Protein AF-A0A7V4YPZ1-F1 (afdb_monomer)

Secondary structure (DSSP, 8-state):
----TT-HHHHHHHHHHHH--TT-EEEEEE--SSS-HHHHHHHHHHHHHHHHTSS---EEEEESSGGGS-GGGTT-EEEEEEES--S-GGGHHHHHHHHEEEEEEEEEE--SSHHHHHHHH-HHHHHH------B-HHHHHHHHHHHHHHHHH-SSSEEEHHHHHHHH-HHHHHHHHHHHHHTTSEEEETTEEEES-HHHHHHHH----GGGS-S-EEEEEEE-TTS-EEEEEEEGGGTTTTS-TT-EEEETTEEEE--TT--TT-SEEEPEEPPTTS-SEEEEEEEEEE--TTPPPSEEEEETTTEEEEEEEEEEEEEEEEEEEEES--SS----EEE-PPPEEEEEEEEEEEEE-SSHHHHHHHHHHHHHHHSBTHHHHEEEEE-SS-EEEEESSSS-SSHHHHHHHHHHHHHHHHHHHHHHHHH---SS--HHHH--SS-HHHHTTHHHHHHHHHHHHHT-HHHHHHHHHHHHT---HHHHHHHHHHHHHIIIIIIIIIII----SSPPEEEE-PPSS-SEEEEGGGTEEEE-SS--HHHHHHHHHHHHHHHHHTSTTTS-GGGG-TTTSTTS-HHHHHHHHHHHHHHHHHTT-HHHHTTS-TTS-SHHHHHHHHHHHIIIIIIHHHHHHHHHHHSEEEETTTTEEEEHHHHHHHSSHHHH--

Sequence (666 aa):
MKVKRTNYFDELKECLKILCQPNDNILVWHLFESLGSVELRKMKEELMESIETGPLRLSLIVCDNLRNIPKDMFRNFNKVFILGYSANQTNLPAVLGNLLCPDGLAVVIPAENPLSFLPIRKPEIISGFKTPEIHIPELNGVKEHYLLSALASSPSSHISQDIIEKIWGKEFSQKIIKDLEKNGLLHTENGKVVIMDKDAIFESAGELRWGVLEKKWFIFYLQEQSGESRKFYFGKYLFPSLIYPDAVYYYGSDKYLIPTDIKETASELRLIYASENSPVLTIPLIKYSFKNKSKTPDIIKKLKGFGQLLFYGDAEIEIEFNGYKSYRSLEYKCEPGEEIGEEIKLKRKTPLIKFHPDNPEGILQILRIFLPAYFKDMHFTFDIFSDDQSIYIASIIPKNLRFKELYPQLLSIIPQIYDYGYHLLLSCPCLNGCPLCLKSIKSPEEVGPIKSQTLITLAEALKKKDEAEFNIRFKSKGLEVSESQKKYKEWRNKIVKDIFVNKFEMEIKEPARLVVEELKDCSGKFFPGENVVKVNPNLPEALAVEIIAHEYAHNWEFEEGNMCAELMNEKYTSKGNLIVEGFAEWVAFKVLDFYGLADYMELIDLNEYNEYGDGFDLLKWIEDNVAGFYGVIEFVKTGKVLDPEANIEYNLEKLLKESGIWDKIK

Mean predicted aligned error: 11.34 Å

Nearest PDB structures (foldseek):
  4jqs-assembly1_A  TM=5.839E-01  e=7.395E-01  Bacteroides uniformis ATCC 8492
  4ccs-assembly1_A  TM=3.773E-01  e=5.490E+00  Paracoccus pantotrophus

pLDDT: mean 80.63, std 13.92, range [31.61, 98.44]

Structure (mmCIF, N/CA/C/O backbone):
data_AF-A0A7V4YPZ1-F1
#
_entry.id   AF-A0A7V4YPZ1-F1
#
loop_
_atom_site.group_PDB
_atom_site.id
_atom_site.type_symbol
_atom_site.label_atom_id
_atom_site.label_alt_id
_atom_site.label_comp_id
_atom_site.label_asym_id
_atom_site.label_entity_id
_atom_site.label_seq_id
_atom_site.pdbx_PDB_ins_code
_atom_site.Cartn_x
_atom_site.Cartn_y
_atom_site.Cartn_z
_atom_site.occupancy
_atom_site.B_iso_or_equiv
_atom_site.auth_seq_id
_atom_site.auth_comp_id
_atom_site.auth_asym_id
_atom_site.auth_atom_id
_atom_site.pdbx_PDB_model_num
ATOM 1 N N . MET A 1 1 ? -17.831 -14.900 11.996 1.00 35.69 1 MET A N 1
ATOM 2 C CA . MET A 1 1 ? -16.786 -15.245 11.004 1.00 35.69 1 MET A CA 1
ATOM 3 C C . MET A 1 1 ? -15.454 -15.266 11.745 1.00 35.69 1 MET A C 1
ATOM 5 O O . MET A 1 1 ? -15.034 -14.221 12.233 1.00 35.69 1 MET A O 1
ATOM 9 N N . LYS A 1 2 ? -14.891 -16.467 11.954 1.00 32.25 2 LYS A N 1
ATOM 10 C CA . LYS A 1 2 ? -13.628 -16.725 12.671 1.00 32.25 2 LYS A CA 1
ATOM 11 C C . LYS A 1 2 ? -12.465 -16.517 11.701 1.00 32.25 2 LYS A C 1
ATOM 13 O O . LYS A 1 2 ? -11.965 -17.487 11.146 1.00 32.25 2 LYS A O 1
ATOM 18 N N . VAL A 1 3 ? -12.060 -15.274 11.447 1.00 31.61 3 VAL A N 1
ATOM 19 C CA . VAL A 1 3 ? -10.739 -15.077 10.846 1.00 31.61 3 VAL A CA 1
ATOM 20 C C . VAL A 1 3 ? -9.928 -14.077 11.629 1.00 31.61 3 VAL A C 1
ATOM 22 O O . VAL A 1 3 ? -10.212 -12.882 11.647 1.00 31.61 3 VAL A O 1
ATOM 25 N N . LYS A 1 4 ? -8.885 -14.609 12.250 1.00 37.97 4 LYS A N 1
ATOM 26 C CA . LYS A 1 4 ? -7.794 -13.852 12.821 1.00 37.97 4 LYS A CA 1
ATOM 27 C C . LYS A 1 4 ? -7.037 -13.190 11.669 1.00 37.97 4 LYS A C 1
ATOM 29 O O . LYS A 1 4 ? -6.461 -13.879 10.829 1.00 37.97 4 LYS A O 1
ATOM 34 N N . ARG A 1 5 ? -7.034 -11.858 11.620 1.00 44.72 5 ARG A N 1
ATOM 35 C CA . ARG A 1 5 ? -6.369 -11.094 10.546 1.00 44.72 5 ARG A CA 1
ATOM 36 C C . ARG A 1 5 ? -4.858 -11.315 10.454 1.00 44.72 5 ARG A C 1
ATOM 38 O O . ARG A 1 5 ? -4.263 -11.003 9.437 1.00 44.72 5 ARG A O 1
ATOM 45 N N . THR A 1 6 ? -4.273 -11.958 11.464 1.00 43.97 6 THR A N 1
ATOM 46 C CA . THR A 1 6 ? -2.841 -12.260 11.540 1.00 43.97 6 THR A CA 1
ATOM 47 C C . THR A 1 6 ? -2.359 -13.254 10.478 1.00 43.97 6 THR A C 1
ATOM 49 O O . THR A 1 6 ? -1.159 -13.498 10.387 1.00 43.97 6 THR A O 1
ATOM 52 N N . ASN A 1 7 ? -3.256 -13.888 9.708 1.00 63.53 7 ASN A N 1
ATOM 53 C CA . ASN A 1 7 ? -2.880 -14.836 8.664 1.00 63.53 7 ASN A CA 1
ATOM 54 C C . ASN A 1 7 ? -3.848 -14.785 7.466 1.00 63.53 7 ASN A C 1
ATOM 56 O O . ASN A 1 7 ? -4.911 -15.405 7.478 1.00 63.53 7 ASN A O 1
ATOM 60 N N . TYR A 1 8 ? -3.448 -14.103 6.386 1.00 71.06 8 TYR A N 1
ATOM 61 C CA . TYR A 1 8 ? -4.194 -14.041 5.113 1.00 71.06 8 TYR A CA 1
ATOM 62 C C . TYR A 1 8 ? -4.544 -15.435 4.552 1.00 71.06 8 TYR A C 1
ATOM 64 O O . TYR A 1 8 ? -5.445 -15.572 3.722 1.00 71.06 8 TYR A O 1
ATOM 72 N N . PHE A 1 9 ? -3.838 -16.486 4.979 1.00 72.56 9 PHE A N 1
ATOM 73 C CA . PHE A 1 9 ? -4.147 -17.850 4.586 1.00 72.56 9 PHE A CA 1
ATOM 74 C C . PHE A 1 9 ? -5.421 -18.392 5.247 1.00 72.56 9 PHE A C 1
ATOM 76 O O . PHE A 1 9 ? -6.221 -19.058 4.587 1.00 72.56 9 PHE A O 1
ATOM 83 N N . ASP A 1 10 ? -5.656 -18.060 6.514 1.00 73.00 10 ASP A N 1
ATOM 84 C CA . ASP A 1 10 ? -6.896 -18.422 7.200 1.00 73.00 10 ASP A CA 1
ATOM 85 C C . ASP A 1 10 ? -8.076 -17.621 6.621 1.00 73.00 10 ASP A C 1
ATOM 87 O O . ASP A 1 10 ? -9.163 -18.170 6.425 1.00 73.00 10 ASP A O 1
ATOM 91 N N . GLU A 1 11 ? -7.837 -16.369 6.197 1.00 76.19 11 GLU A N 1
ATOM 92 C CA . GLU A 1 11 ? -8.814 -15.579 5.423 1.00 76.19 11 GLU A CA 1
ATOM 93 C C . GLU A 1 11 ? -9.167 -16.254 4.108 1.00 76.19 11 GLU A C 1
ATOM 95 O O . GLU A 1 11 ? -10.346 -16.345 3.764 1.00 76.19 11 GLU A O 1
ATOM 100 N N . LEU A 1 12 ? -8.174 -16.771 3.386 1.00 83.31 12 LEU A N 1
ATOM 101 C CA . LEU A 1 12 ? -8.422 -17.525 2.167 1.00 83.31 12 LEU A CA 1
ATOM 102 C C . LEU A 1 12 ? -9.253 -18.784 2.444 1.00 83.31 12 LEU A C 1
ATOM 104 O O . LEU A 1 12 ? -10.215 -19.024 1.716 1.00 83.31 12 LEU A O 1
ATOM 108 N N . LYS A 1 13 ? -8.914 -19.575 3.471 1.00 81.00 13 LYS A N 1
ATOM 109 C CA . LYS A 1 13 ? -9.658 -20.796 3.831 1.00 81.00 13 LYS A CA 1
ATOM 110 C C . LYS A 1 13 ? -11.132 -20.492 4.089 1.00 81.00 13 LYS A C 1
ATOM 112 O O . LYS A 1 13 ? -12.002 -21.148 3.516 1.00 81.00 13 LYS A O 1
ATOM 117 N N . GLU A 1 14 ? -11.425 -19.472 4.888 1.00 77.25 14 GLU A N 1
ATOM 118 C CA . GLU A 1 14 ? -12.808 -19.070 5.161 1.00 77.25 14 GLU A CA 1
ATOM 119 C C . GLU A 1 14 ? -13.502 -18.485 3.927 1.00 77.25 14 GLU A C 1
ATOM 121 O O . GLU A 1 14 ? -14.644 -18.841 3.631 1.00 77.25 14 GLU A O 1
ATOM 126 N N . CYS A 1 15 ? -12.812 -17.656 3.139 1.00 83.31 15 CYS A N 1
ATOM 127 C CA . CYS A 1 15 ? -13.349 -17.156 1.875 1.00 83.31 15 CYS A CA 1
ATOM 128 C C . CYS A 1 15 ? -13.728 -18.299 0.924 1.00 83.31 15 CYS A C 1
ATOM 130 O O . CYS A 1 15 ? -14.782 -18.245 0.288 1.00 83.31 15 CYS A O 1
ATOM 132 N N . LEU A 1 16 ? -12.901 -19.344 0.841 1.00 84.25 16 LEU A N 1
ATOM 133 C CA . LEU A 1 16 ? -13.182 -20.521 0.026 1.00 84.25 16 LEU A CA 1
ATOM 134 C C . LEU A 1 16 ? -14.431 -21.255 0.527 1.00 84.25 16 LEU A C 1
ATOM 136 O O . LEU A 1 16 ? -15.304 -21.557 -0.283 1.00 84.25 16 LEU A O 1
ATOM 140 N N . LYS A 1 17 ? -14.564 -21.471 1.843 1.00 81.69 17 LYS A N 1
ATOM 141 C CA . LYS A 1 17 ? -15.746 -22.116 2.445 1.00 81.69 17 LYS A CA 1
ATOM 142 C C . LYS A 1 17 ? -17.044 -21.348 2.179 1.00 81.69 17 LYS A C 1
ATOM 144 O O . LYS A 1 17 ? -18.074 -21.963 1.928 1.00 81.69 17 LYS A O 1
ATOM 149 N N . ILE A 1 18 ? -17.002 -20.016 2.251 1.00 79.62 18 ILE A N 1
ATOM 150 C CA . ILE A 1 18 ? -18.194 -19.160 2.153 1.00 79.62 18 ILE A CA 1
ATOM 151 C C . ILE A 1 18 ? -18.593 -18.912 0.696 1.00 79.62 18 ILE A C 1
ATOM 153 O O . ILE A 1 18 ? -19.774 -18.941 0.350 1.00 79.62 18 ILE A O 1
ATOM 157 N N . LEU A 1 19 ? -17.617 -18.601 -0.159 1.00 85.19 19 LEU A N 1
ATOM 158 C CA . LEU A 1 19 ? -17.885 -18.042 -1.485 1.00 85.19 19 LEU A CA 1
ATOM 159 C C . LEU A 1 19 ? -17.899 -19.083 -2.600 1.00 85.19 19 LEU A C 1
ATOM 161 O O . LEU A 1 19 ? -18.348 -18.750 -3.703 1.00 85.19 19 LEU A O 1
ATOM 165 N N . CYS A 1 20 ? -17.406 -20.295 -2.339 1.00 86.25 20 CYS A N 1
ATOM 166 C CA . CYS A 1 20 ? -17.301 -21.340 -3.349 1.00 86.25 20 CYS A CA 1
ATOM 167 C C . CYS A 1 20 ? -18.412 -22.379 -3.207 1.00 86.25 20 CYS A C 1
ATOM 169 O O . CYS A 1 20 ? -18.833 -22.739 -2.111 1.00 86.25 20 CYS A O 1
ATOM 171 N N . GLN A 1 21 ? -18.878 -22.866 -4.348 1.00 86.88 21 GLN A N 1
ATOM 172 C CA . GLN A 1 21 ? -19.905 -23.893 -4.473 1.00 86.88 21 GLN A CA 1
ATOM 173 C C . GLN A 1 21 ? -19.301 -25.191 -5.026 1.00 86.88 21 GLN A C 1
ATOM 175 O O . GLN A 1 21 ? -18.231 -25.154 -5.642 1.00 86.88 21 GLN A O 1
ATOM 180 N N . PRO A 1 22 ? -19.962 -26.353 -4.847 1.00 84.62 22 PRO A N 1
ATOM 181 C CA . PRO A 1 22 ? -19.482 -27.591 -5.447 1.00 84.62 22 PRO A CA 1
ATOM 182 C C . PRO A 1 22 ? -19.315 -27.420 -6.962 1.00 84.62 22 PRO A C 1
ATOM 184 O O . PRO A 1 22 ? -20.227 -26.933 -7.631 1.00 84.62 22 PRO A O 1
ATOM 187 N N . ASN A 1 23 ? -18.191 -27.894 -7.505 1.00 84.62 23 ASN A N 1
ATOM 188 C CA . ASN A 1 23 ? -17.796 -27.776 -8.914 1.00 84.62 23 ASN A CA 1
ATOM 189 C C . ASN A 1 23 ? -17.365 -26.379 -9.388 1.00 84.62 23 ASN A C 1
ATOM 191 O O . ASN A 1 23 ? -17.167 -26.205 -10.591 1.00 84.62 23 ASN A O 1
ATOM 195 N N . ASP A 1 24 ? -17.173 -25.404 -8.494 1.00 90.62 24 ASP A N 1
ATOM 196 C CA . ASP A 1 24 ? -16.503 -24.166 -8.889 1.00 90.62 24 ASP A CA 1
ATOM 197 C C . ASP A 1 24 ? -15.068 -24.467 -9.365 1.00 90.62 24 ASP A C 1
ATOM 199 O O . ASP A 1 24 ? -14.295 -25.191 -8.723 1.00 90.62 24 ASP A O 1
ATOM 203 N N . ASN A 1 25 ? -14.698 -23.866 -10.495 1.00 92.81 25 ASN A N 1
ATOM 204 C CA . ASN A 1 25 ? -13.317 -23.714 -10.925 1.00 92.81 25 ASN A CA 1
ATOM 205 C C . ASN A 1 25 ? -12.726 -22.509 -10.201 1.00 92.81 25 ASN A C 1
ATOM 207 O O . ASN A 1 25 ? -13.140 -21.365 -10.423 1.00 92.81 25 ASN A O 1
ATOM 211 N N . ILE A 1 26 ? -11.744 -22.764 -9.348 1.00 93.50 26 ILE A N 1
ATOM 212 C CA . ILE A 1 26 ? -11.170 -21.767 -8.456 1.00 93.50 26 ILE A CA 1
ATOM 213 C C . ILE A 1 26 ? -9.711 -21.555 -8.819 1.00 93.50 26 ILE A C 1
ATOM 215 O O . ILE A 1 26 ? -8.937 -22.504 -8.935 1.00 93.50 26 ILE A O 1
ATOM 219 N N . LEU A 1 27 ? -9.328 -20.291 -8.946 1.00 93.00 27 LEU A N 1
ATOM 220 C CA . LEU A 1 27 ? -7.937 -19.880 -9.014 1.00 93.00 27 LEU A CA 1
ATOM 221 C C . LEU A 1 27 ? -7.568 -19.152 -7.727 1.00 93.00 27 LEU A C 1
ATOM 223 O O . LEU A 1 27 ? -8.196 -18.158 -7.383 1.00 93.00 27 LEU A O 1
ATOM 227 N N . VAL A 1 28 ? -6.511 -19.594 -7.062 1.00 91.06 28 VAL A N 1
ATOM 228 C CA . VAL A 1 28 ? -5.801 -18.810 -6.054 1.00 91.06 28 VAL A CA 1
ATOM 229 C C . VAL A 1 28 ? -4.527 -18.303 -6.711 1.00 91.06 28 VAL A C 1
ATOM 231 O O . VAL A 1 28 ? -3.585 -19.059 -6.960 1.00 91.06 28 VAL A O 1
ATOM 234 N N . TRP A 1 29 ? -4.528 -17.019 -7.047 1.00 89.19 29 TRP A N 1
ATOM 235 C CA . TRP A 1 29 ? -3.410 -16.342 -7.675 1.00 89.19 29 TRP A CA 1
ATOM 236 C C . TRP A 1 29 ? -2.636 -15.532 -6.646 1.00 89.19 29 TRP A C 1
ATOM 238 O O . TRP A 1 29 ? -3.122 -14.560 -6.074 1.00 89.19 29 TRP A O 1
ATOM 248 N N . HIS A 1 30 ? -1.401 -15.942 -6.431 1.00 82.81 30 HIS A N 1
ATOM 249 C CA . HIS A 1 30 ? -0.518 -15.344 -5.462 1.00 82.81 30 HIS A CA 1
ATOM 250 C C . HIS A 1 30 ? 0.382 -14.275 -6.097 1.00 82.81 30 HIS A C 1
ATOM 252 O O . HIS A 1 30 ? 1.089 -14.557 -7.063 1.00 82.81 30 HIS A O 1
ATOM 258 N N . LEU A 1 31 ? 0.353 -13.049 -5.560 1.00 72.19 31 LEU A N 1
ATOM 259 C CA . LEU A 1 31 ? 1.081 -11.893 -6.105 1.00 72.19 31 LEU A CA 1
ATOM 260 C C . LEU A 1 31 ? 2.237 -11.396 -5.228 1.00 72.19 31 LEU A C 1
ATOM 262 O O . LEU A 1 31 ? 2.881 -10.409 -5.592 1.00 72.19 31 LEU A O 1
ATOM 266 N N . PHE A 1 32 ? 2.517 -12.035 -4.091 1.00 65.50 32 PHE A N 1
ATOM 267 C CA . PHE A 1 32 ? 3.653 -11.642 -3.263 1.00 65.50 32 PHE A CA 1
ATOM 268 C C . PHE A 1 32 ? 4.962 -12.208 -3.808 1.00 65.50 32 PHE A C 1
ATOM 270 O O . PHE A 1 32 ? 5.083 -13.406 -4.038 1.00 65.50 32 PHE A O 1
ATOM 277 N N . GLU A 1 33 ? 5.977 -11.356 -3.931 1.00 53.72 33 GLU A N 1
ATOM 278 C CA . GLU A 1 33 ? 7.359 -11.811 -4.148 1.00 53.72 33 GLU A CA 1
ATOM 279 C C . GLU A 1 33 ? 7.952 -12.455 -2.879 1.00 53.72 33 GLU A C 1
ATOM 281 O O . GLU A 1 33 ? 8.945 -13.168 -2.957 1.00 53.72 33 GLU A O 1
ATOM 286 N N . SER A 1 34 ? 7.352 -12.198 -1.710 1.00 48.88 34 SER A N 1
ATOM 287 C CA . SER A 1 34 ? 7.886 -12.561 -0.393 1.00 48.88 34 SER A CA 1
ATOM 288 C C . SER A 1 34 ? 7.532 -13.961 0.092 1.00 48.88 34 SER A C 1
ATOM 290 O O . SER A 1 34 ? 8.167 -14.480 1.005 1.00 48.88 34 SER A O 1
ATOM 292 N N . LEU A 1 35 ? 6.480 -14.555 -0.455 1.00 54.12 35 LEU A N 1
ATOM 293 C CA . LEU A 1 35 ? 5.983 -15.833 0.026 1.00 54.12 35 LEU A CA 1
ATOM 294 C C . LEU A 1 35 ? 6.724 -16.940 -0.685 1.00 54.12 35 LEU A C 1
ATOM 296 O O . LEU A 1 35 ? 6.610 -17.121 -1.900 1.00 54.12 35 LEU A O 1
ATOM 300 N N . GLY A 1 36 ? 7.523 -17.635 0.114 1.00 56.34 36 GLY A N 1
ATOM 301 C CA . GLY A 1 36 ? 8.280 -18.766 -0.339 1.00 56.34 36 GLY A CA 1
ATOM 302 C C . GLY A 1 36 ? 7.361 -19.821 -0.935 1.00 56.34 36 GLY A C 1
ATOM 303 O O . GLY A 1 36 ? 6.175 -20.002 -0.654 1.00 56.34 36 GLY A O 1
ATOM 304 N N . SER A 1 37 ? 7.955 -20.532 -1.851 1.00 58.22 37 SER A N 1
ATOM 305 C CA . SER A 1 37 ? 7.363 -21.635 -2.560 1.00 58.22 37 SER A CA 1
ATOM 306 C C . SER A 1 37 ? 7.029 -22.860 -1.715 1.00 58.22 37 SER A C 1
ATOM 308 O O . SER A 1 37 ? 6.195 -23.677 -2.115 1.00 58.22 37 SER A O 1
ATOM 310 N N . VAL A 1 38 ? 7.716 -23.024 -0.585 1.00 59.75 38 VAL A N 1
ATOM 311 C CA . VAL A 1 38 ? 7.453 -24.079 0.396 1.00 59.75 38 VAL A CA 1
ATOM 312 C C . VAL A 1 38 ? 6.131 -23.781 1.091 1.00 59.75 38 VAL A C 1
ATOM 314 O O . VAL A 1 38 ? 5.272 -24.653 1.174 1.00 59.75 38 VAL A O 1
ATOM 317 N N . GLU A 1 39 ? 5.921 -22.530 1.484 1.00 65.62 39 GLU A N 1
ATOM 318 C CA . GLU A 1 39 ? 4.685 -22.028 2.066 1.00 65.62 39 GLU A CA 1
ATOM 319 C C . GLU A 1 39 ? 3.530 -22.129 1.066 1.00 65.62 39 GLU A C 1
ATOM 321 O O . GLU A 1 39 ? 2.457 -22.590 1.437 1.00 65.62 39 GLU A O 1
ATOM 326 N N . LEU A 1 40 ? 3.755 -21.811 -0.216 1.00 65.50 40 LEU A N 1
ATOM 327 C CA . LEU A 1 40 ? 2.761 -22.011 -1.282 1.00 65.50 40 LEU A CA 1
ATOM 328 C C . LEU A 1 40 ? 2.387 -23.487 -1.484 1.00 65.50 40 LEU A C 1
ATOM 330 O O . LEU A 1 40 ? 1.213 -23.795 -1.701 1.00 65.50 40 LEU A O 1
ATOM 334 N N . ARG A 1 41 ? 3.367 -24.402 -1.424 1.00 67.25 41 ARG A N 1
ATOM 335 C CA . ARG A 1 41 ? 3.124 -25.854 -1.501 1.00 67.25 41 ARG A CA 1
ATOM 336 C C . ARG A 1 41 ? 2.321 -26.337 -0.301 1.00 67.25 41 ARG A C 1
ATOM 338 O O . ARG A 1 41 ? 1.277 -26.945 -0.503 1.00 67.25 41 ARG A O 1
ATOM 345 N N . LYS A 1 42 ? 2.754 -25.986 0.910 1.00 74.00 42 LYS A N 1
ATOM 346 C CA . LYS A 1 42 ? 2.056 -26.308 2.158 1.00 74.00 42 LYS A CA 1
ATOM 347 C C . LYS A 1 42 ? 0.629 -25.759 2.151 1.00 74.00 42 LYS A C 1
ATOM 349 O O . LYS A 1 42 ? -0.312 -26.484 2.437 1.00 74.00 42 LYS A O 1
ATOM 354 N N . MET A 1 43 ? 0.455 -24.514 1.714 1.00 72.25 43 MET A N 1
ATOM 355 C CA . MET A 1 43 ? -0.855 -23.901 1.522 1.00 72.25 43 MET A CA 1
ATOM 356 C C . MET A 1 43 ? -1.712 -24.707 0.546 1.00 72.25 43 MET A C 1
ATOM 358 O O . MET A 1 43 ? -2.869 -24.990 0.836 1.00 72.25 43 MET A O 1
ATOM 362 N N . LYS A 1 44 ? -1.167 -25.076 -0.616 1.00 76.81 44 LYS A N 1
ATOM 363 C CA . LYS A 1 44 ? -1.898 -25.876 -1.600 1.00 76.81 44 LYS A CA 1
ATOM 364 C C . LYS A 1 44 ? -2.303 -27.230 -1.018 1.00 76.81 44 LYS A C 1
ATOM 366 O O . LYS A 1 44 ? -3.442 -27.629 -1.214 1.00 76.81 44 LYS A O 1
ATOM 371 N N . GLU A 1 45 ? -1.397 -27.917 -0.333 1.00 79.44 45 GLU A N 1
ATOM 372 C CA . GLU A 1 45 ? -1.654 -29.211 0.305 1.00 79.44 45 GLU A CA 1
ATOM 373 C C . GLU A 1 45 ? -2.752 -29.097 1.366 1.00 79.44 45 GLU A C 1
ATOM 375 O O . GLU A 1 45 ? -3.746 -29.808 1.275 1.00 79.44 45 GLU A O 1
ATOM 380 N N . GLU A 1 46 ? -2.649 -28.133 2.283 1.00 76.75 46 GLU A N 1
ATOM 381 C CA . GLU A 1 46 ? -3.657 -27.896 3.322 1.00 76.75 46 GLU A CA 1
ATOM 382 C C . GLU A 1 46 ? -5.022 -27.497 2.742 1.00 76.75 46 GLU A C 1
ATOM 384 O O . GLU A 1 46 ? -6.065 -27.937 3.229 1.00 76.75 46 GLU A O 1
ATOM 389 N N . LEU A 1 47 ? -5.043 -26.675 1.685 1.00 74.62 47 LEU A N 1
ATOM 390 C CA . LEU A 1 47 ? -6.282 -26.329 0.987 1.00 74.62 47 LEU A CA 1
ATOM 391 C C . LEU A 1 47 ? -6.904 -27.562 0.342 1.00 74.62 47 LEU A C 1
ATOM 393 O O . LEU A 1 47 ? -8.098 -27.794 0.514 1.00 74.62 47 LEU A O 1
ATOM 397 N N . MET A 1 48 ? -6.112 -28.362 -0.369 1.00 75.38 48 MET A N 1
ATOM 398 C CA . MET A 1 48 ? -6.600 -29.581 -1.010 1.00 75.38 48 MET A CA 1
ATOM 399 C C . MET A 1 48 ? -7.106 -30.593 0.021 1.00 75.38 48 MET A C 1
ATOM 401 O O . MET A 1 48 ? -8.192 -31.126 -0.170 1.00 75.38 48 MET A O 1
ATOM 405 N N . GLU A 1 49 ? -6.407 -30.793 1.140 1.00 77.00 49 GLU A N 1
ATOM 406 C CA . GLU A 1 49 ? -6.842 -31.677 2.232 1.00 77.00 49 GLU A CA 1
ATOM 407 C C . GLU A 1 49 ? -8.168 -31.206 2.855 1.00 77.00 49 GLU A C 1
ATOM 409 O O . GLU A 1 49 ? -9.086 -32.004 3.069 1.00 77.00 49 GLU A O 1
ATOM 414 N N . SER A 1 50 ? -8.320 -29.892 3.067 1.00 67.00 50 SER A N 1
ATOM 415 C CA . SER A 1 50 ? -9.568 -29.304 3.574 1.00 67.00 50 SER A CA 1
ATOM 416 C C . SER A 1 50 ? -10.749 -29.449 2.603 1.00 67.00 50 SER A C 1
ATOM 418 O O . SER A 1 50 ? -11.902 -29.515 3.026 1.00 67.00 50 SER A O 1
ATOM 420 N N . ILE A 1 51 ? -10.467 -29.525 1.299 1.00 66.06 51 ILE A N 1
ATOM 421 C CA . ILE A 1 51 ? -11.469 -29.687 0.240 1.00 66.06 51 ILE A CA 1
ATOM 422 C C . ILE A 1 51 ? -11.823 -31.169 0.056 1.00 66.06 51 ILE A C 1
ATOM 424 O O . ILE A 1 51 ? -13.001 -31.504 -0.043 1.00 66.06 51 ILE A O 1
ATOM 428 N N . GLU A 1 52 ? -10.834 -32.067 0.052 1.00 58.19 52 GLU A N 1
ATOM 429 C CA . GLU A 1 52 ? -11.021 -33.512 -0.155 1.00 58.19 52 GLU A CA 1
ATOM 430 C C . GLU A 1 52 ? -11.778 -34.196 0.988 1.00 58.19 52 GLU A C 1
ATOM 432 O O . GLU A 1 52 ? -12.474 -35.188 0.764 1.00 58.19 52 GLU A O 1
ATOM 437 N N . TH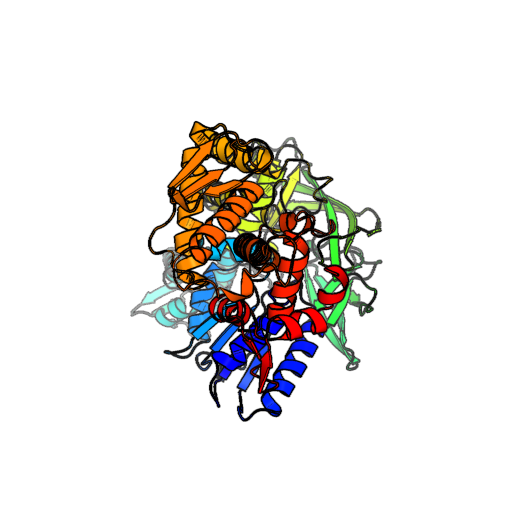R A 1 53 ? -11.681 -33.659 2.203 1.00 55.78 53 THR A N 1
ATOM 438 C CA . THR A 1 53 ? -12.413 -34.159 3.377 1.00 55.78 53 THR A CA 1
ATOM 439 C C . THR A 1 53 ? -13.833 -33.584 3.502 1.00 55.78 53 THR A C 1
ATOM 441 O O . THR A 1 53 ? -14.626 -34.080 4.305 1.00 55.78 53 THR A O 1
ATOM 444 N N . GLY A 1 54 ? -14.195 -32.588 2.682 1.00 58.00 54 GLY A N 1
ATOM 445 C CA . GLY A 1 54 ? -15.526 -31.976 2.627 1.00 58.00 54 GLY A CA 1
ATOM 446 C C . GLY A 1 54 ? -16.401 -32.469 1.455 1.00 58.00 54 GLY A C 1
ATOM 447 O O . GLY A 1 54 ? -15.928 -33.136 0.538 1.00 58.00 54 GLY A O 1
ATOM 448 N N . PRO A 1 55 ? -17.704 -32.124 1.417 1.00 52.25 55 PRO A N 1
ATOM 449 C CA . PRO A 1 55 ? -18.626 -32.511 0.334 1.00 52.25 55 PRO A CA 1
ATOM 450 C C . PRO A 1 55 ? -18.383 -31.783 -1.008 1.00 52.25 55 PRO A C 1
ATOM 452 O O . PRO A 1 55 ? -19.129 -31.980 -1.969 1.00 52.25 55 PRO A O 1
ATOM 455 N N . LEU A 1 56 ? -17.365 -30.924 -1.089 1.00 55.78 56 LEU A N 1
ATOM 456 C CA . LEU A 1 56 ? -17.097 -30.030 -2.211 1.00 55.78 56 LEU A CA 1
ATOM 457 C C . LEU A 1 56 ? -15.968 -30.597 -3.081 1.00 55.78 56 LEU A C 1
ATOM 459 O O . LEU A 1 56 ? -14.798 -30.450 -2.760 1.00 55.78 56 LEU A O 1
ATOM 463 N N . ARG A 1 57 ? -16.286 -31.192 -4.237 1.00 61.59 57 ARG A N 1
ATOM 464 C CA . ARG A 1 57 ? -15.272 -31.385 -5.288 1.00 61.59 57 ARG A CA 1
ATOM 465 C C . ARG A 1 57 ? -15.046 -30.048 -5.990 1.00 61.59 57 ARG A C 1
ATOM 467 O O . ARG A 1 57 ? -15.878 -29.637 -6.797 1.00 61.59 57 ARG A O 1
ATOM 474 N N . LEU A 1 58 ? -13.957 -29.362 -5.657 1.00 67.00 58 LEU A N 1
ATOM 475 C CA . LEU A 1 58 ? -13.548 -28.106 -6.293 1.00 67.00 58 LEU A CA 1
ATOM 476 C C . LEU A 1 58 ? -12.399 -28.366 -7.268 1.00 67.00 58 LEU A C 1
ATOM 478 O O . LEU A 1 58 ? -11.509 -29.167 -6.983 1.00 67.00 58 LEU A O 1
ATOM 482 N N . SER A 1 59 ? -12.387 -27.663 -8.399 1.00 83.50 59 SER A N 1
ATOM 483 C CA . SER A 1 59 ? -11.212 -27.621 -9.273 1.00 83.50 59 SER A CA 1
ATOM 484 C C . SER A 1 59 ? -10.351 -26.430 -8.864 1.00 83.50 59 SER A C 1
ATOM 486 O O . SER A 1 59 ? -10.528 -25.326 -9.379 1.00 83.50 59 SER A O 1
ATOM 488 N N . LEU A 1 60 ? -9.446 -26.644 -7.905 1.00 87.75 60 LEU A N 1
ATOM 489 C CA . LEU A 1 60 ? -8.575 -25.608 -7.351 1.00 87.75 60 LEU A CA 1
ATOM 490 C C . LEU A 1 60 ? -7.214 -25.572 -8.062 1.00 87.75 60 LEU A C 1
ATOM 492 O O . LEU A 1 60 ? -6.458 -26.544 -8.056 1.00 87.75 60 LEU A O 1
ATOM 496 N N . ILE A 1 61 ? -6.863 -24.412 -8.611 1.00 87.81 61 ILE A N 1
ATOM 497 C CA . ILE A 1 61 ? -5.521 -24.109 -9.111 1.00 87.81 61 ILE A CA 1
ATOM 498 C C . ILE A 1 61 ? -4.906 -23.051 -8.203 1.00 87.81 61 ILE A C 1
ATOM 500 O O . ILE A 1 61 ? -5.462 -21.972 -8.043 1.00 87.81 61 ILE A O 1
ATOM 504 N N . VAL A 1 62 ? -3.739 -23.345 -7.636 1.00 86.44 62 VAL A N 1
ATOM 505 C CA . VAL A 1 62 ? -2.923 -22.374 -6.895 1.00 86.44 62 VAL A CA 1
ATOM 506 C C . VAL A 1 62 ? -1.687 -22.074 -7.733 1.00 86.44 62 VAL A C 1
ATOM 508 O O . VAL A 1 62 ? -0.962 -23.004 -8.098 1.00 86.44 62 VAL A O 1
ATOM 511 N N . CYS A 1 63 ? -1.446 -20.806 -8.066 1.00 82.56 63 CYS A N 1
ATOM 512 C CA . CYS A 1 63 ? -0.253 -20.413 -8.814 1.00 82.56 63 CYS A CA 1
ATOM 513 C C . CYS A 1 63 ? 0.256 -19.021 -8.436 1.00 82.56 63 CYS A C 1
ATOM 515 O O . CYS A 1 63 ? -0.510 -18.128 -8.086 1.00 82.56 63 CYS A O 1
ATOM 517 N N . ASP A 1 64 ? 1.555 -18.827 -8.604 1.00 74.19 64 ASP A N 1
ATOM 518 C CA . ASP A 1 64 ? 2.269 -17.547 -8.578 1.00 74.19 64 ASP A CA 1
ATOM 519 C C . ASP A 1 64 ? 2.366 -16.915 -9.984 1.00 74.19 64 ASP A C 1
ATOM 521 O O . ASP A 1 64 ? 2.367 -15.695 -10.154 1.00 74.19 64 ASP A O 1
ATOM 525 N N . ASN A 1 65 ? 2.387 -17.754 -11.023 1.00 76.00 65 ASN A N 1
ATOM 526 C CA . ASN A 1 65 ? 2.518 -17.356 -12.415 1.00 76.00 65 ASN A CA 1
ATOM 527 C C . ASN A 1 65 ? 1.383 -17.922 -13.273 1.00 76.00 65 ASN A C 1
ATOM 529 O O . ASN A 1 65 ? 1.242 -19.135 -13.432 1.00 76.00 65 ASN A O 1
ATOM 533 N N . LEU A 1 66 ? 0.628 -17.034 -13.927 1.00 81.44 66 LEU A N 1
ATOM 534 C CA . LEU A 1 66 ? -0.491 -17.406 -14.801 1.00 81.44 66 LEU A CA 1
ATOM 535 C C . LEU A 1 66 ? -0.081 -18.277 -16.000 1.00 81.44 66 LEU A C 1
ATOM 537 O O . LEU A 1 66 ? -0.935 -18.923 -16.599 1.00 81.44 66 LEU A O 1
ATOM 541 N N . ARG A 1 67 ? 1.210 -18.336 -16.362 1.00 75.88 67 ARG A N 1
ATOM 542 C CA . ARG A 1 67 ? 1.711 -19.269 -17.393 1.00 75.88 67 ARG A CA 1
ATOM 543 C C . ARG A 1 67 ? 1.544 -20.737 -17.001 1.00 75.88 67 ARG A C 1
ATOM 545 O O . ARG A 1 67 ? 1.555 -21.587 -17.886 1.00 75.88 67 ARG A O 1
ATOM 552 N N . ASN A 1 68 ? 1.390 -21.016 -15.709 1.00 76.06 68 ASN A N 1
ATOM 553 C CA . ASN A 1 68 ? 1.172 -22.360 -15.185 1.00 76.06 68 ASN A CA 1
ATOM 554 C C . ASN A 1 68 ? -0.297 -22.802 -15.308 1.00 76.06 68 ASN A C 1
ATOM 556 O O . ASN A 1 68 ? -0.610 -23.958 -15.038 1.00 76.06 68 ASN A O 1
ATOM 560 N N . ILE A 1 69 ? -1.199 -21.904 -15.721 1.00 83.12 69 ILE A N 1
ATOM 561 C CA . ILE A 1 69 ? -2.611 -22.219 -15.932 1.00 83.12 69 ILE A CA 1
ATOM 562 C C . ILE A 1 69 ? -2.784 -22.886 -17.308 1.00 83.12 69 ILE A C 1
ATOM 564 O O . ILE A 1 69 ? -2.334 -22.328 -18.318 1.00 83.12 69 ILE A O 1
ATOM 568 N N . PRO A 1 70 ? -3.461 -24.047 -17.389 1.00 83.69 70 PRO A N 1
ATOM 569 C CA . PRO A 1 70 ? -3.828 -24.657 -18.662 1.00 83.69 70 PRO A CA 1
ATOM 570 C C . PRO A 1 70 ? -4.618 -23.684 -19.547 1.00 83.69 70 PRO A C 1
ATOM 572 O O . PRO A 1 70 ? -5.501 -22.967 -19.080 1.00 83.69 70 PRO A O 1
ATOM 575 N N . LYS A 1 71 ? -4.302 -23.627 -20.846 1.00 83.19 71 LYS A N 1
ATOM 576 C CA . LYS A 1 71 ? -4.896 -22.634 -21.764 1.00 83.19 71 LYS A CA 1
ATOM 577 C C . LYS A 1 71 ? -6.421 -22.735 -21.866 1.00 83.19 71 LYS A C 1
ATOM 579 O O . LYS A 1 71 ? -7.081 -21.732 -22.107 1.00 83.19 71 LYS A O 1
ATOM 584 N N . ASP A 1 72 ? -6.957 -23.933 -21.701 1.00 87.06 72 ASP A N 1
ATOM 585 C CA . ASP A 1 72 ? -8.382 -24.248 -21.685 1.00 87.06 72 ASP A CA 1
ATOM 586 C C . ASP A 1 72 ? -9.099 -23.789 -20.407 1.00 8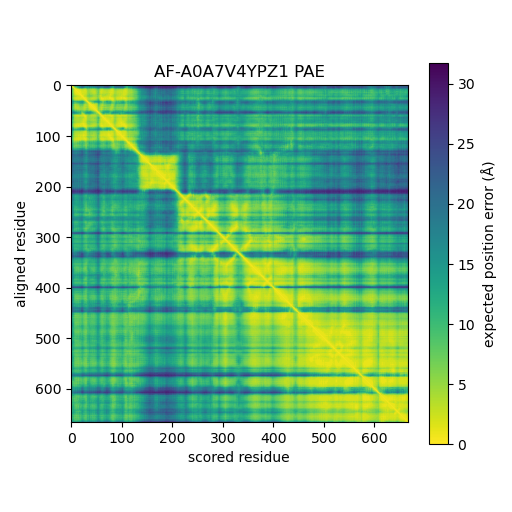7.06 72 ASP A C 1
ATOM 588 O O . ASP A 1 72 ? -10.321 -23.723 -20.404 1.00 87.06 72 ASP A O 1
ATOM 592 N N . MET A 1 73 ? -8.376 -23.399 -19.353 1.00 90.25 73 MET A N 1
ATOM 593 C CA . MET A 1 73 ? -8.967 -22.844 -18.127 1.00 90.25 73 MET A CA 1
ATOM 594 C C . MET A 1 73 ? -9.185 -21.323 -18.185 1.00 90.25 73 MET A C 1
ATOM 596 O O . MET A 1 73 ? -9.871 -20.759 -17.332 1.00 90.25 73 MET A O 1
ATOM 600 N N . PHE A 1 74 ? -8.644 -20.629 -19.191 1.00 88.12 74 PHE A N 1
ATOM 601 C CA . PHE A 1 74 ? -8.892 -19.196 -19.368 1.00 88.12 74 PHE A CA 1
ATOM 602 C C . PHE A 1 74 ? -10.376 -18.947 -19.682 1.00 88.12 74 PHE A C 1
ATOM 604 O O . PHE A 1 74 ? -10.945 -19.589 -20.563 1.00 88.12 74 PHE A O 1
ATOM 611 N N . ARG A 1 75 ? -10.983 -17.985 -18.975 1.00 91.12 75 ARG A N 1
ATOM 612 C CA . ARG A 1 75 ? -12.426 -17.660 -18.957 1.00 91.12 75 ARG A CA 1
ATOM 613 C C . ARG A 1 75 ? -13.338 -18.724 -18.347 1.00 91.12 75 ARG A C 1
ATOM 615 O O . ARG A 1 75 ? -14.553 -18.640 -18.512 1.00 91.12 75 ARG A O 1
ATOM 622 N N . ASN A 1 76 ? -12.773 -19.699 -17.641 1.00 93.88 76 ASN A N 1
ATOM 623 C CA . ASN A 1 76 ? -13.531 -20.789 -17.033 1.00 93.88 76 ASN A CA 1
ATOM 624 C C . ASN A 1 76 ? -13.498 -20.778 -15.502 1.00 93.88 76 ASN A C 1
ATOM 626 O O . ASN A 1 76 ? -14.111 -21.653 -14.898 1.00 93.88 76 ASN A O 1
ATOM 630 N N . PHE A 1 77 ? -12.834 -19.806 -14.864 1.00 95.75 77 PHE A N 1
ATOM 631 C CA . PHE A 1 77 ? -12.843 -19.693 -13.406 1.00 95.75 77 PHE A CA 1
ATOM 632 C C . PHE A 1 77 ? -14.126 -19.028 -12.903 1.00 95.75 77 PHE A C 1
ATOM 634 O O . PHE A 1 77 ? -14.443 -17.898 -13.279 1.00 95.75 77 PHE A O 1
ATOM 641 N N . ASN A 1 78 ? -14.830 -19.711 -12.001 1.00 96.44 78 ASN A N 1
ATOM 642 C CA . ASN A 1 78 ? -15.964 -19.161 -11.262 1.00 96.44 78 ASN A CA 1
ATOM 643 C C . ASN A 1 78 ? -15.486 -18.177 -10.194 1.00 96.44 78 ASN A C 1
ATOM 645 O O . ASN A 1 78 ? -16.141 -17.164 -9.943 1.00 96.44 78 ASN A O 1
ATOM 649 N N . LYS A 1 79 ? -14.340 -18.475 -9.570 1.00 95.69 79 LYS A N 1
ATOM 650 C CA . LYS A 1 79 ? -13.755 -17.684 -8.486 1.00 95.69 79 LYS A CA 1
ATOM 651 C C . LYS A 1 79 ? -12.265 -17.475 -8.728 1.00 95.69 79 LYS A C 1
ATOM 653 O O . LYS A 1 79 ? -11.546 -18.425 -9.030 1.00 95.69 79 LYS A O 1
ATOM 658 N N . VAL A 1 80 ? -11.794 -16.242 -8.570 1.00 94.12 80 VAL A N 1
ATOM 659 C CA . VAL A 1 80 ? -10.363 -15.912 -8.561 1.00 94.12 80 VAL A CA 1
ATOM 660 C C . VAL A 1 80 ? -10.042 -15.192 -7.256 1.00 94.12 80 VAL A C 1
ATOM 662 O O . VAL A 1 80 ? -10.455 -14.054 -7.057 1.00 94.12 80 VAL A O 1
ATOM 665 N N . PHE A 1 81 ? -9.297 -15.842 -6.374 1.00 92.00 81 PHE A N 1
ATOM 666 C CA . PHE A 1 81 ? -8.757 -15.251 -5.157 1.00 92.00 81 PHE A CA 1
ATOM 667 C C . PHE A 1 81 ? -7.360 -14.728 -5.446 1.00 92.00 81 PHE A C 1
ATOM 669 O O . PHE A 1 81 ? -6.487 -15.483 -5.860 1.00 92.00 81 PHE A O 1
ATOM 676 N N . ILE A 1 82 ? -7.147 -13.436 -5.246 1.00 88.38 82 ILE A N 1
ATOM 677 C CA . ILE A 1 82 ? -5.852 -12.797 -5.420 1.00 88.38 82 ILE A CA 1
ATOM 678 C C . ILE A 1 82 ? -5.265 -12.574 -4.038 1.00 88.38 82 ILE A C 1
ATOM 680 O O . ILE A 1 82 ? -5.826 -11.817 -3.249 1.00 88.38 82 ILE A O 1
ATOM 684 N N . LEU A 1 83 ? -4.140 -13.221 -3.756 1.00 82.56 83 LEU A N 1
ATOM 685 C CA . LEU A 1 83 ? -3.411 -13.025 -2.511 1.00 82.56 83 LEU A CA 1
ATOM 686 C C . LEU A 1 83 ? -2.411 -11.892 -2.706 1.00 82.56 83 LEU A C 1
ATOM 688 O O . LEU A 1 83 ? -1.412 -12.041 -3.416 1.00 82.56 83 LEU A O 1
ATOM 692 N N . GLY A 1 84 ? -2.710 -10.760 -2.078 1.00 73.12 84 GLY A N 1
ATOM 693 C CA . GLY A 1 84 ? -1.903 -9.555 -2.127 1.00 73.12 84 GLY A CA 1
ATOM 694 C C . GLY A 1 84 ? -2.204 -8.604 -3.262 1.00 73.12 84 GLY A C 1
ATOM 695 O O . GLY A 1 84 ? -3.116 -8.776 -4.066 1.00 73.12 84 GLY A O 1
ATOM 696 N N . TYR A 1 85 ? -1.385 -7.560 -3.313 1.00 67.62 85 TYR A N 1
ATOM 697 C CA . TYR A 1 85 ? -1.464 -6.519 -4.321 1.00 67.62 85 TYR A CA 1
ATOM 698 C C . TYR A 1 85 ? -0.115 -6.403 -5.033 1.00 67.62 85 TYR A C 1
ATOM 700 O O . TYR A 1 85 ? 0.882 -6.039 -4.410 1.00 67.62 85 TYR A O 1
ATOM 708 N N . SER A 1 86 ? -0.068 -6.699 -6.339 1.00 61.97 86 SER A N 1
ATOM 709 C CA . SER A 1 86 ? 1.149 -6.446 -7.126 1.00 61.97 86 SER A CA 1
ATOM 710 C C . SER A 1 86 ? 1.300 -4.956 -7.436 1.00 61.97 86 SER A C 1
ATOM 712 O O . SER A 1 86 ? 0.315 -4.218 -7.490 1.00 61.97 86 SER A O 1
ATOM 714 N N . ALA A 1 87 ? 2.529 -4.512 -7.707 1.00 52.44 87 ALA A N 1
ATOM 715 C CA . ALA A 1 87 ? 2.792 -3.151 -8.178 1.00 52.44 87 ALA A CA 1
ATOM 716 C C . ALA A 1 87 ? 2.180 -2.864 -9.570 1.00 52.44 87 ALA A C 1
ATOM 718 O O . ALA A 1 87 ? 1.909 -1.712 -9.894 1.00 52.44 87 ALA A O 1
ATOM 719 N N . ASN A 1 88 ? 1.899 -3.895 -10.378 1.00 56.91 88 ASN A N 1
ATOM 720 C CA . ASN A 1 88 ? 1.370 -3.783 -11.745 1.00 56.91 88 ASN A CA 1
ATOM 721 C C . ASN A 1 88 ? -0.164 -3.920 -11.803 1.00 56.91 88 ASN A C 1
ATOM 723 O O . ASN A 1 88 ? -0.724 -4.740 -12.532 1.00 56.91 88 ASN A O 1
ATOM 727 N N . GLN A 1 89 ? -0.858 -3.100 -11.013 1.00 61.81 89 GLN A N 1
ATOM 728 C CA . GLN A 1 89 ? -2.313 -3.169 -10.797 1.00 61.81 89 GLN A CA 1
ATOM 729 C C . GLN A 1 89 ? -3.152 -2.852 -12.037 1.00 61.81 89 GLN A C 1
ATOM 731 O O . GLN A 1 89 ? -4.300 -3.275 -12.152 1.00 61.81 89 GLN A O 1
ATOM 736 N N . THR A 1 90 ? -2.588 -2.105 -12.976 1.00 59.03 90 THR A N 1
ATOM 737 C CA . THR A 1 90 ? -3.315 -1.523 -14.107 1.00 59.03 90 THR A CA 1
ATOM 738 C C . THR A 1 90 ? -3.843 -2.562 -15.086 1.00 59.03 90 THR A C 1
ATOM 740 O O . THR A 1 90 ? -4.890 -2.367 -15.698 1.00 59.03 90 THR A O 1
ATOM 743 N N . ASN A 1 91 ? -3.179 -3.715 -15.169 1.00 63.44 91 ASN A N 1
ATOM 744 C CA . ASN A 1 91 ? -3.617 -4.825 -16.008 1.00 63.44 91 ASN A CA 1
ATOM 745 C C . ASN A 1 91 ? -4.533 -5.806 -15.278 1.00 63.44 91 ASN A C 1
ATOM 747 O O . ASN A 1 91 ? -5.077 -6.702 -15.921 1.00 63.44 91 ASN A O 1
ATOM 751 N N . LEU A 1 92 ? -4.726 -5.663 -13.962 1.00 75.00 92 LEU A N 1
ATOM 752 C CA . LEU A 1 92 ? -5.470 -6.639 -13.172 1.00 75.00 92 LEU A CA 1
ATOM 753 C C . LEU A 1 92 ? -6.906 -6.843 -13.687 1.00 75.00 92 LEU A C 1
ATOM 755 O O . LEU A 1 92 ? -7.271 -7.998 -13.896 1.00 75.00 92 LEU A O 1
ATOM 759 N N . PRO A 1 93 ? -7.698 -5.797 -14.013 1.00 77.38 93 PRO A N 1
ATOM 760 C CA . PRO A 1 93 ? -9.037 -5.995 -14.573 1.00 77.38 93 PRO A CA 1
ATOM 761 C C . PRO A 1 93 ? -9.026 -6.719 -15.927 1.00 77.38 93 PRO A C 1
ATOM 763 O O . PRO A 1 93 ? -9.860 -7.587 -16.173 1.00 77.38 93 PRO A O 1
ATOM 766 N N . ALA A 1 94 ? -8.064 -6.402 -16.800 1.00 73.88 94 ALA A N 1
ATOM 767 C CA . ALA A 1 94 ? -7.938 -7.038 -18.112 1.00 73.88 94 ALA A CA 1
ATOM 768 C C . ALA A 1 94 ? -7.512 -8.511 -17.996 1.00 73.88 94 ALA A C 1
ATOM 770 O O . ALA A 1 94 ? -8.003 -9.370 -18.728 1.00 73.88 94 ALA A O 1
ATOM 771 N N . VAL A 1 95 ? -6.612 -8.815 -17.061 1.00 81.00 95 VAL A N 1
ATOM 772 C CA . VAL A 1 95 ? -6.193 -10.181 -16.742 1.00 81.00 95 VAL A CA 1
ATOM 773 C C . VAL A 1 95 ? -7.364 -10.966 -16.156 1.00 81.00 95 VAL A C 1
ATOM 775 O O . VAL A 1 95 ? -7.673 -12.044 -16.655 1.00 81.00 95 VAL A O 1
ATOM 778 N N . LEU A 1 96 ? -8.073 -10.401 -15.176 1.00 87.00 96 LEU A N 1
ATOM 779 C CA . LEU A 1 96 ? -9.258 -11.012 -14.575 1.00 87.00 96 LEU A CA 1
ATOM 780 C C . LEU A 1 96 ? -10.356 -11.280 -15.607 1.00 87.00 96 LEU A C 1
ATOM 782 O O . LEU A 1 96 ? -10.908 -12.374 -15.617 1.00 87.00 96 LEU A O 1
ATOM 786 N N . GLY A 1 97 ? -10.600 -10.357 -16.542 1.00 85.62 97 GLY A N 1
ATOM 787 C CA . GLY A 1 97 ? -11.546 -10.561 -17.646 1.00 85.62 97 GLY A CA 1
ATOM 788 C C . GLY A 1 97 ? -11.159 -11.684 -18.621 1.00 85.62 97 GLY A C 1
ATOM 789 O O . GLY A 1 97 ? -12.002 -12.161 -19.377 1.00 85.62 97 GLY A O 1
ATOM 790 N N . ASN A 1 98 ? -9.898 -12.132 -18.614 1.00 88.25 98 ASN A N 1
ATOM 791 C CA . ASN A 1 98 ? -9.449 -13.307 -19.366 1.00 88.25 98 ASN A CA 1
ATOM 792 C C . ASN A 1 98 ? -9.428 -14.597 -18.533 1.00 88.25 98 ASN A C 1
ATOM 794 O O . ASN A 1 98 ? -9.277 -15.671 -19.109 1.00 88.25 98 ASN A O 1
ATOM 798 N N . LEU A 1 99 ? -9.560 -14.511 -17.210 1.00 91.69 99 LEU A N 1
ATOM 799 C CA . LEU A 1 99 ? -9.561 -15.661 -16.304 1.00 91.69 99 LEU A CA 1
ATOM 800 C C . LEU A 1 99 ? -10.988 -16.057 -15.909 1.00 91.69 99 LEU A C 1
ATOM 802 O O . LEU A 1 99 ? -11.339 -17.232 -15.986 1.00 91.69 99 LEU A O 1
ATOM 806 N N . LEU A 1 100 ? -11.811 -15.080 -15.531 1.00 94.50 100 LEU A N 1
ATOM 807 C CA . LEU A 1 100 ? -13.164 -15.294 -15.029 1.00 94.50 100 LEU A CA 1
ATOM 808 C C . LEU A 1 100 ? -14.144 -15.687 -16.138 1.00 94.50 100 LEU A C 1
ATOM 810 O O . LEU A 1 100 ? -14.072 -15.185 -17.263 1.00 94.50 100 LEU A O 1
ATOM 814 N N . CYS A 1 101 ? -15.102 -16.545 -15.793 1.00 95.06 101 CYS A N 1
ATOM 815 C CA . CYS A 1 101 ? -16.325 -16.706 -16.574 1.00 95.06 101 CYS A CA 1
ATOM 816 C C . CYS A 1 101 ? -17.210 -15.438 -16.479 1.00 95.06 101 CYS A C 1
ATOM 818 O O . CYS A 1 101 ? -16.961 -14.595 -15.615 1.00 95.06 101 CYS A O 1
ATOM 820 N N . PRO A 1 102 ? -18.259 -15.280 -17.315 1.00 91.88 102 PRO A N 1
ATOM 821 C CA . PRO A 1 102 ? -19.092 -14.069 -17.340 1.00 91.88 102 PRO A CA 1
ATOM 822 C C . PRO A 1 102 ? -19.668 -13.629 -15.983 1.00 91.88 102 PRO A C 1
ATOM 824 O O . PRO A 1 102 ? -19.690 -12.434 -15.709 1.00 91.88 102 PRO A O 1
ATOM 827 N N . ASP A 1 103 ? -20.050 -14.581 -15.126 1.00 92.31 103 ASP A N 1
ATOM 828 C CA . ASP A 1 103 ? -20.588 -14.327 -13.777 1.00 92.31 103 ASP A CA 1
ATOM 829 C C . ASP A 1 103 ? -19.561 -14.616 -12.664 1.00 92.31 103 ASP A C 1
ATOM 831 O O . ASP A 1 103 ? -19.906 -14.835 -11.501 1.00 92.31 103 ASP A O 1
ATOM 835 N N . GLY A 1 104 ? -18.281 -14.689 -13.034 1.00 93.00 104 GLY A N 1
ATOM 836 C CA . GLY A 1 104 ? -17.205 -15.021 -12.113 1.00 93.00 104 GLY A CA 1
ATOM 837 C C . GLY A 1 104 ? -16.940 -13.903 -11.104 1.00 93.00 104 GLY A C 1
ATOM 838 O O . GLY A 1 104 ? -17.097 -12.718 -11.398 1.00 93.00 104 GLY A O 1
ATOM 839 N N . LEU A 1 105 ? -16.486 -14.281 -9.910 1.00 94.50 105 LEU A N 1
ATOM 840 C CA . LEU A 1 105 ? -16.129 -13.351 -8.839 1.00 94.50 105 LEU A CA 1
ATOM 841 C C . LEU A 1 105 ? -14.612 -13.326 -8.634 1.00 94.50 105 LEU A C 1
ATOM 843 O O . LEU A 1 105 ? -13.997 -14.368 -8.409 1.00 94.50 105 LEU A O 1
ATOM 847 N N . ALA A 1 106 ? -14.019 -12.133 -8.642 1.00 91.88 106 ALA A N 1
ATOM 848 C CA . ALA A 1 106 ? -12.673 -11.924 -8.121 1.00 91.88 106 ALA A CA 1
ATOM 849 C C . ALA A 1 106 ? -12.733 -11.388 -6.690 1.00 91.88 106 ALA A C 1
ATOM 851 O O . ALA A 1 106 ? -13.470 -10.446 -6.405 1.00 91.88 106 ALA A O 1
ATOM 852 N N . VAL A 1 107 ? -11.916 -11.962 -5.815 1.00 89.19 107 VAL A N 1
ATOM 853 C CA . VAL A 1 107 ? -11.747 -11.532 -4.428 1.00 89.19 107 VAL A CA 1
ATOM 854 C C . VAL A 1 107 ? -10.281 -11.189 -4.236 1.00 89.19 107 VAL A C 1
ATOM 856 O O . VAL A 1 107 ? -9.418 -12.025 -4.482 1.00 89.19 107 VAL A O 1
ATOM 859 N N . VAL A 1 108 ? -9.987 -9.961 -3.818 1.00 83.88 108 VAL A N 1
ATOM 860 C CA . VAL A 1 108 ? -8.624 -9.570 -3.446 1.00 83.88 108 VAL A CA 1
ATOM 861 C C . VAL A 1 108 ? -8.505 -9.672 -1.936 1.00 83.88 108 VAL A C 1
ATOM 863 O O . VAL A 1 108 ? -9.238 -8.995 -1.219 1.00 83.88 108 VAL A O 1
ATOM 866 N N . ILE A 1 109 ? -7.582 -10.509 -1.480 1.00 81.69 109 ILE A N 1
ATOM 867 C CA . ILE A 1 109 ? -7.224 -10.670 -0.075 1.00 81.69 109 ILE A CA 1
ATOM 868 C C . ILE A 1 109 ? -5.936 -9.861 0.131 1.00 81.69 109 ILE A C 1
ATOM 870 O O . ILE A 1 109 ? -4.861 -10.305 -0.289 1.00 81.69 109 ILE A O 1
ATOM 874 N N . PRO A 1 110 ? -6.027 -8.622 0.645 1.00 70.88 110 PRO A N 1
ATOM 875 C CA . PRO A 1 110 ? -4.860 -7.769 0.837 1.00 70.88 110 PRO A CA 1
ATOM 876 C C . PRO A 1 110 ? -3.915 -8.397 1.866 1.00 70.88 110 PRO A C 1
ATOM 878 O O . PRO A 1 110 ? -4.373 -8.970 2.847 1.00 70.88 110 PRO A O 1
ATOM 881 N N . ALA A 1 111 ? -2.598 -8.250 1.695 1.00 65.38 111 ALA A N 1
ATOM 882 C CA . ALA A 1 111 ? -1.719 -8.473 2.847 1.00 65.38 111 ALA A CA 1
ATOM 883 C C . ALA A 1 111 ? -1.886 -7.339 3.847 1.00 65.38 111 ALA A C 1
ATOM 885 O O . ALA A 1 111 ? -2.262 -6.222 3.478 1.00 65.38 111 ALA A O 1
ATOM 886 N N . GLU A 1 112 ? -1.392 -7.592 5.055 1.00 59.12 112 GLU A N 1
ATOM 887 C CA . GLU A 1 112 ? -0.930 -6.595 6.019 1.00 59.12 112 GLU A CA 1
ATOM 888 C C . GLU A 1 112 ? 0.271 -5.785 5.479 1.00 59.12 112 GLU A C 1
ATOM 890 O O . GLU A 1 112 ? 1.333 -5.676 6.085 1.00 59.12 112 GLU A O 1
ATOM 895 N N . ASN A 1 113 ? 0.140 -5.223 4.276 1.00 56.12 113 ASN A N 1
ATOM 896 C CA . ASN A 1 113 ? 1.156 -4.408 3.640 1.00 56.12 113 ASN A CA 1
ATOM 897 C C . ASN A 1 113 ? 0.543 -3.046 3.232 1.00 56.12 113 ASN A C 1
ATOM 899 O O . ASN A 1 113 ? -0.499 -2.998 2.573 1.00 56.12 113 ASN A O 1
ATOM 903 N N . PRO A 1 114 ? 1.152 -1.902 3.607 1.00 51.22 114 PRO A N 1
ATOM 904 C CA . PRO A 1 114 ? 0.749 -0.554 3.188 1.00 51.22 114 PRO A CA 1
ATOM 905 C C . PRO A 1 114 ? 0.370 -0.359 1.708 1.00 51.22 114 PRO A C 1
ATOM 907 O O . PRO A 1 114 ? -0.507 0.458 1.422 1.00 51.22 114 PRO A O 1
ATOM 910 N N . LEU A 1 115 ? 0.987 -1.088 0.765 1.00 54.41 115 LEU A N 1
ATOM 911 C CA . LEU A 1 115 ? 0.641 -1.006 -0.664 1.00 54.41 115 LEU A CA 1
ATOM 912 C C . LEU A 1 115 ? -0.736 -1.609 -0.980 1.00 54.41 115 LEU A C 1
ATOM 914 O O . LEU A 1 115 ? -1.398 -1.134 -1.899 1.00 54.41 115 LEU A O 1
ATOM 918 N N . SER A 1 116 ? -1.181 -2.602 -0.210 1.00 57.78 116 SER A N 1
ATOM 919 C CA . SER A 1 116 ? -2.503 -3.228 -0.314 1.00 57.78 116 SER A CA 1
ATOM 920 C C . SER A 1 116 ? -3.591 -2.339 0.291 1.00 57.78 116 SER A C 1
ATOM 922 O O . SER A 1 116 ? -4.729 -2.356 -0.172 1.00 57.78 116 SER A O 1
ATOM 924 N N . PHE A 1 117 ? -3.241 -1.490 1.266 1.00 57.41 117 PHE A N 1
ATOM 925 C CA . PHE A 1 117 ? -4.181 -0.555 1.892 1.00 57.41 117 PHE A CA 1
ATOM 926 C C . PHE A 1 117 ? -4.492 0.680 1.043 1.00 57.41 117 PHE A C 1
ATOM 928 O O . PHE A 1 117 ? -5.576 1.245 1.189 1.00 57.41 117 PHE A O 1
ATOM 935 N N . LEU A 1 118 ? -3.590 1.122 0.156 1.00 58.94 118 LEU A N 1
ATOM 936 C CA . LEU A 1 118 ? -3.865 2.259 -0.734 1.00 58.94 118 LEU A CA 1
ATOM 937 C C . LEU A 1 118 ? -5.110 2.012 -1.617 1.00 58.94 118 LEU A C 1
ATOM 939 O O . LEU A 1 118 ? -5.990 2.874 -1.613 1.00 58.94 118 LEU A O 1
ATOM 943 N N . PRO A 1 119 ? -5.252 0.853 -2.292 1.00 58.59 119 PRO A N 1
ATOM 944 C CA . PRO A 1 119 ? -6.477 0.505 -3.002 1.00 58.59 119 PRO A CA 1
ATOM 945 C C . PRO A 1 119 ? -7.741 0.470 -2.168 1.00 58.59 119 PRO A C 1
ATOM 947 O O . PRO A 1 119 ? -8.799 0.853 -2.654 1.00 58.59 119 PRO A O 1
ATOM 950 N N . ILE A 1 120 ? -7.628 0.035 -0.918 1.00 60.94 120 ILE A N 1
ATOM 951 C CA . ILE A 1 120 ? -8.766 -0.056 -0.004 1.00 60.94 120 ILE A CA 1
ATOM 952 C C . ILE A 1 120 ? -9.195 1.343 0.444 1.00 60.94 120 ILE A C 1
ATOM 954 O O . ILE A 1 120 ? -10.383 1.649 0.484 1.00 60.94 120 ILE A O 1
ATOM 958 N N . ARG A 1 121 ? -8.228 2.211 0.768 1.00 56.28 121 ARG A N 1
ATOM 959 C CA . ARG A 1 121 ? -8.477 3.563 1.287 1.00 56.28 121 ARG A CA 1
ATOM 960 C C . ARG A 1 121 ? -8.873 4.560 0.203 1.00 56.28 121 ARG A C 1
ATOM 962 O O . ARG A 1 121 ? -9.610 5.494 0.503 1.00 56.28 121 ARG A O 1
ATOM 969 N N . LYS A 1 122 ? -8.321 4.415 -1.004 1.00 60.44 122 LYS A N 1
ATOM 970 C CA . LYS A 1 122 ? -8.509 5.335 -2.134 1.00 60.44 122 LYS A CA 1
ATOM 971 C C . LYS A 1 122 ? -8.602 4.582 -3.467 1.00 60.44 122 LYS A C 1
ATOM 973 O O . LYS A 1 122 ? -7.720 4.733 -4.322 1.00 60.44 122 LYS A O 1
ATOM 978 N N . PRO A 1 123 ? -9.650 3.765 -3.672 1.00 59.75 123 PRO A N 1
ATOM 979 C CA . PRO A 1 123 ? -9.836 3.010 -4.914 1.00 59.75 123 PRO A CA 1
ATOM 980 C C . PRO A 1 123 ? -9.896 3.914 -6.159 1.00 59.75 123 PRO A C 1
ATOM 982 O O . PRO A 1 123 ? -9.512 3.504 -7.258 1.00 59.75 123 PRO A O 1
ATOM 985 N N . GLU A 1 124 ? -10.323 5.168 -6.000 1.00 58.47 124 GLU A N 1
ATOM 986 C CA . GLU A 1 124 ? -10.364 6.190 -7.047 1.00 58.47 124 GLU A CA 1
ATOM 987 C C . GLU A 1 124 ? -8.982 6.570 -7.588 1.00 58.47 124 GLU A C 1
ATOM 989 O O . GLU A 1 124 ? -8.857 6.899 -8.766 1.00 58.47 124 GLU A O 1
ATOM 994 N N . ILE A 1 125 ? -7.930 6.484 -6.767 1.00 58.34 125 ILE A N 1
ATOM 995 C CA . ILE A 1 125 ? -6.567 6.787 -7.213 1.00 58.34 125 ILE A CA 1
ATOM 996 C C . ILE A 1 125 ? -6.123 5.736 -8.229 1.00 58.34 125 ILE A C 1
ATOM 998 O O . ILE A 1 125 ? -5.625 6.085 -9.292 1.00 58.34 125 ILE A O 1
ATOM 1002 N N . ILE A 1 126 ? -6.370 4.457 -7.949 1.00 55.69 126 ILE A N 1
ATOM 1003 C CA . ILE A 1 126 ? -5.958 3.354 -8.828 1.00 55.69 126 ILE A CA 1
ATOM 1004 C C . ILE A 1 126 ? -6.825 3.290 -10.074 1.00 55.69 126 ILE A C 1
ATOM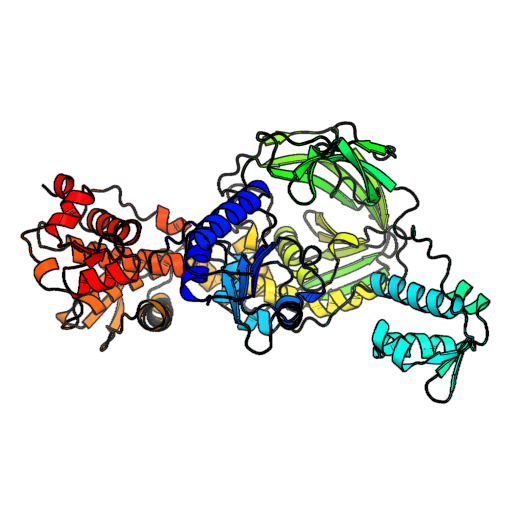 1006 O O . ILE A 1 126 ? -6.305 3.182 -11.180 1.00 55.69 126 ILE A O 1
ATOM 1010 N N . SER A 1 127 ? -8.143 3.391 -9.909 1.00 54.59 127 SER A N 1
ATOM 1011 C CA . SER A 1 127 ? -9.073 3.378 -11.043 1.00 54.59 127 SER A CA 1
ATOM 1012 C C . SER A 1 127 ? -8.945 4.624 -11.931 1.00 54.59 127 SER A C 1
ATOM 1014 O O . SER A 1 127 ? -9.250 4.561 -13.124 1.00 54.59 127 SER A O 1
ATOM 1016 N N . GLY A 1 128 ? -8.444 5.738 -11.384 1.00 52.31 128 GLY A N 1
ATOM 1017 C CA . GLY A 1 128 ? -8.107 6.956 -12.119 1.00 52.31 128 GLY A CA 1
ATOM 1018 C C . GLY A 1 128 ? -6.845 6.839 -12.978 1.00 52.31 128 GLY A C 1
ATOM 1019 O O . GLY A 1 128 ? -6.737 7.543 -13.988 1.00 52.31 128 GLY A O 1
ATOM 1020 N N . PHE A 1 129 ? -5.923 5.922 -12.655 1.00 54.12 129 PHE A N 1
ATOM 1021 C CA . PHE A 1 129 ? -4.790 5.597 -13.520 1.00 54.12 129 PHE A CA 1
ATOM 1022 C C . PHE A 1 129 ? -5.259 4.750 -14.701 1.00 54.12 129 PHE A C 1
ATOM 1024 O O . PHE A 1 129 ? -5.041 3.542 -14.776 1.00 54.12 129 PHE A O 1
ATOM 1031 N N . LYS A 1 130 ? -5.851 5.409 -15.699 1.00 51.06 130 LYS A N 1
ATOM 1032 C CA . LYS A 1 130 ? -5.818 4.889 -17.065 1.00 51.06 130 LYS A CA 1
ATOM 1033 C C . LYS A 1 130 ? -4.369 4.940 -17.522 1.00 51.06 130 LYS A C 1
ATOM 1035 O O . LYS A 1 130 ? -3.968 5.910 -18.157 1.00 51.06 130 LYS A O 1
ATOM 1040 N N . THR A 1 131 ? -3.566 3.939 -17.175 1.00 48.38 131 THR A N 1
ATOM 1041 C CA . THR A 1 131 ? -2.281 3.773 -17.843 1.00 48.38 131 THR A CA 1
ATOM 1042 C C . THR A 1 131 ? -2.603 3.470 -19.294 1.00 48.38 131 THR A C 1
ATOM 1044 O O . THR A 1 131 ? -3.224 2.439 -19.573 1.00 48.38 131 THR A O 1
ATOM 1047 N N . PRO A 1 132 ? -2.219 4.332 -20.245 1.00 47.53 132 PRO A N 1
ATOM 1048 C CA . PRO A 1 132 ? -2.091 3.837 -21.600 1.00 47.53 132 PRO A CA 1
ATOM 1049 C C . PRO A 1 132 ? -1.090 2.674 -21.517 1.00 47.53 132 PRO A C 1
ATOM 1051 O O . PRO A 1 132 ? -0.183 2.718 -20.682 1.00 47.53 132 PRO A O 1
ATOM 1054 N N . GLU A 1 133 ? -1.241 1.619 -22.320 1.00 51.22 133 GLU A N 1
ATOM 1055 C CA . GLU A 1 133 ? -0.180 0.615 -22.465 1.00 51.22 133 GLU A CA 1
ATOM 1056 C C . GLU A 1 133 ? 1.037 1.298 -23.112 1.00 51.22 133 GLU A C 1
ATOM 1058 O O . GLU A 1 133 ? 1.294 1.181 -24.312 1.00 51.22 133 GLU A O 1
ATOM 1063 N N . ILE A 1 134 ? 1.776 2.090 -22.334 1.00 53.12 134 ILE A N 1
ATOM 1064 C CA . ILE A 1 134 ? 2.972 2.772 -22.792 1.00 53.12 134 ILE A CA 1
ATOM 1065 C C . ILE A 1 134 ? 4.073 1.739 -22.706 1.00 53.12 134 ILE A C 1
ATOM 1067 O O . ILE A 1 134 ? 4.805 1.605 -21.724 1.00 53.12 134 ILE A O 1
ATOM 1071 N N . HIS A 1 135 ? 4.158 0.963 -23.779 1.00 53.84 135 HIS A N 1
ATOM 1072 C CA . HIS A 1 135 ? 5.365 0.232 -24.075 1.00 53.84 135 HIS A CA 1
ATOM 1073 C C . HIS A 1 135 ? 6.509 1.228 -24.147 1.00 53.84 135 HIS A C 1
ATOM 1075 O O . HIS A 1 135 ? 6.440 2.237 -24.857 1.00 53.84 135 HIS A O 1
ATOM 1081 N N . ILE A 1 136 ? 7.565 0.916 -23.409 1.00 54.81 136 ILE A N 1
ATOM 1082 C CA . ILE A 1 136 ? 8.812 1.656 -23.461 1.00 54.81 136 ILE A CA 1
ATOM 1083 C C . ILE A 1 136 ? 9.216 1.778 -24.939 1.00 54.81 136 ILE A C 1
ATOM 1085 O O . ILE A 1 136 ? 9.177 0.770 -25.651 1.00 54.81 136 ILE A O 1
ATOM 1089 N N . PRO A 1 137 ? 9.581 2.976 -25.436 1.00 56.62 137 PRO A N 1
ATOM 1090 C CA . PRO A 1 137 ? 9.906 3.192 -26.852 1.00 56.62 137 PRO A CA 1
ATOM 1091 C C . PRO A 1 137 ? 10.923 2.201 -27.441 1.00 56.62 137 PRO A C 1
ATOM 1093 O O . PRO A 1 137 ? 10.935 1.929 -28.638 1.00 56.62 137 PRO A O 1
ATOM 1096 N N . GLU A 1 138 ? 11.750 1.612 -26.587 1.00 56.50 138 GLU A N 1
ATOM 1097 C CA . GLU A 1 138 ? 12.753 0.600 -26.917 1.00 56.50 138 GLU A CA 1
ATOM 1098 C C . GLU A 1 138 ? 12.113 -0.743 -27.280 1.00 56.50 138 GLU A C 1
ATOM 1100 O O . GLU A 1 138 ? 12.493 -1.353 -28.278 1.00 56.50 138 GLU A O 1
ATOM 1105 N N . LEU A 1 139 ? 11.054 -1.147 -26.570 1.00 59.28 139 LEU A N 1
ATOM 1106 C CA . LEU A 1 139 ? 10.217 -2.279 -26.965 1.00 59.28 139 LEU A CA 1
ATOM 1107 C C . LEU A 1 139 ? 9.458 -1.996 -28.261 1.00 59.28 139 LEU A C 1
ATOM 1109 O O . LEU A 1 139 ? 9.227 -2.926 -29.024 1.00 59.28 139 LEU A O 1
ATOM 1113 N N . ASN A 1 140 ? 9.101 -0.740 -28.552 1.00 63.44 140 ASN A N 1
ATOM 1114 C CA . ASN A 1 140 ? 8.522 -0.394 -29.854 1.00 63.44 140 ASN A CA 1
ATOM 1115 C C . ASN A 1 140 ? 9.540 -0.554 -30.988 1.00 63.44 140 ASN A C 1
ATOM 1117 O O . ASN A 1 140 ? 9.157 -1.020 -32.052 1.00 63.44 140 ASN A O 1
ATOM 1121 N N . GLY A 1 141 ? 10.823 -0.252 -30.758 1.00 65.12 141 GLY A N 1
ATOM 1122 C CA . GLY A 1 141 ? 11.892 -0.567 -31.713 1.00 65.12 141 GLY A CA 1
ATOM 1123 C C . GLY A 1 141 ? 12.043 -2.075 -31.947 1.00 65.12 141 GLY A C 1
ATOM 1124 O O . GLY A 1 141 ? 12.174 -2.518 -33.085 1.00 65.12 141 GLY A O 1
ATOM 1125 N N . VAL A 1 142 ? 11.936 -2.880 -30.885 1.00 63.94 142 VAL A N 1
ATOM 1126 C CA . VAL A 1 142 ? 11.934 -4.350 -30.984 1.00 63.94 142 VAL A CA 1
ATOM 1127 C C . VAL A 1 142 ? 10.693 -4.862 -31.731 1.00 63.94 142 VAL A C 1
ATOM 1129 O O . VAL A 1 142 ? 10.820 -5.676 -32.642 1.00 63.94 142 VAL A O 1
ATOM 1132 N N . LYS A 1 143 ? 9.491 -4.371 -31.396 1.00 67.12 143 LYS A N 1
ATOM 1133 C CA . LYS A 1 143 ? 8.235 -4.700 -32.095 1.00 67.12 143 LYS A CA 1
ATOM 1134 C C . LYS A 1 143 ? 8.279 -4.302 -33.568 1.00 67.12 143 LYS A C 1
ATOM 1136 O O . LYS A 1 143 ? 7.803 -5.052 -34.410 1.00 67.12 143 LYS A O 1
ATOM 1141 N N . GLU A 1 144 ? 8.848 -3.140 -33.875 1.00 73.50 144 GLU A N 1
ATOM 1142 C CA . GLU A 1 144 ? 9.000 -2.633 -35.240 1.00 73.50 144 GLU A CA 1
ATOM 1143 C C . GLU A 1 144 ? 9.903 -3.555 -36.034 1.00 73.50 144 GLU A C 1
ATOM 1145 O O . GLU A 1 144 ? 9.514 -4.010 -37.102 1.00 73.50 144 GLU A O 1
ATOM 1150 N N . HIS A 1 145 ? 11.043 -3.940 -35.467 1.00 72.00 145 HIS A N 1
ATOM 1151 C CA . HIS A 1 145 ? 11.898 -4.927 -36.097 1.00 72.00 145 HIS A CA 1
ATOM 1152 C C . HIS A 1 145 ? 11.208 -6.279 -36.300 1.00 72.00 145 HIS A C 1
ATOM 1154 O O . HIS A 1 145 ? 11.363 -6.873 -37.362 1.00 72.00 145 HIS A O 1
ATOM 1160 N N . TYR A 1 146 ? 10.440 -6.780 -35.328 1.00 70.94 146 TYR A N 1
ATOM 1161 C CA . TYR A 1 146 ? 9.701 -8.029 -35.521 1.00 70.94 146 TYR A CA 1
ATOM 1162 C C . TYR A 1 146 ? 8.665 -7.921 -36.634 1.00 70.94 146 TYR A C 1
ATOM 1164 O O . TYR A 1 146 ? 8.546 -8.847 -37.432 1.00 70.94 146 TYR A O 1
ATOM 1172 N N . LEU A 1 147 ? 7.939 -6.804 -36.708 1.00 79.38 147 LEU A N 1
ATOM 1173 C CA . LEU A 1 147 ? 7.013 -6.548 -37.800 1.00 79.38 147 LEU A CA 1
ATOM 1174 C C . LEU A 1 147 ? 7.764 -6.520 -39.138 1.00 79.38 147 LEU A C 1
ATOM 1176 O O . LEU A 1 147 ? 7.396 -7.259 -40.043 1.00 79.38 147 LEU A O 1
ATOM 1180 N N . LEU A 1 148 ? 8.848 -5.749 -39.249 1.00 79.56 148 LEU A N 1
ATOM 1181 C CA . LEU A 1 148 ? 9.664 -5.654 -40.464 1.00 79.56 148 LEU A CA 1
ATOM 1182 C C . LEU A 1 148 ? 10.245 -7.013 -40.879 1.00 79.56 148 LEU A C 1
ATOM 1184 O O . LEU A 1 148 ? 10.140 -7.399 -42.040 1.00 79.56 148 LEU A O 1
ATOM 1188 N N . SER A 1 149 ? 10.771 -7.783 -39.927 1.00 75.25 149 SER A N 1
ATOM 1189 C CA . SER A 1 149 ? 11.278 -9.138 -40.157 1.00 75.25 149 SER A CA 1
ATOM 1190 C C . SER A 1 149 ? 10.179 -10.110 -40.566 1.00 75.25 149 SER A C 1
ATOM 1192 O O . SER A 1 149 ? 10.406 -10.945 -41.439 1.00 75.25 149 SER A O 1
ATOM 1194 N N . ALA A 1 150 ? 8.983 -10.010 -39.979 1.00 76.69 150 ALA A N 1
ATOM 1195 C CA . ALA A 1 150 ? 7.834 -10.825 -40.360 1.00 76.69 150 ALA A CA 1
ATOM 1196 C C . ALA A 1 150 ? 7.333 -10.477 -41.770 1.00 76.69 150 ALA A C 1
ATOM 1198 O O . ALA A 1 150 ? 6.999 -11.384 -42.530 1.00 76.69 150 ALA A O 1
ATOM 1199 N N . LEU A 1 151 ? 7.326 -9.190 -42.139 1.00 80.81 151 LEU A N 1
ATOM 1200 C CA . LEU A 1 151 ? 7.034 -8.744 -43.502 1.00 80.81 151 LEU A CA 1
ATOM 1201 C C . LEU A 1 151 ? 8.083 -9.305 -44.477 1.00 80.81 151 LEU A C 1
ATOM 1203 O O . LEU A 1 151 ? 7.724 -10.009 -45.418 1.00 80.81 151 LEU A O 1
ATOM 1207 N N . ALA A 1 152 ? 9.374 -9.084 -44.219 1.00 80.12 152 ALA A N 1
ATOM 1208 C CA . ALA A 1 152 ? 10.464 -9.553 -45.077 1.00 80.12 152 ALA A CA 1
ATOM 1209 C C . ALA A 1 152 ? 10.506 -11.087 -45.216 1.00 80.12 152 ALA A C 1
ATOM 1211 O O . ALA A 1 152 ? 10.695 -11.610 -46.313 1.00 80.12 152 ALA A O 1
ATOM 1212 N N . SER A 1 153 ? 10.265 -11.816 -44.122 1.00 74.56 153 SER A N 1
ATOM 1213 C CA . SER A 1 153 ? 10.293 -13.288 -44.085 1.00 74.56 153 SER A CA 1
ATOM 1214 C C . SER A 1 153 ? 8.985 -13.935 -44.539 1.00 74.56 153 SER A C 1
ATOM 1216 O O . SER A 1 153 ? 8.905 -15.161 -44.626 1.00 74.56 153 SER A O 1
ATOM 1218 N N . SER A 1 154 ? 7.939 -13.146 -44.803 1.00 78.06 154 SER A N 1
ATOM 1219 C CA . SER A 1 154 ? 6.656 -13.684 -45.244 1.00 78.06 154 SER A CA 1
ATOM 1220 C C . SER A 1 154 ? 6.844 -14.473 -46.542 1.00 78.06 154 SER A C 1
ATOM 1222 O O . SER A 1 154 ? 7.411 -13.944 -47.502 1.00 78.06 154 SER A O 1
ATOM 1224 N N . PRO A 1 155 ? 6.339 -15.715 -46.638 1.00 74.94 155 PRO A N 1
ATOM 1225 C CA . PRO A 1 155 ? 6.400 -16.478 -47.882 1.00 74.94 155 PRO A CA 1
ATOM 1226 C C . PRO A 1 155 ? 5.556 -15.819 -48.983 1.00 74.94 155 PRO A C 1
ATOM 1228 O O . PRO A 1 155 ? 5.876 -15.928 -50.164 1.00 74.94 155 PRO A O 1
ATOM 1231 N N . SER A 1 156 ? 4.517 -15.072 -48.601 1.00 81.25 156 SER A N 1
ATOM 1232 C CA . SER A 1 156 ? 3.682 -14.298 -49.517 1.00 81.25 156 SER A CA 1
ATOM 1233 C C . SER A 1 156 ? 4.247 -12.894 -49.742 1.00 81.25 156 SER A C 1
ATOM 1235 O O . SER A 1 156 ? 4.741 -12.263 -48.806 1.00 81.25 156 SER A O 1
ATOM 1237 N N . SER A 1 157 ? 4.133 -12.377 -50.968 1.00 83.44 157 SER A N 1
ATOM 1238 C CA . SER A 1 157 ? 4.363 -10.958 -51.285 1.00 83.44 157 SER A CA 1
ATOM 1239 C C . SER A 1 157 ? 3.220 -10.050 -50.822 1.00 83.44 157 SER A C 1
ATOM 1241 O O . SER A 1 157 ? 3.330 -8.836 -50.925 1.00 83.44 157 SER A O 1
ATOM 1243 N N . HIS A 1 158 ? 2.123 -10.620 -50.324 1.00 87.31 158 HIS A N 1
ATOM 1244 C CA . HIS A 1 158 ? 0.963 -9.881 -49.846 1.00 87.31 158 HIS A CA 1
ATOM 1245 C C . HIS A 1 158 ? 0.459 -10.436 -48.514 1.00 87.31 158 HIS A C 1
ATOM 1247 O O . HIS A 1 158 ? 0.316 -11.649 -48.342 1.00 87.31 158 HIS A O 1
ATOM 1253 N N . ILE A 1 159 ? 0.150 -9.547 -47.576 1.00 87.50 159 ILE A N 1
ATOM 1254 C CA . ILE A 1 159 ? -0.317 -9.897 -46.231 1.00 87.50 159 ILE A CA 1
ATOM 1255 C C . ILE A 1 159 ? -1.562 -9.068 -45.928 1.00 87.50 159 ILE A C 1
ATOM 1257 O O . ILE A 1 159 ? -1.610 -7.883 -46.241 1.00 87.50 159 ILE A O 1
ATOM 1261 N N . SER A 1 160 ? -2.591 -9.676 -45.338 1.00 90.00 160 SER A N 1
ATOM 1262 C CA . SER A 1 160 ? -3.784 -8.933 -44.915 1.00 90.00 160 SER A CA 1
ATOM 1263 C C . SER A 1 160 ? -3.411 -7.903 -43.846 1.00 90.00 160 SER A C 1
ATOM 1265 O O . SER A 1 160 ? -2.814 -8.253 -42.825 1.00 90.00 160 SER A O 1
ATOM 1267 N N . GLN A 1 161 ? -3.786 -6.644 -44.074 1.00 89.38 161 GLN A N 1
ATOM 1268 C CA . GLN A 1 161 ? -3.560 -5.561 -43.122 1.00 89.38 161 GLN A CA 1
ATOM 1269 C C . GLN A 1 161 ? -4.284 -5.834 -41.802 1.00 89.38 161 GLN A C 1
ATOM 1271 O O . GLN A 1 161 ? -3.689 -5.653 -40.746 1.00 89.38 161 GLN A O 1
ATOM 1276 N N . ASP A 1 162 ? -5.505 -6.370 -41.848 1.00 86.19 162 ASP A N 1
ATOM 1277 C CA . ASP A 1 162 ? -6.271 -6.728 -40.649 1.00 86.19 162 ASP A CA 1
ATOM 1278 C C . ASP A 1 162 ? -5.536 -7.754 -39.776 1.00 86.19 162 ASP A C 1
ATOM 1280 O O . ASP A 1 162 ? -5.575 -7.671 -38.550 1.00 86.19 162 ASP A O 1
ATOM 1284 N N . ILE A 1 163 ? -4.822 -8.710 -40.388 1.00 81.06 163 ILE A N 1
ATOM 1285 C CA . ILE A 1 163 ? -3.998 -9.678 -39.649 1.00 81.06 163 ILE A CA 1
ATOM 1286 C C . ILE A 1 163 ? -2.833 -8.965 -38.955 1.00 81.06 163 ILE A C 1
ATOM 1288 O O . ILE A 1 163 ? -2.580 -9.221 -37.778 1.00 81.06 163 ILE A O 1
ATOM 1292 N N . ILE A 1 164 ? -2.147 -8.057 -39.655 1.00 82.44 164 ILE A N 1
ATOM 1293 C CA . ILE A 1 164 ? -1.044 -7.275 -39.083 1.00 82.44 164 ILE A CA 1
ATOM 1294 C C . ILE A 1 164 ? -1.560 -6.415 -37.920 1.00 82.44 164 ILE A C 1
ATOM 1296 O O . ILE A 1 164 ? -1.017 -6.486 -36.819 1.00 82.44 164 ILE A O 1
ATOM 1300 N N . GLU A 1 165 ? -2.646 -5.669 -38.131 1.00 85.88 165 GLU A N 1
ATOM 1301 C CA . GLU A 1 165 ? -3.262 -4.799 -37.125 1.00 85.88 165 GLU A CA 1
ATOM 1302 C C . GLU A 1 165 ? -3.765 -5.583 -35.907 1.00 85.88 165 GLU A C 1
ATOM 1304 O O . GLU A 1 165 ? -3.643 -5.107 -34.778 1.00 85.88 165 GLU A O 1
ATOM 1309 N N . LYS A 1 166 ? -4.282 -6.802 -36.110 1.00 75.19 166 LYS A N 1
ATOM 1310 C CA . LYS A 1 166 ? -4.727 -7.685 -35.025 1.00 75.19 166 LYS A CA 1
ATOM 1311 C C . LYS A 1 166 ? -3.567 -8.214 -34.180 1.00 75.19 166 LYS A C 1
ATOM 1313 O O . LYS A 1 166 ? -3.734 -8.365 -32.974 1.00 75.19 166 LYS A O 1
ATOM 1318 N N . ILE A 1 167 ? -2.420 -8.521 -34.791 1.00 69.50 167 ILE A N 1
ATOM 1319 C CA . ILE A 1 167 ? -1.252 -9.067 -34.079 1.00 69.50 167 ILE A CA 1
ATOM 1320 C C . ILE A 1 167 ? -0.466 -7.955 -33.374 1.00 69.50 167 ILE A C 1
ATOM 1322 O O . ILE A 1 167 ? -0.059 -8.120 -32.226 1.00 69.50 167 ILE A O 1
ATOM 1326 N N . TRP A 1 168 ? -0.246 -6.829 -34.054 1.00 72.25 168 TRP A N 1
ATOM 1327 C CA . TRP A 1 168 ? 0.709 -5.799 -33.629 1.00 72.25 168 TRP A CA 1
ATOM 1328 C C . TRP A 1 168 ? 0.053 -4.509 -33.124 1.00 72.25 168 TRP A C 1
ATOM 1330 O O . TRP A 1 168 ? 0.745 -3.621 -32.625 1.00 72.25 168 TRP A O 1
ATOM 1340 N N . GLY A 1 169 ? -1.272 -4.404 -33.227 1.00 76.62 169 GLY A N 1
ATOM 1341 C CA . GLY A 1 169 ? -2.040 -3.210 -32.892 1.00 76.62 169 GLY A CA 1
ATOM 1342 C C . GLY A 1 169 ? -2.198 -2.280 -34.094 1.00 76.62 169 GLY A C 1
ATOM 1343 O O . GLY A 1 169 ? -1.250 -2.022 -34.840 1.00 76.62 169 GLY A O 1
ATOM 1344 N N . LYS A 1 170 ? -3.413 -1.754 -34.272 1.00 84.56 170 LYS A N 1
ATOM 1345 C CA . LYS A 1 170 ? -3.803 -0.944 -35.432 1.00 84.56 170 LYS A CA 1
ATOM 1346 C C . LYS A 1 170 ? -2.947 0.307 -35.617 1.00 84.56 170 LYS A C 1
ATOM 1348 O O . LYS A 1 170 ? -2.326 0.471 -36.661 1.00 84.56 170 LYS A O 1
ATOM 1353 N N . GLU A 1 171 ? -2.875 1.169 -34.605 1.00 80.12 171 GLU A N 1
ATOM 1354 C CA . GLU A 1 171 ? -2.147 2.443 -34.704 1.00 80.12 171 GLU A CA 1
ATOM 1355 C C . GLU A 1 171 ? -0.651 2.239 -34.973 1.00 80.12 171 GLU A C 1
ATOM 1357 O O . GLU A 1 171 ? -0.077 2.892 -35.846 1.00 80.12 171 GLU A O 1
ATOM 1362 N N . PHE A 1 172 ? -0.033 1.292 -34.259 1.00 78.06 172 PHE A N 1
ATOM 1363 C CA . PHE A 1 172 ? 1.376 0.947 -34.423 1.00 78.06 172 PHE A CA 1
ATOM 1364 C C . PHE A 1 172 ? 1.665 0.431 -35.837 1.00 78.06 172 PHE A C 1
ATOM 1366 O O . PHE A 1 172 ? 2.534 0.965 -36.527 1.00 78.06 172 PHE A O 1
ATOM 1373 N N . SER A 1 173 ? 0.886 -0.551 -36.296 1.00 84.44 173 SER A N 1
ATOM 1374 C CA . SER A 1 173 ? 1.047 -1.156 -37.621 1.00 84.44 173 SER A CA 1
ATOM 1375 C C . SER A 1 173 ? 0.869 -0.132 -38.735 1.00 84.44 173 SER A C 1
ATOM 1377 O O . SER A 1 173 ? 1.688 -0.070 -39.646 1.00 84.44 173 SER A O 1
ATOM 1379 N N . GLN A 1 174 ? -0.158 0.718 -38.646 1.00 89.62 174 GLN A N 1
ATOM 1380 C CA . GLN A 1 174 ? -0.431 1.740 -39.657 1.00 89.62 174 GLN A CA 1
ATOM 1381 C C . GLN A 1 174 ? 0.675 2.789 -39.752 1.00 89.62 174 GLN A C 1
ATOM 1383 O O . GLN A 1 174 ? 0.966 3.254 -40.851 1.00 89.62 174 GLN A O 1
ATOM 1388 N N . LYS A 1 175 ? 1.295 3.167 -38.627 1.00 88.19 175 LYS A N 1
ATOM 1389 C CA . LYS A 1 175 ? 2.445 4.078 -38.634 1.00 88.19 175 LYS A CA 1
ATOM 1390 C C . LYS A 1 175 ? 3.608 3.473 -39.425 1.00 88.19 175 LYS A C 1
ATOM 1392 O O . LYS A 1 175 ? 4.110 4.120 -40.338 1.00 88.19 175 LYS A O 1
ATOM 1397 N N . ILE A 1 176 ? 3.982 2.230 -39.113 1.00 85.88 176 ILE A N 1
ATOM 1398 C CA . ILE A 1 176 ? 5.089 1.537 -39.786 1.00 85.88 176 ILE A CA 1
ATOM 1399 C C . ILE A 1 176 ? 4.779 1.305 -41.268 1.00 85.88 176 ILE A C 1
ATOM 1401 O O . ILE A 1 176 ? 5.614 1.599 -42.115 1.00 85.88 176 ILE A O 1
ATOM 1405 N N . ILE A 1 177 ? 3.567 0.846 -41.596 1.00 89.69 177 ILE A N 1
ATOM 1406 C CA . ILE A 1 177 ? 3.130 0.646 -42.985 1.00 89.69 177 ILE A CA 1
ATOM 1407 C C . ILE A 1 177 ? 3.256 1.953 -43.773 1.00 89.69 177 ILE A C 1
ATOM 1409 O O . ILE A 1 177 ? 3.902 1.956 -44.813 1.00 89.69 177 ILE A O 1
ATOM 1413 N N . LYS A 1 178 ? 2.737 3.076 -43.258 1.00 91.81 178 LYS A N 1
ATOM 1414 C CA . LYS A 1 178 ? 2.839 4.385 -43.929 1.00 91.81 178 LYS A CA 1
ATOM 1415 C C . LYS A 1 178 ? 4.283 4.839 -44.138 1.00 91.81 178 LYS A C 1
ATOM 1417 O O . LYS A 1 178 ? 4.594 5.406 -45.184 1.00 91.81 178 LYS A O 1
ATOM 1422 N N . ASP A 1 179 ? 5.160 4.605 -43.163 1.00 87.69 179 ASP A N 1
ATOM 1423 C CA . ASP A 1 179 ? 6.581 4.939 -43.293 1.00 87.69 179 ASP A CA 1
ATOM 1424 C C . ASP A 1 179 ? 7.252 4.085 -44.386 1.00 87.69 179 ASP A C 1
ATOM 1426 O O . ASP A 1 179 ? 8.023 4.609 -45.190 1.00 87.69 179 ASP A O 1
ATOM 1430 N N . LEU A 1 180 ? 6.917 2.795 -44.489 1.00 88.81 180 LEU A N 1
ATOM 1431 C CA . LEU A 1 180 ? 7.423 1.907 -45.544 1.00 88.81 180 LEU A CA 1
ATOM 1432 C C . LEU A 1 180 ? 6.834 2.231 -46.928 1.00 88.81 180 LEU A C 1
ATOM 1434 O O . LEU A 1 180 ? 7.570 2.201 -47.914 1.00 88.81 180 LEU A O 1
ATOM 1438 N N . GLU A 1 181 ? 5.551 2.604 -47.005 1.00 91.00 181 GLU A N 1
ATOM 1439 C CA . GLU A 1 181 ? 4.898 3.099 -48.229 1.00 91.00 181 GLU A CA 1
ATOM 1440 C C . GLU A 1 181 ? 5.586 4.349 -48.760 1.00 91.00 181 GLU A C 1
ATOM 1442 O O . GLU A 1 181 ? 5.906 4.444 -49.944 1.00 91.00 181 GLU A O 1
ATOM 1447 N N . LYS A 1 182 ? 5.863 5.306 -47.870 1.00 92.81 182 LYS A N 1
ATOM 1448 C CA . LYS A 1 182 ? 6.550 6.552 -48.214 1.00 92.81 182 LYS A CA 1
ATOM 1449 C C . LYS A 1 182 ? 7.947 6.304 -48.790 1.00 92.81 182 LYS A C 1
ATOM 1451 O O . LYS A 1 182 ? 8.399 7.081 -49.628 1.00 92.81 182 LYS A O 1
ATOM 1456 N N . ASN A 1 183 ? 8.609 5.235 -48.353 1.00 88.56 183 ASN A N 1
ATOM 1457 C CA . ASN A 1 183 ? 9.917 4.813 -48.850 1.00 88.56 183 ASN A CA 1
ATOM 1458 C C . ASN A 1 183 ? 9.829 3.866 -50.064 1.00 88.56 183 ASN A C 1
ATOM 1460 O O . ASN A 1 183 ? 10.860 3.401 -50.540 1.00 88.56 183 ASN A O 1
ATOM 1464 N N . GLY A 1 184 ? 8.626 3.575 -50.575 1.00 91.25 184 GLY A N 1
ATOM 1465 C CA . GLY A 1 184 ? 8.416 2.712 -51.741 1.00 91.25 184 GLY A CA 1
ATOM 1466 C C . GLY A 1 184 ? 8.695 1.225 -51.495 1.00 91.25 184 GLY A C 1
ATOM 1467 O O . GLY A 1 184 ? 8.807 0.465 -52.452 1.00 91.25 184 GLY A O 1
ATOM 1468 N N . LEU A 1 185 ? 8.807 0.800 -50.234 1.00 90.38 185 LEU A N 1
ATOM 1469 C CA . LEU A 1 185 ? 9.166 -0.575 -49.866 1.00 90.38 185 LEU A CA 1
ATOM 1470 C C . LEU A 1 185 ? 7.964 -1.531 -49.902 1.00 90.38 185 LEU A C 1
ATOM 1472 O O . LEU A 1 185 ? 8.108 -2.745 -50.069 1.00 90.38 185 LEU A O 1
ATOM 1476 N N . LEU A 1 186 ? 6.761 -0.978 -49.767 1.00 93.50 186 LEU A N 1
ATOM 1477 C CA . LEU A 1 186 ? 5.487 -1.676 -49.897 1.00 93.50 186 LEU A CA 1
ATOM 1478 C C . LEU A 1 186 ? 4.397 -0.706 -50.381 1.00 93.50 186 LEU A C 1
ATOM 1480 O O . LEU A 1 186 ? 4.619 0.501 -50.426 1.00 93.50 186 LEU A O 1
ATOM 1484 N N . HIS A 1 187 ? 3.217 -1.221 -50.713 1.00 94.62 187 HIS A N 1
ATOM 1485 C CA . HIS A 1 187 ? 1.996 -0.425 -50.877 1.00 94.62 187 HIS A CA 1
ATOM 1486 C C . HIS A 1 187 ? 0.774 -1.187 -50.362 1.00 94.62 187 HIS A C 1
ATOM 1488 O O . HIS A 1 187 ? 0.776 -2.417 -50.319 1.00 94.62 187 HIS A O 1
ATOM 1494 N N . THR A 1 188 ? -0.275 -0.471 -49.973 1.00 94.50 188 THR A N 1
ATOM 1495 C CA . THR A 1 188 ? -1.532 -1.073 -49.525 1.00 94.50 188 THR A CA 1
ATOM 1496 C C . THR A 1 188 ? -2.564 -1.061 -50.650 1.00 94.50 188 THR A C 1
ATOM 1498 O O . THR A 1 188 ? -2.945 -0.001 -51.142 1.00 94.50 188 THR A O 1
ATOM 1501 N N . GLU A 1 189 ? -3.069 -2.234 -51.031 1.00 94.38 189 GLU A N 1
ATOM 1502 C CA . GLU A 1 189 ? -4.120 -2.386 -52.039 1.00 94.38 189 GLU A CA 1
ATOM 1503 C C . GLU A 1 189 ? -5.223 -3.316 -51.516 1.00 94.38 189 GLU A C 1
ATOM 1505 O O . GLU A 1 189 ? -4.961 -4.446 -51.102 1.00 94.38 189 GLU A O 1
ATOM 1510 N N . ASN A 1 190 ? -6.478 -2.851 -51.518 1.00 92.94 190 ASN A N 1
ATOM 1511 C CA . ASN A 1 190 ? -7.652 -3.643 -51.117 1.00 92.94 190 ASN A CA 1
ATOM 1512 C C . ASN A 1 190 ? -7.511 -4.323 -49.733 1.00 92.94 190 ASN A C 1
ATOM 1514 O O . ASN A 1 190 ? -7.866 -5.490 -49.562 1.00 92.94 190 ASN A O 1
ATOM 1518 N N . GLY A 1 191 ? -6.952 -3.609 -48.747 1.00 91.25 191 GLY A N 1
ATOM 1519 C CA . GLY A 1 191 ? -6.728 -4.132 -47.390 1.00 91.25 191 GLY A CA 1
ATOM 1520 C C . GLY A 1 191 ? -5.587 -5.153 -47.282 1.00 91.25 191 GLY A C 1
ATOM 1521 O O . GLY A 1 191 ? -5.485 -5.872 -46.284 1.00 91.25 191 GLY A O 1
ATOM 1522 N N . LYS A 1 192 ? -4.726 -5.248 -48.301 1.00 91.81 192 LYS A N 1
ATOM 1523 C CA . LYS A 1 192 ? -3.511 -6.067 -48.293 1.00 91.81 192 LYS A CA 1
ATOM 1524 C C . LYS A 1 192 ? -2.279 -5.180 -48.396 1.00 91.81 192 LYS A C 1
ATOM 1526 O O . LYS A 1 192 ? -2.216 -4.299 -49.242 1.00 91.81 192 LYS A O 1
ATOM 1531 N N . VAL A 1 193 ? -1.286 -5.468 -47.568 1.00 91.75 193 VAL A N 1
ATOM 1532 C CA . VAL A 1 193 ? 0.068 -4.927 -47.660 1.00 91.75 193 VAL A CA 1
ATOM 1533 C C . VAL A 1 193 ? 0.827 -5.737 -48.704 1.00 91.75 193 VAL A C 1
ATOM 1535 O O . VAL A 1 193 ? 1.068 -6.926 -48.490 1.00 91.75 193 VAL A O 1
ATOM 1538 N N . VAL A 1 194 ? 1.171 -5.114 -49.828 1.00 91.19 194 VAL A N 1
ATOM 1539 C CA . VAL A 1 194 ? 1.942 -5.694 -50.932 1.00 91.19 194 VAL A CA 1
ATOM 1540 C C . VAL A 1 194 ? 3.397 -5.257 -50.808 1.00 91.19 194 VAL A C 1
ATOM 1542 O O . VAL A 1 194 ? 3.718 -4.075 -50.901 1.00 91.19 194 VAL A O 1
ATOM 1545 N N . ILE A 1 195 ? 4.280 -6.222 -50.590 1.00 90.81 195 ILE A N 1
ATOM 1546 C CA . ILE A 1 195 ? 5.705 -6.009 -50.358 1.00 90.81 195 ILE A CA 1
ATOM 1547 C C . ILE A 1 195 ? 6.422 -5.904 -51.703 1.00 90.81 195 ILE A C 1
ATOM 1549 O O . ILE A 1 195 ? 6.407 -6.856 -52.484 1.00 90.81 195 ILE A O 1
ATOM 1553 N N . MET A 1 196 ? 7.048 -4.753 -51.951 1.00 90.94 196 MET A N 1
ATOM 1554 C CA . MET A 1 196 ? 7.743 -4.455 -53.206 1.00 90.94 196 MET A CA 1
ATOM 1555 C C . MET A 1 196 ? 9.210 -4.887 -53.153 1.00 90.94 196 MET A C 1
ATOM 1557 O O . MET A 1 196 ? 9.728 -5.394 -54.144 1.00 90.94 196 MET A O 1
ATOM 1561 N N . ASP A 1 197 ? 9.855 -4.729 -51.994 1.00 87.50 197 ASP A N 1
ATOM 1562 C CA . ASP A 1 197 ? 11.276 -5.027 -51.809 1.00 87.50 197 ASP A CA 1
ATOM 1563 C C . ASP A 1 197 ? 11.530 -5.647 -50.426 1.00 87.50 197 ASP A C 1
ATOM 1565 O O . ASP A 1 197 ? 11.582 -4.961 -49.404 1.00 87.50 197 ASP A O 1
ATOM 1569 N N . LYS A 1 198 ? 11.637 -6.981 -50.379 1.00 84.50 198 LYS A N 1
ATOM 1570 C CA . LYS A 1 198 ? 11.851 -7.719 -49.123 1.00 84.50 198 LYS A CA 1
ATOM 1571 C C . LYS A 1 198 ? 13.237 -7.478 -48.540 1.00 84.50 198 LYS A C 1
ATOM 1573 O O . LYS A 1 198 ? 13.354 -7.397 -47.319 1.00 84.50 198 LYS A O 1
ATOM 1578 N N . ASP A 1 199 ? 14.247 -7.354 -49.394 1.00 80.69 199 ASP A N 1
ATOM 1579 C CA . ASP A 1 199 ? 15.635 -7.198 -48.969 1.00 80.69 199 ASP A CA 1
ATOM 1580 C C . ASP A 1 199 ? 15.835 -5.804 -48.374 1.00 80.69 199 ASP A C 1
ATOM 1582 O O . ASP A 1 199 ? 16.356 -5.684 -47.270 1.00 80.69 199 ASP A O 1
ATOM 1586 N N . ALA A 1 200 ? 15.287 -4.761 -49.002 1.00 81.75 200 ALA A N 1
ATOM 1587 C CA . ALA A 1 200 ? 15.323 -3.412 -48.447 1.00 81.75 200 ALA A CA 1
ATOM 1588 C C . ALA A 1 200 ? 14.479 -3.264 -47.165 1.00 81.75 200 ALA A C 1
ATOM 1590 O O . ALA A 1 200 ? 14.867 -2.512 -46.267 1.00 81.75 200 ALA A O 1
ATOM 1591 N N . ILE A 1 201 ? 13.354 -3.985 -47.020 1.00 79.31 201 ILE A N 1
ATOM 1592 C CA . ILE A 1 201 ? 12.629 -4.058 -45.733 1.00 79.31 201 ILE A CA 1
ATOM 1593 C C . ILE A 1 201 ? 13.489 -4.749 -44.672 1.00 79.31 201 ILE A C 1
ATOM 1595 O O . ILE A 1 201 ? 13.532 -4.277 -43.537 1.00 79.31 201 ILE A O 1
ATOM 1599 N N . PHE A 1 202 ? 14.184 -5.832 -45.021 1.00 75.44 202 PHE A N 1
ATOM 1600 C CA . PHE A 1 202 ? 15.077 -6.542 -44.106 1.00 75.44 202 PHE A CA 1
ATOM 1601 C C . PHE A 1 202 ? 16.279 -5.676 -43.692 1.00 75.44 202 PHE A C 1
ATOM 1603 O O . PHE A 1 202 ? 16.619 -5.608 -42.514 1.00 75.44 202 PHE A O 1
ATOM 1610 N N . GLU A 1 203 ? 16.870 -4.932 -44.627 1.00 76.81 203 GLU A N 1
ATOM 1611 C CA . GLU A 1 203 ? 17.925 -3.950 -44.354 1.00 76.81 203 GLU A CA 1
ATOM 1612 C C . GLU A 1 203 ? 17.417 -2.783 -43.496 1.00 76.81 203 GLU A C 1
ATOM 1614 O O . GLU A 1 203 ? 18.102 -2.361 -42.563 1.00 76.81 203 GLU A O 1
ATOM 1619 N N . SER A 1 204 ? 16.191 -2.308 -43.748 1.00 70.81 204 SER A N 1
ATOM 1620 C CA . SER A 1 204 ? 15.522 -1.271 -42.945 1.00 70.81 204 SER A CA 1
ATOM 1621 C C . SER A 1 204 ? 15.178 -1.758 -41.538 1.00 70.81 204 SER A C 1
ATOM 1623 O O . SER A 1 204 ? 15.209 -0.975 -40.589 1.00 70.81 204 SER A O 1
ATOM 1625 N N . ALA A 1 205 ? 14.896 -3.055 -41.380 1.00 63.25 205 ALA A N 1
ATOM 1626 C CA . ALA A 1 205 ? 14.774 -3.698 -40.075 1.00 63.25 205 ALA A CA 1
ATOM 1627 C C . ALA A 1 205 ? 16.104 -3.666 -39.305 1.00 63.25 205 ALA A C 1
ATOM 1629 O O . ALA A 1 205 ? 16.099 -3.736 -38.072 1.00 63.25 205 ALA A O 1
ATOM 1630 N N . GLY A 1 206 ? 17.225 -3.556 -40.027 1.00 62.47 206 GLY A N 1
ATOM 1631 C CA . GLY A 1 206 ? 18.579 -3.697 -39.519 1.00 62.47 206 GLY A CA 1
ATOM 1632 C C . GLY A 1 206 ? 18.874 -5.123 -39.050 1.00 62.47 206 GLY A C 1
ATOM 1633 O O . GLY A 1 206 ? 17.983 -5.951 -38.861 1.00 62.47 206 GLY A O 1
ATOM 1634 N N . GLU A 1 207 ? 20.147 -5.419 -38.779 1.00 53.88 207 GLU A N 1
ATOM 1635 C CA . GLU A 1 207 ? 20.495 -6.614 -38.009 1.00 53.88 207 GLU A CA 1
ATOM 1636 C C . GLU A 1 207 ? 20.055 -6.431 -36.547 1.00 53.88 207 GLU A C 1
ATOM 1638 O O . GLU A 1 207 ? 20.874 -6.164 -35.661 1.00 53.88 207 GLU A O 1
ATOM 1643 N N . LEU A 1 208 ? 18.771 -6.616 -36.242 1.00 46.62 208 LEU A N 1
ATOM 1644 C CA . LEU A 1 208 ? 18.382 -6.928 -34.872 1.00 46.62 208 LEU A CA 1
ATOM 1645 C C . LEU A 1 208 ? 18.711 -8.402 -34.661 1.00 46.62 208 LEU A C 1
ATOM 1647 O O . LEU A 1 208 ? 17.893 -9.315 -34.744 1.00 46.62 208 LEU A O 1
ATOM 1651 N N . ARG A 1 209 ? 19.993 -8.653 -34.401 1.00 47.06 209 ARG A N 1
ATOM 1652 C CA . ARG A 1 209 ? 20.391 -9.911 -33.782 1.00 47.06 209 ARG A CA 1
ATOM 1653 C C . ARG A 1 209 ? 19.550 -10.008 -32.514 1.00 47.06 209 ARG A C 1
ATOM 1655 O O . ARG A 1 209 ? 19.466 -9.030 -31.778 1.00 47.06 209 ARG A O 1
ATOM 1662 N N . TRP A 1 210 ? 18.984 -11.166 -32.200 1.00 42.09 210 TRP A N 1
ATOM 1663 C CA . TRP A 1 210 ? 18.339 -11.399 -30.898 1.00 42.09 210 TRP A CA 1
ATOM 1664 C C . TRP A 1 210 ? 19.224 -10.932 -29.706 1.00 42.09 210 TRP A C 1
ATOM 1666 O O . TRP A 1 210 ? 18.723 -10.635 -28.629 1.00 42.09 210 TRP A O 1
ATOM 1676 N N . GLY A 1 211 ? 20.538 -10.765 -29.940 1.00 43.94 211 GLY A N 1
ATOM 1677 C CA . GLY A 1 211 ? 21.519 -10.059 -29.110 1.00 43.94 211 GLY A CA 1
ATOM 1678 C C . GLY A 1 211 ? 21.681 -8.530 -29.277 1.00 43.94 211 GLY A C 1
ATOM 1679 O O . GLY A 1 211 ? 22.776 -8.038 -29.011 1.00 43.94 211 GLY A O 1
ATOM 1680 N N . VAL A 1 212 ? 20.667 -7.744 -29.671 1.00 41.50 212 VAL A N 1
ATOM 1681 C CA . VAL A 1 212 ? 20.688 -6.274 -29.444 1.00 41.50 212 VAL A CA 1
ATOM 1682 C C . VAL A 1 212 ? 20.554 -5.951 -27.950 1.00 41.50 212 VAL A C 1
ATOM 1684 O O . VAL A 1 212 ? 21.033 -4.906 -27.515 1.00 41.50 212 VAL A O 1
ATOM 1687 N N . LEU A 1 213 ? 20.062 -6.899 -27.141 1.00 49.53 213 LEU A N 1
ATOM 1688 C CA . LEU A 1 213 ? 20.284 -6.870 -25.696 1.00 49.53 213 LEU A CA 1
ATOM 1689 C C . LEU A 1 213 ? 21.713 -7.276 -25.306 1.00 49.53 213 LEU A C 1
ATOM 1691 O O . LEU A 1 213 ? 22.215 -6.691 -24.356 1.00 49.53 213 LEU A O 1
ATOM 1695 N N . GLU A 1 214 ? 22.412 -8.174 -26.030 1.00 54.31 214 GLU A N 1
ATOM 1696 C CA . GLU A 1 214 ? 23.851 -8.409 -25.797 1.00 54.31 214 GLU A CA 1
ATOM 1697 C C . GLU A 1 214 ? 24.606 -9.348 -26.765 1.00 54.31 214 GLU A C 1
ATOM 1699 O O . GLU A 1 214 ? 24.082 -10.338 -27.275 1.00 54.31 214 GLU A O 1
ATOM 1704 N N . LYS A 1 215 ? 25.922 -9.096 -26.912 1.00 53.72 215 LYS A N 1
ATOM 1705 C CA . LYS A 1 215 ? 26.920 -10.044 -27.468 1.00 53.72 215 LYS A CA 1
ATOM 1706 C C . LYS A 1 215 ? 27.486 -11.018 -26.421 1.00 53.72 215 LYS A C 1
ATOM 1708 O O . LYS A 1 215 ? 28.266 -11.897 -26.781 1.00 53.72 215 LYS A O 1
ATOM 1713 N N . LYS A 1 216 ? 27.182 -10.829 -25.135 1.00 62.28 216 LYS A N 1
ATOM 1714 C CA . LYS A 1 216 ? 27.767 -11.586 -24.024 1.00 62.28 216 LYS A CA 1
ATOM 1715 C C . LYS A 1 216 ? 26.661 -11.971 -23.050 1.00 62.28 216 LYS A C 1
ATOM 1717 O O . LYS A 1 216 ? 26.001 -11.086 -22.544 1.00 62.28 216 LYS A O 1
ATOM 1722 N N . TRP A 1 217 ? 26.517 -13.257 -22.767 1.00 71.31 217 TRP A N 1
ATOM 1723 C CA . TRP A 1 217 ? 25.521 -13.781 -21.835 1.00 71.31 217 TRP A CA 1
ATOM 1724 C C . TRP A 1 217 ? 26.226 -14.450 -20.659 1.00 71.31 217 TRP A C 1
ATOM 1726 O O . TRP A 1 217 ? 27.329 -14.981 -20.822 1.00 71.31 217 TRP A O 1
ATOM 1736 N N . PHE A 1 218 ? 25.585 -14.440 -19.497 1.00 70.12 218 PHE A N 1
ATOM 1737 C CA . PHE A 1 218 ? 25.800 -15.471 -18.495 1.00 70.12 218 PHE A CA 1
ATOM 1738 C C . PHE A 1 218 ? 24.890 -16.652 -18.823 1.00 70.12 218 PHE A C 1
ATOM 1740 O O . PHE A 1 218 ? 23.679 -16.483 -18.981 1.00 70.12 218 PHE A O 1
ATOM 1747 N N . ILE A 1 219 ? 25.472 -17.841 -18.932 1.00 75.00 219 ILE A N 1
ATOM 1748 C CA . ILE A 1 219 ? 24.741 -19.096 -19.081 1.00 75.00 219 ILE A CA 1
ATOM 1749 C C . ILE A 1 219 ? 24.678 -19.739 -17.701 1.00 75.00 219 ILE A C 1
ATOM 1751 O O . ILE A 1 219 ? 25.683 -20.226 -17.192 1.00 75.00 219 ILE A O 1
ATOM 1755 N N . PHE A 1 220 ? 23.505 -19.734 -17.085 1.00 76.12 220 PHE A N 1
ATOM 1756 C CA . PHE A 1 220 ? 23.295 -20.389 -15.804 1.00 76.12 220 PHE A CA 1
ATOM 1757 C C . PHE A 1 220 ? 22.799 -21.807 -16.018 1.00 76.12 220 PHE A C 1
ATOM 1759 O O . PHE A 1 220 ? 21.865 -22.044 -16.778 1.00 76.12 220 PHE A O 1
ATOM 1766 N N . TYR A 1 221 ? 23.418 -22.740 -15.318 1.00 79.06 221 TYR A N 1
ATOM 1767 C CA . TYR A 1 221 ? 23.010 -24.124 -15.224 1.00 79.06 221 TYR A CA 1
ATOM 1768 C C . TYR A 1 221 ? 22.338 -24.305 -13.872 1.00 79.06 221 TYR A C 1
ATOM 1770 O O . TYR A 1 221 ? 22.976 -24.180 -12.826 1.00 79.06 221 TYR A O 1
ATOM 1778 N N . LEU A 1 222 ? 21.043 -24.577 -13.907 1.00 79.81 222 LEU A N 1
ATOM 1779 C CA . LEU A 1 222 ? 20.264 -24.969 -12.746 1.00 79.81 222 LEU A CA 1
ATOM 1780 C C . LEU A 1 222 ? 20.205 -26.490 -12.739 1.00 79.81 222 LEU A C 1
ATOM 1782 O O . LEU A 1 222 ? 19.849 -27.089 -13.753 1.00 79.81 222 LEU A O 1
ATOM 1786 N N . GLN A 1 223 ? 20.589 -27.103 -11.626 1.00 78.25 223 GLN A N 1
ATOM 1787 C CA . GLN A 1 223 ? 20.381 -28.526 -11.404 1.00 78.25 223 GLN A CA 1
ATOM 1788 C C . GLN A 1 223 ? 19.154 -28.673 -10.506 1.00 78.25 223 GLN A C 1
ATOM 1790 O O . GLN A 1 223 ? 19.151 -28.207 -9.367 1.00 78.25 223 GLN A O 1
ATOM 1795 N N . GLU A 1 224 ? 18.089 -29.251 -11.048 1.00 72.06 224 GLU A N 1
ATOM 1796 C CA . GLU A 1 224 ? 16.880 -29.554 -10.286 1.00 72.06 224 GLU A CA 1
ATOM 1797 C C . GLU A 1 224 ? 17.144 -30.722 -9.328 1.00 72.06 224 GLU A C 1
ATOM 1799 O O . GLU A 1 224 ? 18.041 -31.538 -9.558 1.00 72.06 224 GLU A O 1
ATOM 1804 N N . GLN A 1 225 ? 16.334 -30.851 -8.271 1.00 67.25 225 GLN A N 1
ATOM 1805 C CA . GLN A 1 225 ? 16.410 -32.008 -7.364 1.00 67.25 225 GLN A CA 1
ATOM 1806 C C . GLN A 1 225 ? 16.188 -33.344 -8.096 1.00 67.25 225 GLN A C 1
ATOM 1808 O O . GLN A 1 225 ? 16.708 -34.376 -7.679 1.00 67.25 225 GLN A O 1
ATOM 1813 N N . SER A 1 226 ? 15.463 -33.313 -9.218 1.00 70.75 226 SER A N 1
ATOM 1814 C CA . SER A 1 226 ? 15.251 -34.446 -10.128 1.00 70.75 226 SER A CA 1
ATOM 1815 C C . SER A 1 226 ? 16.530 -34.917 -10.838 1.00 70.75 226 SER A C 1
ATOM 1817 O O . SER A 1 226 ? 16.538 -35.986 -11.445 1.00 70.75 226 SER A O 1
ATOM 1819 N N . GLY A 1 227 ? 17.610 -34.130 -10.787 1.00 75.00 227 GLY A N 1
ATOM 1820 C CA . GLY A 1 227 ? 18.850 -34.364 -11.524 1.00 75.00 227 GLY A CA 1
ATOM 1821 C C . GLY A 1 227 ? 18.857 -33.786 -12.942 1.00 75.00 227 GLY A C 1
ATOM 1822 O O . GLY A 1 227 ? 19.905 -33.808 -13.590 1.00 75.00 227 GLY A O 1
ATOM 1823 N N . GLU A 1 228 ? 17.740 -33.231 -13.427 1.00 75.94 228 GLU A N 1
ATOM 1824 C CA . GLU A 1 228 ? 17.700 -32.527 -14.710 1.00 75.94 228 GLU A CA 1
ATOM 1825 C C . GLU A 1 228 ? 18.472 -31.204 -14.640 1.00 75.94 228 GLU A C 1
ATOM 1827 O O . GLU A 1 228 ? 18.408 -30.467 -13.654 1.00 75.94 228 GLU A O 1
ATOM 1832 N N . SER A 1 229 ? 19.207 -30.884 -15.710 1.00 76.00 229 SER A N 1
ATOM 1833 C CA . SER A 1 229 ? 19.889 -29.597 -15.837 1.00 76.00 229 SER A CA 1
ATOM 1834 C C . SER A 1 229 ? 19.163 -28.701 -16.828 1.00 76.00 229 SER A C 1
ATOM 1836 O O . SER A 1 229 ? 18.978 -29.063 -17.992 1.00 76.00 229 SER A O 1
ATOM 1838 N N . ARG A 1 230 ? 18.797 -27.499 -16.381 1.00 76.44 230 ARG A N 1
ATOM 1839 C CA . ARG A 1 230 ? 18.211 -26.453 -17.221 1.00 76.44 230 ARG A CA 1
ATOM 1840 C C . ARG A 1 230 ? 19.204 -25.326 -17.438 1.00 76.44 230 ARG A C 1
ATOM 1842 O O . ARG A 1 230 ? 19.962 -24.969 -16.538 1.00 76.44 230 ARG A O 1
ATOM 1849 N N . LYS A 1 231 ? 19.191 -24.767 -18.650 1.00 76.81 231 LYS A N 1
ATOM 1850 C CA . LYS A 1 231 ? 20.026 -23.623 -19.019 1.00 76.81 231 LYS A CA 1
ATOM 1851 C C . LYS A 1 231 ? 19.195 -22.352 -19.064 1.00 76.81 231 LYS A C 1
ATOM 1853 O O . LYS A 1 231 ? 18.168 -22.309 -19.738 1.00 76.81 231 LYS A O 1
ATOM 1858 N N . PHE A 1 232 ? 19.694 -21.312 -18.413 1.00 72.00 232 PHE A N 1
ATOM 1859 C CA . PHE A 1 232 ? 19.140 -19.968 -18.451 1.00 72.00 232 PHE A CA 1
ATOM 1860 C C . PHE A 1 232 ? 20.171 -19.005 -19.013 1.00 72.00 232 PHE A C 1
ATOM 1862 O O . PHE A 1 232 ? 21.372 -19.168 -18.810 1.00 72.00 232 PHE A O 1
ATOM 1869 N N . TYR A 1 233 ? 19.690 -17.988 -19.712 1.00 75.12 233 TYR A N 1
ATOM 1870 C CA . TYR A 1 233 ? 20.530 -16.964 -20.307 1.00 75.12 233 TYR A CA 1
ATOM 1871 C C . TYR A 1 233 ? 20.150 -15.638 -19.684 1.00 75.12 233 TYR A C 1
ATOM 1873 O O . TYR A 1 233 ? 19.010 -15.195 -19.813 1.00 75.12 233 TYR A O 1
ATOM 1881 N N . PHE A 1 234 ? 21.111 -15.010 -19.023 1.00 72.12 234 PHE A N 1
ATOM 1882 C CA . PHE A 1 234 ? 20.942 -13.667 -18.504 1.00 72.12 234 PHE A CA 1
ATOM 1883 C C . PHE A 1 234 ? 21.942 -12.727 -19.147 1.00 72.12 234 PHE A C 1
ATOM 1885 O O . PHE A 1 234 ? 23.075 -13.112 -19.454 1.00 72.12 234 PHE A O 1
ATOM 1892 N N . GLY A 1 235 ? 21.515 -11.484 -19.337 1.00 74.00 235 GLY A N 1
ATOM 1893 C CA . GLY A 1 235 ? 22.408 -10.462 -19.839 1.00 74.00 235 GLY A CA 1
ATOM 1894 C C . GLY A 1 235 ? 23.499 -10.127 -18.820 1.00 74.00 235 GLY A C 1
ATOM 1895 O O . GLY A 1 235 ? 23.211 -9.967 -17.633 1.00 74.00 235 GLY A O 1
ATOM 1896 N N . LYS A 1 236 ? 24.753 -9.999 -19.258 1.00 78.12 236 LYS A N 1
ATOM 1897 C CA . LYS A 1 236 ? 25.867 -9.540 -18.418 1.00 78.12 236 LYS A CA 1
ATOM 1898 C C . LYS A 1 236 ? 25.666 -8.126 -17.885 1.00 78.12 236 LYS A C 1
ATOM 1900 O O . LYS A 1 236 ? 26.162 -7.809 -16.809 1.00 78.12 236 LYS A O 1
ATOM 1905 N N . TYR A 1 237 ? 24.890 -7.294 -18.570 1.00 75.00 237 TYR A N 1
ATOM 1906 C CA . TYR A 1 237 ? 24.499 -5.972 -18.097 1.00 75.00 237 TYR A CA 1
ATOM 1907 C C . TYR A 1 237 ? 23.709 -6.009 -16.777 1.00 75.00 237 TYR A C 1
ATOM 1909 O O . TYR A 1 237 ? 23.663 -5.006 -16.064 1.00 75.00 237 TYR A O 1
ATOM 1917 N N . LEU A 1 238 ? 23.093 -7.143 -16.425 1.00 77.00 238 LEU A N 1
ATOM 1918 C CA . LEU A 1 238 ? 22.380 -7.308 -15.157 1.00 77.00 238 LEU A CA 1
ATOM 1919 C C . LEU A 1 238 ? 23.328 -7.459 -13.963 1.00 77.00 238 LEU A C 1
ATOM 1921 O O . LEU A 1 238 ? 22.881 -7.423 -12.825 1.00 77.00 238 LEU A O 1
ATOM 1925 N N . PHE A 1 239 ? 24.630 -7.623 -14.194 1.00 81.62 239 PHE A N 1
ATOM 1926 C CA . PHE A 1 239 ? 25.633 -7.655 -13.136 1.00 81.62 239 PHE A CA 1
ATOM 1927 C C . PHE A 1 239 ? 26.208 -6.252 -12.898 1.00 81.62 239 PHE A C 1
ATOM 1929 O O . PHE A 1 239 ? 26.635 -5.637 -13.868 1.00 81.62 239 PHE A O 1
ATOM 1936 N N . PRO A 1 240 ? 26.250 -5.704 -11.671 1.00 82.94 240 PRO A N 1
ATOM 1937 C CA . PRO A 1 240 ? 25.966 -6.361 -10.401 1.00 82.94 240 PRO A CA 1
ATOM 1938 C C . PRO A 1 240 ? 24.548 -6.083 -9.846 1.00 82.94 240 PRO A C 1
ATOM 1940 O O . PRO A 1 240 ? 24.326 -6.268 -8.659 1.00 82.94 240 PRO A O 1
ATOM 1943 N N . SER A 1 241 ? 23.596 -5.587 -10.652 1.00 76.88 241 SER A N 1
ATOM 1944 C CA . SER A 1 241 ? 22.287 -5.094 -10.173 1.00 76.88 241 SER A CA 1
ATOM 1945 C C . SER A 1 241 ? 21.259 -6.168 -9.819 1.00 76.88 241 SER A C 1
ATOM 1947 O O . SER A 1 241 ? 20.554 -6.026 -8.826 1.00 76.88 241 SER A O 1
ATOM 1949 N N . LEU A 1 242 ? 21.163 -7.235 -10.609 1.00 75.44 242 LEU A N 1
ATOM 1950 C CA . LEU A 1 242 ? 20.320 -8.408 -10.334 1.00 75.44 242 LEU A CA 1
ATOM 1951 C C . LEU A 1 242 ? 21.139 -9.690 -10.206 1.00 75.44 242 LEU A C 1
ATOM 1953 O O . LEU A 1 242 ? 20.680 -10.673 -9.636 1.00 75.44 242 LEU A O 1
ATOM 1957 N N . ILE A 1 243 ? 22.337 -9.691 -10.783 1.00 83.75 243 ILE A N 1
ATOM 1958 C CA . ILE A 1 243 ? 23.244 -10.829 -10.788 1.00 83.75 243 ILE A CA 1
ATOM 1959 C C . ILE A 1 243 ? 24.492 -10.396 -10.050 1.00 83.75 243 ILE A C 1
ATOM 1961 O O . ILE A 1 243 ? 25.189 -9.517 -10.531 1.00 83.75 243 ILE A O 1
ATOM 1965 N N . TYR A 1 244 ? 24.770 -10.976 -8.894 1.00 87.88 244 TYR A N 1
ATOM 1966 C CA . TYR A 1 244 ? 25.937 -10.667 -8.068 1.00 87.88 244 TYR A CA 1
ATOM 1967 C C . TYR A 1 244 ? 26.235 -11.871 -7.156 1.00 87.88 244 TYR A C 1
ATOM 1969 O O . TYR A 1 244 ? 25.391 -12.768 -7.074 1.00 87.88 244 TYR A O 1
ATOM 1977 N N . PRO A 1 245 ? 27.422 -11.939 -6.524 1.00 88.06 245 PRO A N 1
ATOM 1978 C CA . PRO A 1 245 ? 27.751 -12.993 -5.561 1.00 88.06 245 PRO A CA 1
ATOM 1979 C C . PRO A 1 245 ? 26.633 -13.204 -4.529 1.00 88.06 245 PRO A C 1
ATOM 1981 O O . PRO A 1 245 ? 26.160 -12.231 -3.952 1.00 88.06 245 PRO A O 1
ATOM 1984 N N . ASP A 1 246 ? 26.195 -14.450 -4.335 1.00 88.56 246 ASP A N 1
ATOM 1985 C CA . ASP A 1 246 ? 25.131 -14.867 -3.403 1.00 88.56 246 ASP A CA 1
ATOM 1986 C C . ASP A 1 246 ? 23.744 -14.255 -3.634 1.00 88.56 246 ASP A C 1
ATOM 1988 O O . ASP A 1 246 ? 22.858 -14.364 -2.782 1.00 88.56 246 ASP A O 1
ATOM 1992 N N . ALA A 1 247 ? 23.503 -13.655 -4.804 1.00 87.88 247 ALA A N 1
ATOM 1993 C CA . ALA A 1 247 ? 22.164 -13.206 -5.154 1.00 87.88 247 ALA A CA 1
ATOM 1994 C C . ALA A 1 247 ? 21.173 -14.378 -5.076 1.00 87.88 247 ALA A C 1
ATOM 1996 O O . ALA A 1 247 ? 21.410 -15.451 -5.643 1.00 87.88 247 ALA A O 1
ATOM 1997 N N . VAL A 1 248 ? 20.055 -14.160 -4.381 1.00 83.06 248 VAL A N 1
ATOM 1998 C CA . VAL A 1 248 ? 18.989 -15.158 -4.243 1.00 83.06 248 VAL A CA 1
ATOM 1999 C C . VAL A 1 248 ? 18.149 -15.157 -5.516 1.00 83.06 248 VAL A C 1
ATOM 2001 O O . VAL A 1 248 ? 17.586 -14.133 -5.900 1.00 83.06 248 VAL A O 1
ATOM 2004 N N . TYR A 1 249 ? 18.048 -16.315 -6.162 1.00 82.19 249 TYR A N 1
ATOM 2005 C CA . TYR A 1 249 ? 17.241 -16.538 -7.353 1.00 82.19 249 TYR A CA 1
ATOM 2006 C C . TYR A 1 249 ? 16.181 -17.604 -7.084 1.00 82.19 249 TYR A C 1
ATOM 2008 O O . TYR A 1 249 ? 16.496 -18.708 -6.643 1.00 82.19 249 TYR A O 1
ATOM 2016 N N . TYR A 1 250 ? 14.927 -17.286 -7.394 1.00 73.19 250 TYR A N 1
ATOM 2017 C CA . TYR A 1 250 ? 13.813 -18.221 -7.281 1.00 73.19 250 TYR A CA 1
ATOM 2018 C C . TYR A 1 250 ? 13.441 -18.763 -8.659 1.00 73.19 250 TYR A C 1
ATOM 2020 O O . TYR A 1 250 ? 13.198 -17.997 -9.596 1.00 73.19 250 TYR A O 1
ATOM 2028 N N . TYR A 1 251 ? 13.377 -20.089 -8.780 1.00 70.00 251 TYR A N 1
ATOM 2029 C CA . TYR A 1 251 ? 12.863 -20.759 -9.970 1.00 70.00 251 TYR A CA 1
ATOM 2030 C C . TYR A 1 251 ? 11.698 -21.661 -9.599 1.00 70.00 251 TYR A C 1
ATOM 2032 O O . TYR A 1 251 ? 11.885 -22.714 -8.991 1.00 70.00 251 TYR A O 1
ATOM 2040 N N . GLY A 1 252 ? 10.491 -21.228 -9.973 1.00 66.81 252 GLY A N 1
ATOM 2041 C CA . GLY A 1 252 ? 9.265 -21.867 -9.521 1.00 66.81 252 GLY A CA 1
ATOM 2042 C C . GLY A 1 252 ? 9.287 -21.964 -8.005 1.00 66.81 252 GLY A C 1
ATOM 2043 O O . GLY A 1 252 ? 9.279 -20.948 -7.316 1.00 66.81 252 GLY A O 1
ATOM 2044 N N . SER A 1 253 ? 9.380 -23.197 -7.508 1.00 61.62 253 SER A N 1
ATOM 2045 C CA . SER A 1 253 ? 9.315 -23.466 -6.090 1.00 61.62 253 SER A CA 1
ATOM 2046 C C . SER A 1 253 ? 10.648 -23.654 -5.361 1.00 61.62 253 SER A C 1
ATOM 2048 O O . SER A 1 253 ? 10.636 -24.055 -4.197 1.00 61.62 253 SER A O 1
ATOM 2050 N N . ASP A 1 254 ? 11.778 -23.418 -6.010 1.00 71.88 254 ASP A N 1
ATOM 2051 C CA . ASP A 1 254 ? 13.088 -23.722 -5.441 1.00 71.88 254 ASP A CA 1
ATOM 2052 C C . ASP A 1 254 ? 13.951 -22.455 -5.354 1.00 71.88 254 ASP A C 1
ATOM 2054 O O . ASP A 1 254 ? 13.889 -21.567 -6.214 1.00 71.88 254 ASP A O 1
ATOM 2058 N N . LYS A 1 255 ? 14.741 -22.369 -4.278 1.00 82.81 255 LYS A N 1
ATOM 2059 C CA . LYS A 1 255 ? 15.609 -21.232 -3.954 1.00 82.81 255 LYS A CA 1
ATOM 2060 C C . LYS A 1 255 ? 17.048 -21.572 -4.325 1.00 82.81 255 LYS A C 1
ATOM 2062 O O . LYS A 1 255 ? 17.559 -22.626 -3.947 1.00 82.81 255 LYS A O 1
ATOM 2067 N N . TYR A 1 256 ? 17.713 -20.664 -5.025 1.00 87.31 256 TYR A N 1
ATOM 2068 C CA . TYR A 1 256 ? 19.092 -20.815 -5.473 1.00 87.31 256 TYR A CA 1
ATOM 2069 C C . TYR A 1 256 ? 19.927 -19.586 -5.119 1.00 87.31 256 TYR A C 1
ATOM 2071 O O . TYR A 1 256 ? 19.395 -18.488 -4.978 1.00 87.31 256 TYR A O 1
ATOM 2079 N N . LEU A 1 257 ? 21.240 -19.772 -5.017 1.00 88.62 257 LEU A N 1
ATOM 2080 C CA . LEU A 1 257 ? 22.230 -18.712 -4.866 1.00 88.62 257 LEU A CA 1
ATOM 2081 C C . LEU A 1 257 ? 23.116 -18.645 -6.110 1.00 88.62 257 LEU A C 1
ATOM 2083 O O . LEU A 1 257 ? 23.506 -19.671 -6.683 1.00 88.62 257 LEU A O 1
ATOM 2087 N N . ILE A 1 258 ? 23.449 -17.425 -6.522 1.00 88.31 258 ILE A N 1
ATOM 2088 C CA . ILE A 1 258 ? 24.491 -17.186 -7.519 1.00 88.31 258 ILE A CA 1
ATOM 2089 C C . ILE A 1 258 ? 25.865 -17.428 -6.867 1.00 88.31 258 ILE A C 1
ATOM 2091 O O . ILE A 1 258 ? 26.100 -16.920 -5.776 1.00 88.31 258 ILE A O 1
ATOM 2095 N N . PRO A 1 259 ? 26.787 -18.173 -7.508 1.00 85.06 259 PRO A N 1
ATOM 2096 C CA . PRO A 1 259 ? 28.110 -18.445 -6.945 1.00 85.06 259 PRO A CA 1
ATOM 2097 C C . PRO A 1 259 ? 28.891 -17.192 -6.548 1.00 85.06 259 PRO A C 1
ATOM 2099 O O . PRO A 1 259 ? 28.867 -16.184 -7.258 1.00 85.06 259 PRO A O 1
ATOM 2102 N N . THR A 1 260 ? 29.649 -17.290 -5.455 1.00 82.12 260 THR A N 1
ATOM 2103 C CA . THR A 1 260 ? 30.493 -16.205 -4.931 1.00 82.12 260 THR A CA 1
ATOM 2104 C C . THR A 1 260 ? 31.626 -15.798 -5.869 1.00 82.12 260 THR A C 1
ATOM 2106 O O . THR A 1 260 ? 32.065 -14.652 -5.850 1.00 82.12 260 THR A O 1
ATOM 2109 N N . ASP A 1 261 ? 32.089 -16.713 -6.720 1.00 77.50 261 ASP A N 1
ATOM 2110 C CA . ASP A 1 261 ? 33.209 -16.522 -7.642 1.00 77.50 261 ASP A CA 1
ATOM 2111 C C . ASP A 1 261 ? 32.800 -15.927 -9.002 1.00 77.50 261 ASP A C 1
ATOM 2113 O O . ASP A 1 261 ? 33.606 -15.886 -9.941 1.00 77.50 261 ASP A O 1
ATOM 2117 N N . ILE A 1 262 ? 31.560 -15.440 -9.127 1.00 78.62 262 ILE A N 1
ATOM 2118 C CA . ILE A 1 262 ? 31.074 -14.814 -10.354 1.00 78.62 262 ILE A CA 1
ATOM 2119 C C . ILE A 1 262 ? 31.912 -13.581 -10.725 1.00 78.62 262 ILE A C 1
ATOM 2121 O O . ILE A 1 262 ? 32.057 -12.617 -9.977 1.00 78.62 262 ILE A O 1
ATOM 2125 N N . LYS A 1 263 ? 32.429 -13.589 -11.955 1.00 74.25 263 LYS A N 1
ATOM 2126 C CA . LYS A 1 263 ? 33.123 -12.453 -12.576 1.00 74.25 263 LYS A CA 1
ATOM 2127 C C . LYS A 1 263 ? 32.382 -12.038 -13.834 1.00 74.25 263 LYS A C 1
ATOM 2129 O O . LYS A 1 263 ? 31.845 -12.888 -14.537 1.00 74.25 263 LYS A O 1
ATOM 2134 N N . GLU A 1 264 ? 32.448 -10.760 -14.207 1.00 67.69 264 GLU A N 1
ATOM 2135 C CA . GLU A 1 264 ? 31.864 -10.260 -15.466 1.00 67.69 264 GLU A CA 1
ATOM 2136 C C . GLU A 1 264 ? 32.369 -11.042 -16.701 1.00 67.69 264 GLU A C 1
ATOM 2138 O O . GLU A 1 264 ? 31.696 -11.154 -17.725 1.00 67.69 264 GLU A O 1
ATOM 2143 N N . THR A 1 265 ? 33.559 -11.641 -16.636 1.00 71.50 265 THR A N 1
ATOM 2144 C CA . THR A 1 265 ? 34.114 -12.460 -17.720 1.00 71.50 265 THR A CA 1
ATOM 2145 C C . THR A 1 265 ? 33.526 -13.868 -17.801 1.00 71.50 265 THR A C 1
ATOM 2147 O O . THR A 1 265 ? 33.562 -14.441 -18.890 1.00 71.50 265 THR A O 1
ATOM 2150 N N . ALA A 1 266 ? 32.921 -14.398 -16.733 1.00 72.94 266 ALA A N 1
ATOM 2151 C CA . ALA A 1 266 ? 32.363 -15.748 -16.708 1.00 72.94 266 ALA A CA 1
ATOM 2152 C C . ALA A 1 266 ? 31.280 -15.916 -17.785 1.00 72.94 266 ALA A C 1
ATOM 2154 O O . ALA A 1 266 ? 30.459 -15.025 -18.005 1.00 72.94 266 ALA A O 1
ATOM 2155 N N . SER A 1 267 ? 31.312 -17.024 -18.521 1.00 72.12 267 SER A N 1
ATOM 2156 C CA . SER A 1 267 ? 30.301 -17.356 -19.533 1.00 72.12 267 SER A CA 1
ATOM 2157 C C . SER A 1 267 ? 29.310 -18.396 -19.037 1.00 72.12 267 SER A C 1
ATOM 2159 O O . SER A 1 267 ? 28.180 -18.409 -19.506 1.00 72.12 267 SER A O 1
ATOM 2161 N N . GLU A 1 268 ? 29.717 -19.245 -18.094 1.00 80.19 268 GLU A N 1
ATOM 2162 C CA . GLU A 1 268 ? 28.909 -20.332 -17.554 1.00 80.19 268 GLU A CA 1
ATOM 2163 C C . GLU A 1 268 ? 28.979 -20.329 -16.029 1.00 80.19 268 GLU A C 1
ATOM 2165 O O . GLU A 1 268 ? 30.061 -20.190 -15.463 1.00 80.19 268 GLU A O 1
ATOM 2170 N N . LEU A 1 269 ? 27.830 -20.467 -15.374 1.00 79.06 269 LEU A N 1
ATOM 2171 C CA . LEU A 1 269 ? 27.685 -20.447 -13.921 1.00 79.06 269 LEU A CA 1
ATOM 2172 C C . LEU A 1 269 ? 26.746 -21.572 -13.503 1.00 79.06 269 LEU A C 1
ATOM 2174 O O . LEU A 1 269 ? 25.764 -21.841 -14.188 1.00 79.06 269 LEU A O 1
ATOM 2178 N N . ARG A 1 270 ? 27.023 -22.234 -12.381 1.00 84.81 270 ARG A N 1
ATOM 2179 C CA . ARG A 1 270 ? 26.111 -23.231 -11.807 1.00 84.81 270 ARG A CA 1
ATOM 2180 C C . ARG A 1 270 ? 25.411 -22.616 -10.612 1.00 84.81 270 ARG A C 1
ATOM 2182 O O . ARG A 1 270 ? 26.086 -22.200 -9.683 1.00 84.81 270 ARG A O 1
ATOM 2189 N N . LEU A 1 271 ? 24.086 -22.547 -10.646 1.00 85.81 271 LEU A N 1
ATOM 2190 C CA . LEU A 1 271 ? 23.321 -22.079 -9.496 1.00 85.81 271 LEU A CA 1
ATOM 2191 C C . LEU A 1 271 ? 23.462 -23.078 -8.345 1.00 85.81 271 LEU A C 1
ATOM 2193 O O . LEU A 1 271 ? 23.395 -24.290 -8.558 1.00 85.81 271 LEU A O 1
ATOM 2197 N N . ILE A 1 272 ? 23.666 -22.563 -7.137 1.00 86.75 272 ILE A N 1
ATOM 2198 C CA . ILE A 1 272 ? 23.821 -23.369 -5.925 1.00 86.75 272 ILE A CA 1
ATOM 2199 C C . ILE A 1 272 ? 22.445 -23.499 -5.285 1.00 86.75 272 ILE A C 1
ATOM 2201 O O . ILE A 1 272 ? 21.776 -22.494 -5.073 1.00 86.75 272 ILE A O 1
ATOM 2205 N N . TYR A 1 273 ? 21.999 -24.718 -4.985 1.00 87.06 273 TYR A N 1
ATOM 2206 C CA . TYR A 1 273 ? 20.742 -24.908 -4.261 1.00 87.06 273 TYR A CA 1
ATOM 2207 C C . TYR A 1 273 ? 20.852 -24.275 -2.867 1.00 87.06 273 TYR A C 1
ATOM 2209 O O . TYR A 1 273 ? 21.790 -24.568 -2.122 1.00 87.06 273 TYR A O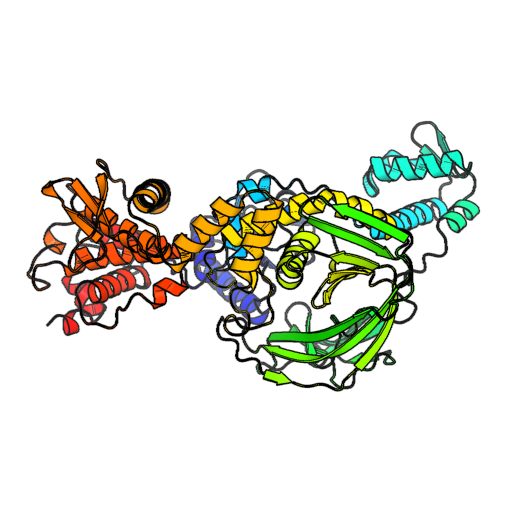 1
ATOM 2217 N N . ALA A 1 274 ? 19.925 -23.385 -2.523 1.00 85.25 274 ALA A N 1
ATOM 2218 C CA . ALA A 1 274 ? 19.967 -22.667 -1.260 1.00 85.25 274 ALA A CA 1
ATOM 2219 C C . ALA A 1 274 ? 19.444 -23.556 -0.122 1.00 85.25 274 ALA A C 1
ATOM 2221 O O . ALA A 1 274 ? 18.416 -24.219 -0.252 1.00 85.25 274 ALA A O 1
ATOM 2222 N N . SER A 1 275 ? 20.140 -23.553 1.013 1.00 83.56 275 SER A N 1
ATOM 2223 C CA . SER A 1 275 ? 19.693 -24.263 2.216 1.00 83.56 275 SER A CA 1
ATOM 2224 C C . SER A 1 275 ? 18.506 -23.552 2.883 1.00 83.56 275 SER A C 1
ATOM 2226 O O . SER A 1 275 ? 18.230 -22.382 2.601 1.00 83.56 275 SER A O 1
ATOM 2228 N N . GLU A 1 276 ? 17.836 -24.224 3.822 1.00 76.56 276 GLU A N 1
ATOM 2229 C CA . GLU A 1 276 ? 16.794 -23.601 4.658 1.00 76.56 276 GLU A CA 1
ATOM 2230 C C . GLU A 1 276 ? 17.329 -22.374 5.415 1.00 76.56 276 GLU A C 1
ATOM 2232 O O . GLU A 1 276 ? 16.653 -21.355 5.492 1.00 76.56 276 GLU A O 1
ATOM 2237 N N . ASN A 1 277 ? 18.593 -22.421 5.853 1.00 79.31 277 ASN A N 1
ATOM 2238 C CA . ASN A 1 277 ? 19.268 -21.322 6.552 1.00 79.31 277 ASN A CA 1
ATOM 2239 C C . ASN A 1 277 ? 19.809 -20.218 5.625 1.00 79.31 277 ASN A C 1
ATOM 2241 O O . ASN A 1 277 ? 20.330 -19.211 6.108 1.00 79.31 277 ASN A O 1
ATOM 2245 N N . SER A 1 278 ? 19.747 -20.401 4.303 1.00 82.50 278 SER A N 1
ATOM 2246 C CA . SER A 1 278 ? 20.185 -19.381 3.346 1.00 82.50 278 SER A CA 1
ATOM 2247 C C . SER A 1 278 ? 19.236 -18.179 3.367 1.00 82.50 278 SER A C 1
ATOM 2249 O O . SER A 1 278 ? 18.036 -18.367 3.598 1.00 82.50 278 SER A O 1
ATOM 2251 N N . PRO A 1 279 ? 19.721 -16.960 3.066 1.00 78.75 279 PRO A N 1
ATOM 2252 C CA . PRO A 1 279 ? 18.870 -15.776 3.030 1.00 78.75 279 PRO A CA 1
ATOM 2253 C C . PRO A 1 279 ? 17.657 -15.983 2.116 1.00 78.75 279 PRO A C 1
ATOM 2255 O O . PRO A 1 279 ? 17.728 -16.682 1.103 1.00 78.75 279 PRO A O 1
ATOM 2258 N N . VAL A 1 280 ? 16.527 -15.395 2.497 1.00 70.31 280 VAL A N 1
ATOM 2259 C CA . VAL A 1 280 ? 15.315 -15.326 1.668 1.00 70.31 280 VAL A CA 1
ATOM 2260 C C . VAL A 1 280 ? 15.406 -14.188 0.655 1.00 70.31 280 VAL A C 1
ATOM 2262 O O . VAL A 1 280 ? 14.785 -14.246 -0.402 1.00 70.31 280 VAL A O 1
ATOM 2265 N N . LEU A 1 281 ? 16.218 -13.172 0.943 1.00 76.31 281 LEU A N 1
ATOM 2266 C CA . LEU A 1 281 ? 16.468 -12.051 0.053 1.00 76.31 281 LEU A CA 1
ATOM 2267 C C . LEU A 1 281 ? 17.889 -11.536 0.267 1.00 76.31 281 LEU A C 1
ATOM 2269 O O . LEU A 1 281 ? 18.408 -11.516 1.380 1.00 76.31 281 LEU A O 1
ATOM 2273 N N . THR A 1 282 ? 18.509 -11.081 -0.810 1.00 77.38 282 THR A N 1
ATOM 2274 C CA . THR A 1 282 ? 19.732 -10.282 -0.757 1.00 77.38 282 THR A CA 1
ATOM 2275 C C . THR A 1 282 ? 19.492 -9.006 -1.545 1.00 77.38 282 THR A C 1
ATOM 2277 O O . THR A 1 282 ? 18.692 -8.995 -2.480 1.00 77.38 282 THR A O 1
ATOM 2280 N N . ILE A 1 283 ? 20.144 -7.919 -1.150 1.00 78.56 283 ILE A N 1
ATOM 2281 C CA . ILE A 1 283 ? 20.038 -6.629 -1.831 1.00 78.56 283 ILE A CA 1
ATOM 2282 C C . ILE A 1 283 ? 21.451 -6.116 -2.093 1.00 78.56 283 ILE A C 1
ATOM 2284 O O . ILE A 1 283 ? 22.193 -5.915 -1.129 1.00 78.56 283 ILE A O 1
ATOM 2288 N N . PRO A 1 284 ? 21.845 -5.875 -3.353 1.00 83.31 284 PRO A N 1
ATOM 2289 C CA . PRO A 1 284 ? 23.201 -5.456 -3.658 1.00 83.31 284 PRO A CA 1
ATOM 2290 C C . PRO A 1 284 ? 23.431 -4.006 -3.217 1.00 83.31 284 PRO A C 1
ATOM 2292 O O . PRO A 1 284 ? 22.585 -3.126 -3.397 1.00 83.31 284 PRO A O 1
ATOM 2295 N N . LEU A 1 285 ? 24.608 -3.743 -2.660 1.00 82.31 285 LEU A N 1
ATOM 2296 C CA . LEU A 1 285 ? 25.070 -2.419 -2.266 1.00 82.31 285 LEU A CA 1
ATOM 2297 C C . LEU A 1 285 ? 25.830 -1.801 -3.435 1.00 82.31 285 LEU A C 1
ATOM 2299 O O . LEU A 1 285 ? 27.041 -1.959 -3.564 1.00 82.31 285 LEU A O 1
ATOM 2303 N N . ILE A 1 286 ? 25.107 -1.114 -4.316 1.00 82.69 286 ILE A N 1
ATOM 2304 C CA . ILE A 1 286 ? 25.682 -0.538 -5.534 1.00 82.69 286 ILE A CA 1
ATOM 2305 C C . ILE A 1 286 ? 25.761 0.974 -5.418 1.00 82.69 286 ILE A C 1
ATOM 2307 O O . ILE A 1 286 ? 24.768 1.655 -5.156 1.00 82.69 286 ILE A O 1
ATOM 2311 N N . LYS A 1 287 ? 26.946 1.505 -5.690 1.00 85.06 287 LYS A N 1
ATOM 2312 C CA . LYS A 1 287 ? 27.205 2.926 -5.842 1.00 85.06 287 LYS A CA 1
ATOM 2313 C C . LYS A 1 287 ? 27.409 3.248 -7.313 1.00 85.06 287 LYS A C 1
ATOM 2315 O O . LYS A 1 287 ? 28.280 2.702 -7.982 1.00 85.06 287 LYS A O 1
ATOM 2320 N N . TYR A 1 288 ? 26.619 4.183 -7.815 1.00 84.12 288 TYR A N 1
ATOM 2321 C CA . TYR A 1 288 ? 26.757 4.687 -9.173 1.00 84.12 288 TYR A CA 1
ATOM 2322 C C . TYR A 1 288 ? 27.458 6.040 -9.132 1.00 84.12 288 TYR A C 1
ATOM 2324 O O . TYR A 1 288 ? 27.156 6.883 -8.287 1.00 84.12 288 TYR A O 1
ATOM 2332 N N . SER A 1 28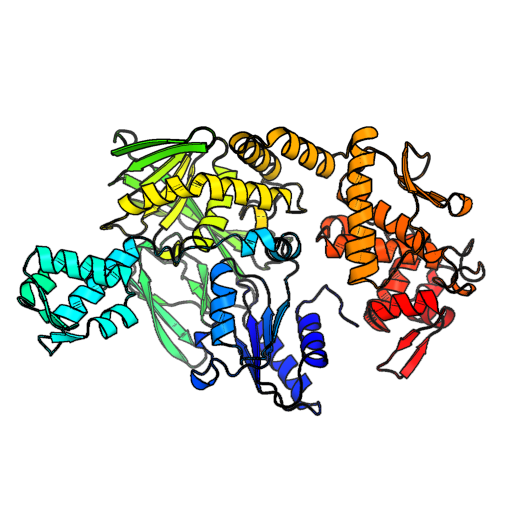9 ? 28.380 6.281 -10.059 1.00 85.56 289 SER A N 1
ATOM 2333 C CA . SER A 1 289 ? 28.979 7.598 -10.243 1.00 85.56 289 SER A CA 1
ATOM 2334 C C . SER A 1 289 ? 28.997 8.003 -11.712 1.00 85.56 289 SER A C 1
ATOM 2336 O O . SER A 1 289 ? 29.400 7.256 -12.605 1.00 85.56 289 SER A O 1
ATOM 2338 N N . PHE A 1 290 ? 28.541 9.223 -11.982 1.00 83.38 290 PHE A N 1
ATOM 2339 C CA . PHE A 1 290 ? 28.589 9.808 -13.314 1.00 83.38 290 PHE A CA 1
ATOM 2340 C C . PHE A 1 290 ? 29.960 10.466 -13.532 1.00 83.38 290 PHE A C 1
ATOM 2342 O O . PHE A 1 290 ? 30.273 11.498 -12.933 1.00 83.38 290 PHE A O 1
ATOM 2349 N N . LYS A 1 291 ? 30.806 9.864 -14.380 1.00 80.12 291 LYS A N 1
ATOM 2350 C CA . LYS A 1 291 ? 32.202 10.306 -14.582 1.00 80.12 291 LYS A CA 1
ATOM 2351 C C . LYS A 1 291 ? 32.326 11.494 -15.537 1.00 80.12 291 LYS A C 1
ATOM 2353 O O . LYS A 1 291 ? 33.314 12.225 -15.488 1.00 80.12 291 LYS A O 1
ATOM 2358 N N . ASN A 1 292 ? 31.325 11.731 -16.383 1.00 65.62 292 ASN A N 1
ATOM 2359 C CA . ASN A 1 292 ? 31.451 12.645 -17.517 1.00 65.62 292 ASN A CA 1
ATOM 2360 C C . ASN A 1 292 ? 31.031 14.093 -17.185 1.00 65.62 292 ASN A C 1
ATOM 2362 O O . ASN A 1 292 ? 30.111 14.646 -17.785 1.00 65.62 292 ASN A O 1
ATOM 2366 N N . LYS A 1 293 ? 31.720 14.728 -16.222 1.00 59.31 293 LYS A N 1
ATOM 2367 C CA . LYS A 1 293 ? 31.417 16.102 -15.760 1.00 59.31 293 LYS A CA 1
ATOM 2368 C C . LYS A 1 293 ? 31.523 17.183 -16.855 1.00 59.31 293 LYS A C 1
ATOM 2370 O O . LYS A 1 293 ? 30.962 18.258 -16.676 1.00 59.31 293 LYS A O 1
ATOM 2375 N N . SER A 1 294 ? 32.230 16.929 -17.961 1.00 55.31 294 SER A N 1
ATOM 2376 C CA . SER A 1 294 ? 32.511 17.923 -19.013 1.00 55.31 294 SER A CA 1
ATOM 2377 C C . SER A 1 294 ? 31.554 17.898 -20.209 1.00 55.31 294 SER A C 1
ATOM 2379 O O . SER A 1 294 ? 31.586 18.823 -21.020 1.00 55.31 294 SER A O 1
ATOM 2381 N N . LYS A 1 295 ? 30.703 16.873 -20.354 1.00 72.31 295 LYS A N 1
ATOM 2382 C CA . LYS A 1 295 ? 29.764 16.794 -21.480 1.00 72.31 295 LYS A CA 1
ATOM 2383 C C . LYS A 1 295 ? 28.536 17.651 -21.182 1.00 72.31 295 LYS A C 1
ATOM 2385 O O . LYS A 1 295 ? 27.868 17.451 -20.169 1.00 72.31 295 LYS A O 1
ATOM 2390 N N . THR A 1 296 ? 28.222 18.599 -22.060 1.00 81.50 296 THR A N 1
ATOM 2391 C CA . THR A 1 296 ? 26.965 19.349 -21.971 1.00 81.50 296 THR A CA 1
ATOM 2392 C C . THR A 1 296 ? 25.794 18.413 -22.282 1.00 81.50 296 THR A C 1
ATOM 2394 O O . THR A 1 296 ? 25.899 17.637 -23.232 1.00 81.50 296 THR A O 1
ATOM 2397 N N . PRO A 1 297 ? 24.694 18.457 -21.514 1.00 85.44 297 PRO A N 1
ATOM 2398 C CA . PRO A 1 297 ? 23.489 17.694 -21.835 1.00 85.44 297 PRO A CA 1
ATOM 2399 C C . PRO A 1 297 ? 22.941 18.103 -23.207 1.00 85.44 297 PRO A C 1
ATOM 2401 O O . PRO A 1 297 ? 22.965 19.284 -23.557 1.00 85.44 297 PRO A O 1
ATOM 2404 N N . ASP A 1 298 ? 22.413 17.141 -23.963 1.00 83.38 298 ASP A N 1
ATOM 2405 C CA . ASP A 1 298 ? 21.869 17.389 -25.303 1.00 83.38 298 ASP A CA 1
ATOM 2406 C C . ASP A 1 298 ? 20.513 18.108 -25.231 1.00 83.38 298 ASP A C 1
ATOM 2408 O O . ASP A 1 298 ? 20.139 18.847 -26.140 1.00 83.38 298 ASP A O 1
ATOM 2412 N N . ILE A 1 299 ? 19.752 17.882 -24.151 1.00 84.06 299 ILE A N 1
ATOM 2413 C CA . ILE A 1 299 ? 18.470 18.548 -23.893 1.00 84.06 299 ILE A CA 1
ATOM 2414 C C . ILE A 1 299 ? 18.407 18.974 -22.431 1.00 84.06 299 ILE A C 1
ATOM 2416 O O . ILE A 1 299 ? 18.708 18.192 -21.530 1.00 84.06 299 ILE A O 1
ATOM 2420 N N . ILE A 1 300 ? 17.961 20.209 -22.201 1.00 88.19 300 ILE A N 1
ATOM 2421 C CA . ILE A 1 300 ? 17.721 20.769 -20.873 1.00 88.19 300 ILE A CA 1
ATOM 2422 C C . ILE A 1 300 ? 16.276 21.253 -20.796 1.00 88.19 300 ILE A C 1
ATOM 2424 O O . ILE A 1 300 ? 15.865 22.117 -21.573 1.00 88.19 300 ILE A O 1
ATOM 2428 N N . LYS A 1 301 ? 15.520 20.772 -19.807 1.00 90.69 301 LYS A N 1
ATOM 2429 C CA . LYS A 1 301 ? 14.180 21.281 -19.509 1.00 90.69 301 LYS A CA 1
ATOM 2430 C C . LYS A 1 301 ? 14.031 21.544 -18.018 1.00 90.69 301 LYS A C 1
ATOM 2432 O O . LYS A 1 301 ? 14.201 20.650 -17.196 1.00 90.69 301 LYS A O 1
ATOM 2437 N N . LYS A 1 302 ? 13.689 22.784 -17.671 1.00 89.62 302 LYS A N 1
ATOM 2438 C CA . LYS A 1 302 ? 13.252 23.142 -16.318 1.00 89.62 302 LYS A CA 1
ATOM 2439 C C . LYS A 1 302 ? 11.751 22.902 -16.203 1.00 89.62 302 LYS A C 1
ATOM 2441 O O . LYS A 1 302 ? 10.990 23.370 -17.052 1.00 89.62 302 LYS A O 1
ATOM 2446 N N . LEU A 1 303 ? 11.346 22.194 -15.159 1.00 86.62 303 LEU A N 1
ATOM 2447 C CA . LEU A 1 303 ? 9.955 21.974 -14.800 1.00 86.62 303 LEU A CA 1
ATOM 2448 C C . LEU A 1 303 ? 9.627 22.862 -13.603 1.00 86.62 303 LEU A C 1
ATOM 2450 O O . LEU A 1 303 ? 10.229 22.746 -12.537 1.00 86.62 303 LEU A O 1
ATOM 2454 N N . LYS A 1 304 ? 8.686 23.790 -13.786 1.00 86.44 304 LYS A N 1
ATOM 2455 C CA . LYS A 1 304 ? 8.325 24.757 -12.745 1.00 86.44 304 LYS A CA 1
ATOM 2456 C C . LYS A 1 304 ? 7.788 24.019 -11.514 1.00 86.44 304 LYS A C 1
ATOM 2458 O O . LYS A 1 304 ? 6.709 23.448 -11.593 1.00 86.44 304 LYS A O 1
ATOM 2463 N N . GLY A 1 305 ? 8.531 24.069 -10.410 1.00 84.00 305 GLY A N 1
ATOM 2464 C CA . GLY A 1 305 ? 8.174 23.421 -9.143 1.00 84.00 305 GLY A CA 1
ATOM 2465 C C . GLY A 1 305 ? 8.577 21.949 -9.023 1.00 84.00 305 GLY A C 1
ATOM 2466 O O . GLY A 1 305 ? 8.426 21.398 -7.949 1.00 84.00 305 GLY A O 1
ATOM 2467 N N . PHE A 1 306 ? 9.109 21.319 -10.076 1.00 87.19 306 PHE A N 1
ATOM 2468 C CA . PHE A 1 306 ? 9.469 19.891 -10.050 1.00 87.19 306 PHE A CA 1
ATOM 2469 C C . PHE A 1 306 ? 10.967 19.637 -10.240 1.00 87.19 306 PHE A C 1
ATOM 2471 O O . PHE A 1 306 ? 11.396 18.496 -10.175 1.00 87.19 306 PHE A O 1
ATOM 2478 N N . GLY A 1 307 ? 11.767 20.672 -10.511 1.00 88.75 307 GLY A N 1
ATOM 2479 C CA . GLY A 1 307 ? 13.211 20.548 -10.722 1.00 88.75 307 GLY A CA 1
ATOM 2480 C C . GLY A 1 307 ? 13.624 20.624 -12.193 1.00 88.75 307 GLY A C 1
ATOM 2481 O O . GLY A 1 307 ? 13.000 21.309 -13.012 1.00 88.75 307 GLY A O 1
ATOM 2482 N N . GLN A 1 308 ? 14.724 19.961 -12.545 1.00 91.56 308 GLN A N 1
ATOM 2483 C CA . GLN A 1 308 ? 15.320 20.042 -13.884 1.00 91.56 308 GLN A CA 1
ATOM 2484 C C . GLN A 1 308 ? 15.634 18.661 -14.456 1.00 91.56 308 GLN A C 1
ATOM 2486 O O . GLN A 1 308 ? 16.262 17.847 -13.787 1.00 91.56 308 GLN A O 1
ATOM 2491 N N . LEU A 1 309 ? 15.247 18.426 -15.714 1.00 90.56 309 LEU A N 1
ATOM 2492 C CA . LEU A 1 309 ? 15.578 17.215 -16.462 1.00 90.56 309 LEU A CA 1
ATOM 2493 C C . LEU A 1 309 ? 16.602 17.507 -17.551 1.00 90.56 309 LEU A C 1
ATOM 2495 O O . LEU A 1 309 ? 16.416 18.392 -18.392 1.00 90.56 309 LEU A O 1
ATOM 2499 N N . LEU A 1 310 ? 17.649 16.695 -17.566 1.00 90.31 310 LEU A N 1
ATOM 2500 C CA . LEU A 1 310 ? 18.773 16.758 -18.483 1.00 90.31 310 LEU A CA 1
ATOM 2501 C C . LEU A 1 310 ? 18.874 15.422 -19.221 1.00 90.31 310 LEU A C 1
ATOM 2503 O O . LEU A 1 310 ? 18.832 14.369 -18.592 1.00 90.31 310 LEU A O 1
ATOM 2507 N N . PHE A 1 311 ? 19.006 15.456 -20.541 1.00 87.44 311 PHE A N 1
ATOM 2508 C CA . PHE A 1 311 ? 19.218 14.261 -21.357 1.00 87.44 311 PHE A CA 1
ATOM 2509 C C . PHE A 1 311 ? 20.659 14.207 -21.859 1.00 87.44 311 PHE A C 1
ATOM 2511 O O . PHE A 1 311 ? 21.170 15.203 -22.371 1.00 87.44 311 PHE A O 1
ATOM 2518 N N . TYR A 1 312 ? 21.278 13.035 -21.767 1.00 85.25 312 TYR A N 1
ATOM 2519 C CA . TYR A 1 312 ? 22.585 12.723 -22.330 1.00 85.25 312 TYR A CA 1
ATOM 2520 C C . TYR A 1 312 ? 22.442 11.489 -23.223 1.00 85.25 312 TYR A C 1
ATOM 2522 O O . TYR A 1 312 ? 22.156 10.398 -22.740 1.00 85.25 312 TYR A O 1
ATOM 2530 N N . GLY A 1 313 ? 22.665 11.636 -24.524 1.00 81.75 313 GLY A N 1
ATOM 2531 C CA . GLY A 1 313 ? 22.558 10.543 -25.488 1.00 81.75 313 GLY A CA 1
ATOM 2532 C C . GLY A 1 313 ? 23.690 9.521 -25.392 1.00 81.75 313 GLY A C 1
ATOM 2533 O O . GLY A 1 313 ? 23.542 8.410 -25.880 1.00 81.75 313 GLY A O 1
ATOM 2534 N N . ASP A 1 314 ? 24.805 9.881 -24.753 1.00 82.88 314 ASP A N 1
ATOM 2535 C CA . ASP A 1 314 ? 25.915 8.968 -24.466 1.00 82.88 314 ASP A CA 1
ATOM 2536 C C . ASP A 1 314 ? 26.665 9.453 -23.215 1.00 82.88 314 ASP A C 1
ATOM 2538 O O . ASP A 1 314 ? 27.362 10.476 -23.246 1.00 82.88 314 ASP A O 1
ATOM 2542 N N . ALA A 1 315 ? 26.447 8.764 -22.100 1.00 85.50 315 ALA A N 1
ATOM 2543 C CA . ALA A 1 315 ? 27.005 9.036 -20.785 1.00 85.50 315 ALA A CA 1
ATOM 2544 C C . ALA A 1 315 ? 27.857 7.850 -20.320 1.00 85.50 315 ALA A C 1
ATOM 2546 O O . ALA A 1 315 ? 27.473 6.700 -20.500 1.00 85.50 315 ALA A O 1
ATOM 2547 N N . GLU A 1 316 ? 28.998 8.128 -19.683 1.00 88.81 316 GLU A N 1
ATOM 2548 C CA . GLU A 1 316 ? 29.789 7.093 -19.013 1.00 88.81 316 GLU A CA 1
ATOM 2549 C C . GLU A 1 316 ? 29.417 7.055 -17.528 1.00 88.81 316 GLU A C 1
ATOM 2551 O O . GLU A 1 316 ? 29.645 8.025 -16.793 1.00 88.81 316 GLU A O 1
ATOM 2556 N N . ILE A 1 317 ? 28.825 5.939 -17.109 1.00 87.62 317 ILE A N 1
ATOM 2557 C CA . ILE A 1 317 ? 28.514 5.627 -15.716 1.00 87.62 317 ILE A CA 1
ATOM 2558 C C . ILE A 1 317 ? 29.544 4.627 -15.191 1.00 87.62 317 ILE A C 1
ATOM 2560 O O . ILE A 1 317 ? 29.909 3.671 -15.878 1.00 87.62 317 ILE A O 1
ATOM 2564 N N . GLU A 1 318 ? 30.030 4.859 -13.980 1.00 90.44 318 GLU A N 1
ATOM 2565 C CA . GLU A 1 318 ? 30.823 3.899 -13.222 1.00 90.44 318 GLU A CA 1
ATOM 2566 C C . GLU A 1 318 ? 29.928 3.278 -12.151 1.00 90.44 318 GLU A C 1
ATOM 2568 O O . GLU A 1 318 ? 29.219 3.992 -11.442 1.00 90.44 318 GLU A O 1
ATOM 2573 N N . ILE A 1 319 ? 29.931 1.954 -12.081 1.00 87.31 319 ILE A N 1
ATOM 2574 C CA . ILE A 1 319 ? 29.113 1.154 -11.174 1.00 87.31 319 ILE A CA 1
ATOM 2575 C C . ILE A 1 319 ? 30.076 0.432 -10.244 1.00 87.31 319 ILE A C 1
ATOM 2577 O O . ILE A 1 319 ? 30.934 -0.311 -10.714 1.00 87.31 319 ILE A O 1
ATOM 2581 N N . GLU A 1 320 ? 29.946 0.674 -8.950 1.00 89.19 320 GLU A N 1
ATOM 2582 C CA . GLU A 1 320 ? 30.768 0.105 -7.891 1.00 89.19 320 GLU A CA 1
ATOM 2583 C C . GLU A 1 320 ? 29.875 -0.774 -7.010 1.00 89.19 320 GLU A C 1
ATOM 2585 O O . GLU A 1 320 ? 28.933 -0.284 -6.393 1.00 89.19 320 GLU A O 1
ATOM 2590 N N . PHE A 1 321 ? 30.121 -2.079 -6.999 1.00 87.44 321 PHE A N 1
ATOM 2591 C CA . PHE A 1 321 ? 29.456 -3.021 -6.102 1.00 87.44 321 PHE A CA 1
ATOM 2592 C C . PHE A 1 321 ? 30.292 -3.186 -4.840 1.00 87.44 321 PHE A C 1
ATOM 2594 O O . PHE A 1 321 ? 31.456 -3.568 -4.928 1.00 87.44 321 PHE A O 1
ATOM 2601 N N . ASN A 1 322 ? 29.672 -2.916 -3.695 1.00 86.12 322 ASN A N 1
ATOM 2602 C CA . ASN A 1 322 ? 30.288 -2.859 -2.371 1.00 86.12 322 ASN A CA 1
ATOM 2603 C C . ASN A 1 322 ? 29.808 -3.995 -1.450 1.00 86.12 322 ASN A C 1
ATOM 2605 O O . ASN A 1 322 ? 29.875 -3.869 -0.231 1.00 86.12 322 ASN A O 1
ATOM 2609 N N . GLY A 1 323 ? 29.291 -5.087 -2.021 1.00 87.31 323 GLY A N 1
ATOM 2610 C CA . GLY A 1 323 ? 28.704 -6.208 -1.282 1.00 87.31 323 GLY A CA 1
ATOM 2611 C C . GLY A 1 323 ? 27.179 -6.216 -1.340 1.00 87.31 323 GLY A C 1
ATOM 2612 O O . GLY A 1 323 ? 26.580 -5.665 -2.265 1.00 87.31 323 GLY A O 1
ATOM 2613 N N . TYR A 1 324 ? 26.537 -6.856 -0.369 1.00 84.50 324 TYR A N 1
ATOM 2614 C CA . TYR A 1 324 ? 25.081 -6.956 -0.304 1.00 84.50 324 TYR A CA 1
ATOM 2615 C C . TYR A 1 324 ? 24.587 -7.022 1.147 1.00 84.50 324 TYR A C 1
ATOM 2617 O O . TYR A 1 324 ? 25.310 -7.410 2.062 1.00 84.50 324 TYR A O 1
ATOM 2625 N N . LYS A 1 325 ? 23.323 -6.648 1.363 1.00 79.69 325 LYS A N 1
ATOM 2626 C CA . LYS A 1 325 ? 22.603 -6.938 2.609 1.00 79.69 325 LYS A CA 1
ATOM 2627 C C . LYS A 1 325 ? 21.857 -8.250 2.454 1.00 79.69 325 LYS A C 1
ATOM 2629 O O . LYS A 1 325 ? 21.175 -8.439 1.446 1.00 79.69 325 LYS A O 1
ATOM 2634 N N . SER A 1 326 ? 21.974 -9.137 3.434 1.00 77.31 326 SER A N 1
ATOM 2635 C CA . SER A 1 326 ? 21.234 -10.398 3.471 1.00 77.31 326 SER A CA 1
ATOM 2636 C C . SER A 1 326 ? 20.065 -10.317 4.451 1.00 77.31 326 SER A C 1
ATOM 2638 O O . SER A 1 326 ? 20.158 -9.705 5.515 1.00 77.31 326 SER A O 1
ATOM 2640 N N . TYR A 1 327 ? 18.953 -10.942 4.077 1.00 70.31 327 TYR A N 1
ATOM 2641 C CA . TYR A 1 327 ? 17.730 -11.006 4.865 1.00 70.31 327 TYR A CA 1
ATOM 2642 C C . TYR A 1 327 ? 17.333 -12.469 5.020 1.00 70.31 327 TYR A C 1
ATOM 2644 O O . TYR A 1 327 ? 17.213 -13.189 4.027 1.00 70.31 327 TYR A O 1
ATOM 2652 N N . ARG A 1 328 ? 17.149 -12.923 6.263 1.00 72.25 328 ARG A N 1
ATOM 2653 C CA . ARG A 1 328 ? 16.749 -14.308 6.586 1.00 72.25 328 ARG A CA 1
ATOM 2654 C C . ARG A 1 328 ? 15.244 -14.483 6.751 1.00 72.25 328 ARG A C 1
ATOM 2656 O O . ARG A 1 328 ? 14.745 -15.583 6.569 1.00 72.25 328 ARG A O 1
ATOM 2663 N N . SER A 1 329 ? 14.548 -13.395 7.047 1.00 63.88 329 SER A N 1
ATOM 2664 C CA . SER A 1 329 ? 13.094 -13.306 7.075 1.00 63.88 329 SER A CA 1
ATOM 2665 C C . SER A 1 329 ? 12.683 -12.005 6.393 1.00 63.88 329 SER A C 1
ATOM 2667 O O . SER A 1 329 ? 13.481 -11.071 6.296 1.00 63.88 329 SER A O 1
ATOM 2669 N N . LEU A 1 330 ? 11.452 -11.964 5.895 1.00 54.44 330 LEU A N 1
ATOM 2670 C CA . LEU A 1 330 ? 10.822 -10.741 5.394 1.00 54.44 330 LEU A CA 1
ATOM 2671 C C . LEU A 1 330 ? 9.971 -10.058 6.474 1.00 54.44 330 LEU A C 1
ATOM 2673 O O . LEU A 1 330 ? 9.350 -9.031 6.210 1.00 54.44 330 LEU A O 1
ATOM 2677 N N . GLU A 1 331 ? 9.960 -10.614 7.687 1.00 50.47 331 GLU A N 1
ATOM 2678 C CA . GLU A 1 331 ? 9.308 -10.030 8.855 1.00 50.47 331 GLU A CA 1
ATOM 2679 C C . GLU A 1 331 ? 10.050 -8.775 9.350 1.00 50.47 331 GLU A C 1
ATOM 2681 O O . GLU A 1 331 ? 11.263 -8.616 9.193 1.00 50.47 331 GLU A O 1
ATOM 2686 N N . TYR A 1 332 ? 9.284 -7.859 9.949 1.00 44.25 332 TYR A N 1
ATOM 2687 C CA . TYR A 1 332 ? 9.600 -6.438 10.160 1.00 44.25 332 TYR A CA 1
ATOM 2688 C C . TYR A 1 332 ? 10.865 -6.127 10.987 1.00 44.25 332 TYR A C 1
ATOM 2690 O O . TYR A 1 332 ? 11.336 -4.990 10.977 1.00 44.25 332 TYR A O 1
ATOM 2698 N N . LYS A 1 333 ? 11.458 -7.117 11.663 1.00 46.09 333 LYS A N 1
ATOM 2699 C CA . LYS A 1 333 ? 12.709 -6.980 12.427 1.00 46.09 333 LYS A CA 1
ATOM 2700 C C . LYS A 1 333 ? 13.851 -7.664 11.688 1.00 46.09 333 LYS A C 1
ATOM 2702 O O . LYS A 1 333 ? 14.381 -8.689 12.102 1.00 46.09 333 LYS A O 1
ATOM 2707 N N . CYS A 1 334 ? 14.202 -7.103 10.539 1.00 46.47 334 CYS A N 1
ATOM 2708 C CA . CYS A 1 334 ? 15.376 -7.541 9.805 1.00 46.47 334 CYS A CA 1
ATOM 2709 C C . CYS A 1 334 ? 16.637 -7.054 10.526 1.00 46.47 334 CYS A C 1
ATOM 2711 O O . CYS A 1 334 ? 16.928 -5.861 10.496 1.00 46.47 334 CYS A O 1
ATOM 2713 N N . GLU A 1 335 ? 17.404 -7.964 11.123 1.00 50.66 335 GLU A N 1
ATOM 2714 C CA . GLU A 1 335 ? 18.811 -7.703 11.430 1.00 50.66 335 GLU A CA 1
ATOM 2715 C C . GLU A 1 335 ? 19.614 -7.906 10.136 1.00 50.66 335 GLU A C 1
ATOM 2717 O O . GLU A 1 335 ? 19.735 -9.044 9.670 1.00 50.66 335 GLU A O 1
ATOM 2722 N N . PRO A 1 336 ? 20.112 -6.838 9.484 1.00 54.69 336 PRO A N 1
ATOM 2723 C CA . PRO A 1 336 ? 20.936 -7.008 8.301 1.00 54.69 336 PRO A CA 1
ATOM 2724 C C . PRO A 1 336 ? 22.240 -7.706 8.697 1.00 54.69 336 PRO A C 1
ATOM 2726 O O . PRO A 1 336 ? 23.034 -7.173 9.468 1.00 54.69 336 PRO A O 1
ATOM 2729 N N . GLY A 1 337 ? 22.492 -8.883 8.126 1.00 57.06 337 GLY A N 1
ATOM 2730 C CA . GLY A 1 337 ? 23.857 -9.379 8.010 1.00 57.06 337 GLY A CA 1
ATOM 2731 C C . GLY A 1 337 ? 24.527 -8.615 6.874 1.00 57.06 337 GLY A C 1
ATOM 2732 O O . GLY A 1 337 ? 24.153 -8.810 5.713 1.00 57.06 337 GLY A O 1
ATOM 2733 N N . GLU A 1 338 ? 25.459 -7.713 7.188 1.00 60.69 338 GLU A N 1
ATOM 2734 C CA . GLU A 1 338 ? 26.335 -7.131 6.169 1.00 60.69 338 GLU A CA 1
ATOM 2735 C C . GLU A 1 338 ? 27.362 -8.181 5.749 1.00 60.69 338 GLU A C 1
ATOM 2737 O O . GLU A 1 338 ? 28.235 -8.561 6.530 1.00 60.69 338 GLU A O 1
ATOM 2742 N N . GLU A 1 339 ? 27.262 -8.645 4.505 1.00 63.84 339 GLU A N 1
ATOM 2743 C CA . GLU A 1 339 ? 28.309 -9.444 3.879 1.00 63.84 339 GLU A CA 1
ATOM 2744 C C . GLU A 1 339 ? 28.998 -8.586 2.816 1.00 63.84 339 GLU A C 1
ATOM 2746 O O . GLU A 1 339 ? 28.418 -8.170 1.805 1.00 63.84 339 GLU A O 1
ATOM 2751 N N . ILE A 1 340 ? 30.262 -8.260 3.086 1.00 64.88 340 ILE A N 1
ATOM 2752 C CA . ILE A 1 340 ? 31.097 -7.469 2.186 1.00 64.88 340 ILE A CA 1
ATOM 2753 C C . ILE A 1 340 ? 31.743 -8.436 1.192 1.00 64.88 340 ILE A C 1
ATOM 2755 O O . ILE A 1 340 ? 32.690 -9.150 1.523 1.00 64.88 340 ILE A O 1
ATOM 2759 N N . GLY A 1 341 ? 31.207 -8.467 -0.027 1.00 68.50 341 GLY A N 1
ATOM 2760 C CA . GLY A 1 341 ? 31.841 -9.130 -1.168 1.00 68.50 341 GLY A CA 1
ATOM 2761 C C . GLY A 1 341 ? 33.046 -8.346 -1.705 1.00 68.50 341 GLY A C 1
ATOM 2762 O O . GLY A 1 341 ? 33.308 -7.218 -1.289 1.00 68.50 341 GLY A O 1
ATOM 2763 N N . GLU A 1 342 ? 33.781 -8.928 -2.659 1.00 76.56 342 GLU A N 1
ATOM 2764 C CA . GLU A 1 342 ? 34.855 -8.209 -3.360 1.00 76.56 342 GLU A CA 1
ATOM 2765 C C . GLU A 1 342 ? 34.304 -6.965 -4.080 1.00 76.56 342 GLU A C 1
ATOM 2767 O O . GLU A 1 342 ? 33.291 -7.030 -4.782 1.00 76.56 342 GLU A O 1
ATOM 2772 N N . GLU A 1 343 ? 34.991 -5.830 -3.925 1.00 81.56 343 GLU A N 1
ATOM 2773 C CA . GLU A 1 343 ? 34.629 -4.581 -4.595 1.00 81.56 343 GLU A CA 1
ATOM 2774 C C . GLU A 1 343 ? 34.791 -4.731 -6.114 1.00 81.56 343 GLU A C 1
ATOM 2776 O O . GLU A 1 343 ? 35.878 -5.027 -6.621 1.00 81.56 343 GLU A O 1
ATOM 2781 N N . ILE A 1 344 ? 33.716 -4.493 -6.867 1.00 84.38 344 ILE A N 1
ATOM 2782 C CA . ILE A 1 344 ? 33.721 -4.612 -8.331 1.00 84.38 344 ILE A CA 1
ATOM 2783 C C . ILE A 1 344 ? 33.393 -3.262 -8.958 1.00 84.38 344 ILE A C 1
ATOM 2785 O O . ILE A 1 344 ? 32.337 -2.694 -8.693 1.00 84.38 344 ILE A O 1
ATOM 2789 N N . LYS A 1 345 ? 34.266 -2.773 -9.852 1.00 87.50 345 LYS A N 1
ATOM 2790 C CA . LYS A 1 345 ? 34.063 -1.524 -10.610 1.00 87.50 345 LYS A CA 1
ATOM 2791 C C . LYS A 1 345 ? 33.877 -1.784 -12.091 1.00 87.50 345 LYS A C 1
ATOM 2793 O O . LYS A 1 345 ? 34.768 -2.312 -12.753 1.00 87.50 345 LYS A O 1
ATOM 2798 N N . LEU A 1 346 ? 32.750 -1.331 -12.624 1.00 86.00 346 LEU A N 1
ATOM 2799 C CA . LEU A 1 346 ? 32.396 -1.435 -14.035 1.00 86.00 346 LEU A CA 1
ATOM 2800 C C . LEU A 1 346 ? 32.212 -0.048 -14.636 1.00 86.00 346 LEU A C 1
ATOM 2802 O O . LEU A 1 346 ? 31.709 0.858 -13.980 1.00 86.00 346 LEU A O 1
ATOM 2806 N N . LYS A 1 347 ? 32.560 0.109 -15.914 1.00 87.44 347 LYS A N 1
ATOM 2807 C CA . LYS A 1 347 ? 32.259 1.320 -16.685 1.00 87.44 347 LYS A CA 1
ATOM 2808 C C . LYS A 1 347 ? 31.320 0.989 -17.827 1.00 87.44 347 LYS A C 1
ATOM 2810 O O . LYS A 1 347 ? 31.579 0.060 -18.591 1.00 87.44 347 LYS A O 1
ATOM 2815 N N . ARG A 1 348 ? 30.252 1.771 -17.975 1.00 84.00 348 ARG A N 1
ATOM 2816 C CA . ARG A 1 348 ? 29.266 1.600 -19.047 1.00 84.00 348 ARG A CA 1
ATOM 2817 C C . ARG A 1 348 ? 29.015 2.906 -19.764 1.00 84.00 348 ARG A C 1
ATOM 2819 O O . ARG A 1 348 ? 28.817 3.935 -19.129 1.00 84.00 348 ARG A O 1
ATOM 2826 N N . LYS A 1 349 ? 28.978 2.833 -21.091 1.00 84.81 349 LYS A N 1
ATOM 2827 C CA . LYS A 1 349 ? 28.494 3.915 -21.945 1.00 84.81 349 LYS A CA 1
ATOM 2828 C C . LYS A 1 349 ? 27.034 3.664 -22.266 1.00 84.81 349 LYS A C 1
ATOM 2830 O O . LYS A 1 349 ? 26.708 2.600 -22.790 1.00 84.81 349 LYS A O 1
ATOM 2835 N N . THR A 1 350 ? 26.172 4.601 -21.905 1.00 85.19 350 THR A N 1
ATOM 2836 C CA . THR A 1 350 ? 24.731 4.453 -22.074 1.00 85.19 350 THR A CA 1
ATOM 2837 C C . THR A 1 350 ? 24.022 5.804 -22.156 1.00 85.19 350 THR A C 1
ATOM 2839 O O . THR A 1 350 ? 24.490 6.776 -21.558 1.00 85.19 350 THR A O 1
ATOM 2842 N N . PRO A 1 351 ? 22.894 5.908 -22.874 1.00 85.69 351 PRO A N 1
ATOM 2843 C CA . PRO A 1 351 ? 21.992 7.039 -22.736 1.00 85.69 351 PRO A CA 1
ATOM 2844 C C . PRO A 1 351 ? 21.467 7.194 -21.295 1.00 85.69 351 PRO A C 1
ATOM 2846 O O . PRO A 1 351 ? 21.166 6.213 -20.610 1.00 85.69 351 PRO A O 1
ATOM 2849 N N . LEU A 1 352 ? 21.345 8.440 -20.839 1.00 89.69 352 LEU A N 1
ATOM 2850 C CA . LEU A 1 352 ? 21.046 8.789 -19.450 1.00 89.69 352 LEU A CA 1
ATOM 2851 C C . LEU A 1 352 ? 20.118 10.005 -19.374 1.00 89.69 352 LEU A C 1
ATOM 2853 O O . LEU A 1 352 ? 20.345 11.020 -20.034 1.00 89.69 352 LEU A O 1
ATOM 2857 N N . ILE A 1 353 ? 19.104 9.931 -18.518 1.00 90.94 353 ILE A N 1
ATOM 2858 C CA . ILE A 1 353 ? 18.309 11.081 -18.088 1.00 90.94 353 ILE A CA 1
ATOM 2859 C C . ILE A 1 353 ? 18.699 11.395 -16.655 1.00 90.94 353 ILE A C 1
ATOM 2861 O O . ILE A 1 353 ? 18.588 10.550 -15.774 1.00 90.94 353 ILE A O 1
ATOM 2865 N N . LYS A 1 354 ? 19.148 12.622 -16.422 1.00 92.88 354 LYS A N 1
ATOM 2866 C CA . LYS A 1 354 ? 19.452 13.142 -15.096 1.00 92.88 354 LYS A CA 1
ATOM 2867 C C . LYS A 1 354 ? 18.331 14.073 -14.654 1.00 92.88 354 LYS A C 1
ATOM 2869 O O . LYS A 1 354 ? 17.966 14.998 -15.377 1.00 92.88 354 LYS A O 1
ATOM 2874 N N . PHE A 1 355 ? 17.804 13.832 -13.468 1.00 93.69 355 PHE A N 1
ATOM 2875 C CA . PHE A 1 355 ? 16.751 14.602 -12.839 1.00 93.69 355 PHE A CA 1
ATOM 2876 C C . PHE A 1 355 ? 17.268 15.220 -11.542 1.00 93.69 355 PHE A C 1
ATOM 2878 O O . PHE A 1 355 ? 17.843 14.529 -10.712 1.00 93.69 355 PHE A O 1
ATOM 2885 N N . HIS A 1 356 ? 17.072 16.521 -11.369 1.00 92.31 356 HIS A N 1
ATOM 2886 C CA . HIS A 1 356 ? 17.476 17.272 -10.184 1.00 92.31 356 HIS A CA 1
ATOM 2887 C C . HIS A 1 356 ? 16.249 17.710 -9.377 1.00 92.31 356 HIS A C 1
ATOM 2889 O O . HIS A 1 356 ? 15.769 18.827 -9.600 1.00 92.31 356 HIS A O 1
ATOM 2895 N N . PRO A 1 357 ? 15.696 16.844 -8.511 1.00 90.75 357 PRO A N 1
ATOM 2896 C CA . PRO A 1 357 ? 14.665 17.235 -7.556 1.00 90.75 357 PRO A CA 1
ATOM 2897 C C . PRO A 1 357 ? 15.282 17.842 -6.286 1.00 90.75 357 PRO A C 1
ATOM 2899 O O . PRO A 1 357 ? 16.448 17.603 -5.980 1.00 90.75 357 PRO A O 1
ATOM 2902 N N . ASP A 1 358 ? 14.471 18.549 -5.498 1.00 87.56 358 ASP A N 1
ATOM 2903 C CA . ASP A 1 358 ? 14.904 19.131 -4.216 1.00 87.56 358 ASP A CA 1
ATOM 2904 C C . ASP A 1 358 ? 15.153 18.068 -3.122 1.00 87.56 358 ASP A C 1
ATOM 2906 O O . ASP A 1 358 ? 15.863 18.327 -2.154 1.00 87.56 358 ASP A O 1
ATOM 2910 N N . ASN A 1 359 ? 14.602 16.857 -3.284 1.00 89.25 359 ASN A N 1
ATOM 2911 C CA . ASN A 1 359 ? 14.835 15.701 -2.410 1.00 89.25 359 ASN A CA 1
ATOM 2912 C C . ASN A 1 359 ? 15.071 14.421 -3.244 1.00 89.25 359 ASN A C 1
ATOM 2914 O O . ASN A 1 359 ? 14.131 13.659 -3.490 1.00 89.25 359 ASN A O 1
ATOM 2918 N N . PRO A 1 360 ? 16.305 14.180 -3.726 1.00 90.25 360 PRO A N 1
ATOM 2919 C CA . PRO A 1 360 ? 16.617 13.048 -4.600 1.00 90.25 360 PRO A CA 1
ATOM 2920 C C . PRO A 1 360 ? 16.310 11.683 -3.995 1.00 90.25 360 PRO A C 1
ATOM 2922 O O . PRO A 1 360 ? 15.738 10.843 -4.684 1.00 90.25 360 PRO A O 1
ATOM 2925 N N . GLU A 1 361 ? 16.639 11.462 -2.722 1.00 87.06 361 GLU A N 1
ATOM 2926 C CA . GLU A 1 361 ? 16.452 10.158 -2.077 1.00 87.06 361 GLU A CA 1
ATOM 2927 C C . GLU A 1 361 ? 14.968 9.794 -1.983 1.00 87.06 361 GLU A C 1
ATOM 2929 O O . GLU A 1 361 ? 14.562 8.735 -2.455 1.00 87.06 361 GLU A O 1
ATOM 2934 N N . GLY A 1 362 ? 14.129 10.697 -1.470 1.00 87.88 362 GLY A N 1
ATOM 2935 C CA . GLY A 1 362 ? 12.688 10.465 -1.382 1.00 87.88 362 GLY A CA 1
ATOM 2936 C C . GLY A 1 362 ? 12.024 10.264 -2.744 1.00 87.88 362 GLY A C 1
ATOM 2937 O O . GLY A 1 362 ? 11.241 9.334 -2.945 1.00 87.88 362 GLY A O 1
ATOM 2938 N N . ILE A 1 363 ? 12.366 11.118 -3.711 1.00 91.94 363 ILE A N 1
ATOM 2939 C CA . ILE A 1 363 ? 11.774 11.081 -5.051 1.00 91.94 363 ILE A CA 1
ATOM 2940 C C . ILE A 1 363 ? 12.246 9.858 -5.848 1.00 91.94 363 ILE A C 1
ATOM 2942 O O . ILE A 1 363 ? 11.450 9.290 -6.596 1.00 91.94 363 ILE A O 1
ATOM 2946 N N . LEU A 1 364 ? 13.487 9.390 -5.657 1.00 91.00 364 LEU A N 1
ATOM 2947 C CA . LEU A 1 364 ? 13.985 8.144 -6.257 1.00 91.00 364 LEU A CA 1
ATOM 2948 C C . LEU A 1 364 ? 13.066 6.977 -5.906 1.00 91.00 364 LEU A C 1
ATOM 2950 O O . LEU A 1 364 ? 12.732 6.159 -6.763 1.00 91.00 364 LEU A O 1
ATOM 2954 N N . GLN A 1 365 ? 12.636 6.917 -4.654 1.00 87.12 365 GLN A N 1
ATOM 2955 C CA . GLN A 1 365 ? 11.808 5.827 -4.174 1.00 87.12 365 GLN A CA 1
ATOM 2956 C C . GLN A 1 365 ? 10.395 5.879 -4.744 1.00 87.12 365 GLN A C 1
ATOM 2958 O O . GLN A 1 365 ? 9.870 4.856 -5.183 1.00 87.12 365 GLN A O 1
ATOM 2963 N N . ILE A 1 366 ? 9.814 7.078 -4.852 1.00 89.12 366 ILE A N 1
ATOM 2964 C CA . ILE A 1 366 ? 8.539 7.266 -5.552 1.00 89.12 366 ILE A CA 1
ATOM 2965 C C . ILE A 1 366 ? 8.663 6.849 -7.022 1.00 89.12 366 ILE A C 1
ATOM 2967 O O . ILE A 1 366 ? 7.785 6.156 -7.528 1.00 89.12 366 ILE A O 1
ATOM 2971 N N . LEU A 1 367 ? 9.761 7.195 -7.704 1.00 89.31 367 LEU A N 1
ATOM 2972 C CA . LEU A 1 367 ? 10.004 6.772 -9.088 1.00 89.31 367 LEU A CA 1
ATOM 2973 C C . LEU A 1 367 ? 10.115 5.250 -9.216 1.00 89.31 367 LEU A C 1
ATOM 2975 O O . LEU A 1 367 ? 9.546 4.677 -10.141 1.00 89.31 367 LEU A O 1
ATOM 2979 N N . ARG A 1 368 ? 10.801 4.587 -8.280 1.00 84.25 368 ARG A N 1
ATOM 2980 C CA . ARG A 1 368 ? 10.937 3.121 -8.245 1.00 84.25 368 ARG A CA 1
ATOM 2981 C C . ARG A 1 368 ? 9.614 2.393 -8.014 1.00 84.25 368 ARG A C 1
ATOM 2983 O O . ARG A 1 368 ? 9.513 1.232 -8.397 1.00 84.25 368 ARG A O 1
ATOM 2990 N N . ILE A 1 369 ? 8.630 3.046 -7.398 1.00 78.62 369 ILE A N 1
ATOM 2991 C CA . ILE A 1 369 ? 7.273 2.509 -7.224 1.00 78.62 369 ILE A CA 1
ATOM 2992 C C . ILE A 1 369 ? 6.411 2.838 -8.450 1.00 78.62 369 ILE A C 1
ATOM 2994 O O . ILE A 1 369 ? 5.759 1.959 -9.005 1.00 78.62 369 ILE A O 1
ATOM 2998 N N . PHE A 1 370 ? 6.417 4.097 -8.890 1.00 83.44 370 PHE A N 1
ATOM 2999 C CA . PHE A 1 370 ? 5.515 4.591 -9.928 1.00 83.44 370 PHE A CA 1
ATOM 3000 C C . PHE A 1 370 ? 5.892 4.108 -11.326 1.00 83.44 370 PHE A C 1
ATOM 3002 O O . PHE A 1 370 ? 5.031 3.673 -12.085 1.00 83.44 370 PHE A O 1
ATOM 3009 N N . LEU A 1 371 ? 7.168 4.218 -11.707 1.00 83.25 371 LEU A N 1
ATOM 3010 C CA . LEU A 1 371 ? 7.564 3.990 -13.093 1.00 83.25 371 LEU A CA 1
ATOM 3011 C C . LEU A 1 371 ? 7.344 2.539 -13.545 1.00 83.25 371 LEU A C 1
ATOM 3013 O O . LEU A 1 371 ? 6.862 2.384 -14.661 1.00 83.25 371 LEU A O 1
ATOM 3017 N N . PRO A 1 372 ? 7.587 1.493 -12.733 1.00 74.75 372 PRO A N 1
ATOM 3018 C CA . PRO A 1 372 ? 7.233 0.127 -13.118 1.00 74.75 372 PRO A CA 1
ATOM 3019 C C . PRO A 1 372 ? 5.729 -0.106 -13.265 1.00 74.75 372 PRO A C 1
ATOM 3021 O O . PRO A 1 372 ? 5.331 -0.876 -14.128 1.00 74.75 372 PRO A O 1
ATOM 3024 N N . ALA A 1 373 ? 4.905 0.573 -12.457 1.00 70.81 373 ALA A N 1
ATOM 3025 C CA . ALA A 1 373 ? 3.446 0.512 -12.569 1.00 70.81 373 ALA A CA 1
ATOM 3026 C C . ALA A 1 373 ? 2.929 1.237 -13.826 1.00 70.81 373 ALA A C 1
ATOM 3028 O O . ALA A 1 373 ? 1.878 0.893 -14.369 1.00 70.81 373 ALA A O 1
ATOM 3029 N N . TYR A 1 374 ? 3.667 2.254 -14.283 1.00 74.69 374 TYR A N 1
ATOM 3030 C CA . TYR A 1 374 ? 3.319 3.080 -15.437 1.00 74.69 374 TYR A CA 1
ATOM 3031 C C . TYR A 1 374 ? 3.889 2.545 -16.764 1.00 74.69 374 TYR A C 1
ATOM 3033 O O . TYR A 1 374 ? 3.222 2.603 -17.796 1.00 74.69 374 TYR A O 1
ATOM 3041 N N . PHE A 1 375 ? 5.117 2.022 -16.750 1.00 73.69 375 PHE A N 1
ATOM 3042 C CA . PHE A 1 375 ? 5.841 1.496 -17.906 1.00 73.69 375 PHE A CA 1
ATOM 3043 C C . PHE A 1 375 ? 6.014 -0.016 -17.800 1.00 73.69 375 PHE A C 1
ATOM 3045 O O . PHE A 1 375 ? 6.637 -0.532 -16.872 1.00 73.69 375 PHE A O 1
ATOM 3052 N N . LYS A 1 376 ? 5.550 -0.736 -18.821 1.00 67.88 376 LYS A N 1
ATOM 3053 C CA . LYS A 1 376 ? 5.721 -2.188 -18.891 1.00 67.88 376 LYS A CA 1
ATOM 3054 C C . LYS A 1 376 ? 7.198 -2.563 -19.065 1.00 67.88 376 LYS A C 1
ATOM 3056 O O . LYS A 1 376 ? 7.886 -1.954 -19.880 1.00 67.88 376 LYS A O 1
ATOM 3061 N N . ASP A 1 377 ? 7.644 -3.594 -18.345 1.00 64.56 377 ASP A N 1
ATOM 3062 C CA . ASP A 1 377 ? 8.980 -4.208 -18.456 1.00 64.56 377 ASP A CA 1
ATOM 3063 C C . ASP A 1 377 ? 10.160 -3.266 -18.129 1.00 64.56 377 ASP A C 1
ATOM 3065 O O . ASP A 1 377 ? 11.301 -3.530 -18.509 1.00 64.56 377 ASP A O 1
ATOM 3069 N N . MET A 1 378 ? 9.909 -2.187 -17.376 1.00 73.25 378 MET A N 1
ATOM 3070 C CA . MET A 1 378 ? 10.898 -1.145 -17.069 1.00 73.25 378 MET A CA 1
ATOM 3071 C C . MET A 1 378 ? 12.200 -1.663 -16.451 1.00 73.25 378 MET A C 1
ATOM 3073 O O . MET A 1 378 ? 13.281 -1.192 -16.794 1.00 73.25 378 MET A O 1
ATOM 3077 N N . HIS A 1 379 ? 12.111 -2.654 -15.566 1.00 69.38 379 HIS A N 1
ATOM 3078 C CA . HIS A 1 379 ? 13.273 -3.220 -14.878 1.00 69.38 379 HIS A CA 1
ATOM 3079 C C . HIS A 1 379 ? 14.258 -3.929 -15.815 1.00 69.38 379 HIS A C 1
ATOM 3081 O O . HIS A 1 379 ? 15.420 -4.106 -15.460 1.00 69.38 379 HIS A O 1
ATOM 3087 N N . PHE A 1 380 ? 13.815 -4.329 -17.010 1.00 65.25 380 PHE A N 1
ATOM 3088 C CA . PHE A 1 380 ? 14.682 -4.964 -18.002 1.00 65.25 380 PHE A CA 1
ATOM 3089 C C . PHE A 1 380 ? 15.394 -3.952 -18.900 1.00 65.25 380 PHE A C 1
ATOM 3091 O O . PHE A 1 380 ? 16.381 -4.300 -19.549 1.00 65.25 380 PHE A O 1
ATOM 3098 N N . THR A 1 381 ? 14.899 -2.716 -18.953 1.00 71.56 381 THR A N 1
ATOM 3099 C CA . THR A 1 381 ? 15.383 -1.687 -19.877 1.00 71.56 381 THR A CA 1
ATOM 3100 C C . THR A 1 381 ? 16.141 -0.574 -19.170 1.00 71.56 381 THR A C 1
ATOM 3102 O O . THR A 1 381 ? 17.090 -0.037 -19.744 1.00 71.56 381 THR A O 1
ATOM 3105 N N . PHE A 1 382 ? 15.763 -0.236 -17.932 1.00 80.69 382 PHE A N 1
ATOM 3106 C CA . PHE A 1 382 ? 16.285 0.920 -17.209 1.00 80.69 382 PHE A CA 1
ATOM 3107 C C . PHE A 1 382 ? 16.747 0.599 -15.802 1.00 80.69 382 PHE A C 1
ATOM 3109 O O . PHE A 1 382 ? 16.111 -0.158 -15.074 1.00 80.69 382 PHE A O 1
ATOM 3116 N N . ASP A 1 383 ? 17.815 1.283 -15.413 1.00 83.12 383 ASP A N 1
ATOM 3117 C CA . ASP A 1 383 ? 18.257 1.366 -14.035 1.00 83.12 383 ASP A CA 1
ATOM 3118 C C . ASP A 1 383 ? 17.937 2.757 -13.487 1.00 83.12 383 ASP A C 1
ATOM 3120 O O . ASP A 1 383 ? 18.019 3.753 -14.216 1.00 83.12 383 ASP A O 1
ATOM 3124 N N . ILE A 1 384 ? 17.567 2.823 -12.208 1.00 87.44 384 ILE A N 1
ATOM 3125 C CA . ILE A 1 384 ? 17.267 4.080 -11.521 1.00 87.44 384 ILE A CA 1
ATOM 3126 C C . ILE A 1 384 ? 18.081 4.157 -10.237 1.00 87.44 384 ILE A C 1
ATOM 3128 O O . ILE A 1 384 ? 17.884 3.380 -9.294 1.00 87.44 384 ILE A O 1
ATOM 3132 N N . PHE A 1 385 ? 18.948 5.157 -10.176 1.00 87.19 385 PHE A N 1
ATOM 3133 C CA . PHE A 1 385 ? 19.834 5.404 -9.046 1.00 87.19 385 PHE A CA 1
ATOM 3134 C C . PHE A 1 385 ? 19.911 6.898 -8.741 1.00 87.19 385 PHE A C 1
ATOM 3136 O O . PHE A 1 385 ? 19.432 7.725 -9.514 1.00 87.19 385 PHE A O 1
ATOM 3143 N N . SER A 1 386 ? 20.502 7.263 -7.609 1.00 88.19 386 SER A N 1
ATOM 3144 C CA . SER A 1 386 ? 20.715 8.660 -7.238 1.00 88.19 386 SER A CA 1
ATOM 3145 C C . SER A 1 386 ? 22.116 8.887 -6.686 1.00 88.19 386 SER A C 1
ATOM 3147 O O . SER A 1 386 ? 22.768 7.961 -6.209 1.00 88.19 386 SER A O 1
ATOM 3149 N N . ASP A 1 387 ? 22.555 10.138 -6.754 1.00 86.25 387 ASP A N 1
ATOM 3150 C CA . ASP A 1 387 ? 23.562 10.699 -5.856 1.00 86.25 387 ASP A CA 1
ATOM 3151 C C . ASP A 1 387 ? 22.889 11.695 -4.897 1.00 86.25 387 ASP A C 1
ATOM 3153 O O . ASP A 1 387 ? 21.661 11.818 -4.882 1.00 86.25 387 ASP A O 1
ATOM 3157 N N . ASP A 1 388 ? 23.684 12.423 -4.113 1.00 83.50 388 ASP A N 1
ATOM 3158 C CA . ASP A 1 388 ? 23.190 13.388 -3.123 1.00 83.50 388 ASP A CA 1
ATOM 3159 C C . ASP A 1 388 ? 22.348 14.529 -3.730 1.00 83.50 388 ASP A C 1
ATOM 3161 O O . ASP A 1 388 ? 21.638 15.226 -3.010 1.00 83.50 388 ASP A O 1
ATOM 3165 N N . GLN A 1 389 ? 22.433 14.768 -5.044 1.00 88.56 389 GLN A N 1
ATOM 3166 C CA . GLN A 1 389 ? 21.841 15.937 -5.710 1.00 88.56 389 GLN A CA 1
ATOM 3167 C C . GLN A 1 389 ? 20.899 15.592 -6.866 1.00 88.56 389 GLN A C 1
ATOM 3169 O O . GLN A 1 389 ? 20.228 16.474 -7.413 1.00 88.56 389 GLN A O 1
ATOM 3174 N N . SER A 1 390 ? 20.907 14.345 -7.324 1.00 91.75 390 SER A N 1
ATOM 3175 C CA . SER A 1 390 ? 20.308 13.985 -8.602 1.00 91.75 390 SER A CA 1
ATOM 3176 C C . SER A 1 390 ? 19.856 12.542 -8.623 1.00 91.75 390 SER A C 1
ATOM 3178 O O . SER A 1 390 ? 20.483 11.658 -8.052 1.00 91.75 390 SER A O 1
ATOM 3180 N N . ILE A 1 391 ? 18.809 12.304 -9.394 1.00 92.81 391 ILE A N 1
ATOM 3181 C CA . ILE A 1 391 ? 18.341 10.990 -9.795 1.00 92.81 391 ILE A CA 1
ATOM 3182 C C . ILE A 1 391 ? 18.757 10.764 -11.241 1.00 92.81 391 ILE A C 1
ATOM 3184 O O . ILE A 1 391 ? 18.764 11.679 -12.063 1.00 92.81 391 ILE A O 1
ATOM 3188 N N . TYR A 1 392 ? 19.083 9.531 -11.563 1.00 91.88 392 TYR A N 1
ATOM 3189 C CA . TYR A 1 392 ? 19.530 9.103 -12.866 1.00 91.88 392 TYR A CA 1
ATOM 3190 C C . TYR A 1 392 ? 18.662 7.944 -13.326 1.00 91.88 392 TYR A C 1
ATOM 3192 O O . TYR A 1 392 ? 18.471 6.980 -12.592 1.00 91.88 392 TYR A O 1
ATOM 3200 N N . ILE A 1 393 ? 18.154 8.048 -14.547 1.00 91.38 393 ILE A N 1
ATOM 3201 C CA . ILE A 1 393 ? 17.474 6.971 -15.259 1.00 91.38 393 ILE A CA 1
ATOM 3202 C C . ILE A 1 393 ? 18.391 6.619 -16.422 1.00 91.38 393 ILE A C 1
ATOM 3204 O O . ILE A 1 393 ? 18.556 7.419 -17.346 1.00 91.38 393 ILE A O 1
ATOM 3208 N N . ALA A 1 394 ? 19.047 5.469 -16.346 1.00 87.81 394 ALA A N 1
ATOM 3209 C CA . ALA A 1 394 ? 20.009 5.023 -17.345 1.00 87.81 394 ALA A CA 1
ATOM 3210 C C . ALA A 1 394 ? 19.431 3.862 -18.147 1.00 87.81 394 ALA A C 1
ATOM 3212 O O . ALA A 1 394 ? 18.839 2.950 -17.573 1.00 87.81 394 ALA A O 1
ATOM 3213 N N . SER A 1 395 ? 19.652 3.858 -19.462 1.00 83.19 395 SER A N 1
ATOM 3214 C CA . SER A 1 395 ? 19.427 2.647 -20.251 1.00 83.19 395 SER A CA 1
ATOM 3215 C C . SER A 1 395 ? 20.395 1.563 -19.781 1.00 83.19 395 SER A C 1
ATOM 3217 O O . SER A 1 395 ? 21.600 1.787 -19.663 1.00 83.19 395 SER A O 1
ATOM 3219 N N . ILE A 1 396 ? 19.883 0.373 -19.506 1.00 74.56 396 ILE A N 1
ATOM 3220 C CA . ILE A 1 396 ? 20.721 -0.793 -19.223 1.00 74.56 396 ILE A CA 1
ATOM 3221 C C . ILE A 1 396 ? 21.283 -1.356 -20.541 1.00 74.56 396 ILE A C 1
ATOM 3223 O O . ILE A 1 396 ? 22.353 -1.961 -20.574 1.00 74.56 396 ILE A O 1
ATOM 3227 N N . ILE A 1 397 ? 20.603 -1.079 -21.654 1.00 72.19 397 ILE A N 1
ATOM 3228 C CA . ILE A 1 397 ? 20.961 -1.560 -22.983 1.00 72.19 397 ILE A CA 1
ATOM 3229 C C . ILE A 1 397 ? 21.960 -0.569 -23.614 1.00 72.19 397 ILE A C 1
ATOM 3231 O O . ILE A 1 397 ? 21.612 0.596 -23.838 1.00 72.19 397 ILE A O 1
ATOM 3235 N N . PRO A 1 398 ? 23.197 -0.998 -23.937 1.00 61.50 398 PRO A N 1
ATOM 3236 C CA . PRO A 1 398 ? 24.290 -0.106 -24.346 1.00 61.50 398 PRO A CA 1
ATOM 3237 C C . PRO A 1 398 ? 24.136 0.504 -25.752 1.00 61.50 398 PRO A C 1
ATOM 3239 O O . PRO A 1 398 ? 24.926 1.360 -26.147 1.00 61.50 398 PRO A O 1
ATOM 3242 N N . LYS A 1 399 ? 23.142 0.070 -26.536 1.00 65.56 399 LYS A N 1
ATOM 3243 C CA . LYS A 1 399 ? 22.831 0.607 -27.869 1.00 65.56 399 LYS A CA 1
ATOM 3244 C C . LYS A 1 399 ? 21.324 0.704 -28.043 1.00 65.56 399 LYS A C 1
ATOM 3246 O O . LYS A 1 399 ? 20.710 -0.236 -28.535 1.00 65.56 399 LYS A O 1
ATOM 3251 N N . ASN A 1 400 ? 20.730 1.823 -27.641 1.00 57.19 400 ASN A N 1
ATOM 3252 C CA . ASN A 1 400 ? 19.284 1.994 -27.747 1.00 57.19 400 ASN A CA 1
ATOM 3253 C C . ASN A 1 400 ? 18.886 3.015 -28.814 1.00 57.19 400 ASN A C 1
ATOM 3255 O O . ASN A 1 400 ? 19.326 4.163 -28.799 1.00 57.19 400 ASN A O 1
ATOM 3259 N N . LEU A 1 401 ? 18.023 2.571 -29.733 1.00 56.56 401 LEU A N 1
ATOM 3260 C CA . LEU A 1 401 ? 17.595 3.305 -30.928 1.00 56.56 401 LEU A CA 1
ATOM 3261 C C . LEU A 1 401 ? 16.635 4.466 -30.610 1.00 56.56 401 LEU A C 1
ATOM 3263 O O . LEU A 1 401 ? 16.490 5.365 -31.435 1.00 56.56 401 LEU A O 1
ATOM 3267 N N . ARG A 1 402 ? 15.978 4.467 -29.433 1.00 69.25 402 ARG A N 1
ATOM 3268 C CA . ARG A 1 402 ? 14.885 5.410 -29.108 1.00 69.25 402 ARG A CA 1
ATOM 3269 C C . ARG A 1 402 ? 14.810 5.888 -27.650 1.00 69.25 402 ARG A C 1
ATOM 3271 O O . ARG A 1 402 ? 13.801 6.468 -27.271 1.00 69.25 402 ARG A O 1
ATOM 3278 N N . PHE A 1 403 ? 15.863 5.758 -26.832 1.00 74.06 403 PHE A N 1
ATOM 3279 C CA . PHE A 1 403 ? 15.843 6.264 -25.437 1.00 74.06 403 PHE A CA 1
ATOM 3280 C C . PHE A 1 403 ? 15.497 7.765 -25.345 1.00 74.06 403 PHE A C 1
ATOM 3282 O O . PHE A 1 403 ? 14.845 8.223 -24.411 1.00 74.06 403 PHE A O 1
ATOM 3289 N N . LYS A 1 404 ? 15.853 8.542 -26.376 1.00 77.81 404 LYS A N 1
ATOM 3290 C CA . LYS A 1 404 ? 15.457 9.952 -26.518 1.00 77.81 404 LYS A CA 1
ATOM 3291 C C . LYS A 1 404 ? 13.935 10.165 -26.501 1.00 77.81 404 LYS A C 1
ATOM 3293 O O . LYS A 1 404 ? 13.484 11.220 -26.068 1.00 77.81 404 LYS A O 1
ATOM 3298 N N . GLU A 1 405 ? 13.144 9.191 -26.944 1.00 80.31 405 GLU A N 1
ATOM 3299 C CA . GLU A 1 405 ? 11.675 9.253 -26.949 1.00 80.31 405 GLU A CA 1
ATOM 3300 C C . GLU A 1 405 ? 11.063 9.040 -25.558 1.00 80.31 405 GLU A C 1
ATOM 3302 O O . GLU A 1 405 ? 9.945 9.494 -25.312 1.00 80.31 405 GLU A O 1
ATOM 3307 N N . LEU A 1 406 ? 11.798 8.422 -24.624 1.00 79.44 406 LEU A N 1
ATOM 3308 C CA . LEU A 1 406 ? 11.377 8.319 -23.224 1.00 79.44 406 LEU A CA 1
ATOM 3309 C C . LEU A 1 406 ? 11.368 9.699 -22.551 1.00 79.44 406 LEU A C 1
ATOM 3311 O O . LEU A 1 406 ? 10.526 9.971 -21.700 1.00 79.44 406 LEU A O 1
ATOM 3315 N N . TYR A 1 407 ? 12.275 10.597 -22.947 1.00 83.81 407 TYR A N 1
ATOM 3316 C CA . TYR A 1 407 ? 12.435 11.903 -22.309 1.00 83.81 407 TYR A CA 1
ATOM 3317 C C . TYR A 1 407 ? 11.159 12.774 -22.357 1.00 83.81 407 TYR A C 1
ATOM 3319 O O . TYR A 1 407 ? 10.725 13.226 -21.296 1.00 83.81 407 TYR A O 1
ATOM 3327 N N . PRO A 1 408 ? 10.489 12.983 -23.513 1.00 83.38 408 PRO A N 1
ATOM 3328 C CA . PRO A 1 408 ? 9.195 13.667 -23.556 1.00 83.38 408 PRO A CA 1
ATOM 3329 C C . PRO A 1 408 ? 8.103 12.988 -22.724 1.00 83.38 408 PRO A C 1
ATOM 3331 O O . PRO A 1 408 ? 7.293 13.680 -22.109 1.00 83.38 408 PRO A O 1
ATOM 3334 N N . GLN A 1 409 ? 8.086 11.651 -22.683 1.00 84.50 409 GLN A N 1
ATOM 3335 C CA . GLN A 1 409 ? 7.101 10.906 -21.898 1.00 84.50 409 GLN A CA 1
ATOM 3336 C C . GLN A 1 409 ? 7.318 11.147 -20.405 1.00 84.50 409 GLN A C 1
ATOM 3338 O O . GLN A 1 409 ? 6.389 11.585 -19.732 1.00 84.50 409 GLN A O 1
ATOM 3343 N N . LEU A 1 410 ? 8.550 10.987 -19.911 1.00 85.00 410 LEU A N 1
ATOM 3344 C CA . LEU A 1 410 ? 8.923 11.301 -18.529 1.00 85.00 410 LEU A CA 1
ATOM 3345 C C . LEU A 1 410 ? 8.569 12.743 -18.156 1.00 85.00 410 LEU A C 1
ATOM 3347 O O . LEU A 1 410 ? 7.948 12.971 -17.122 1.00 85.00 410 LEU A O 1
ATOM 3351 N N . LEU A 1 411 ? 8.882 13.714 -19.022 1.00 86.69 411 LEU A N 1
ATOM 3352 C CA . LEU A 1 411 ? 8.496 15.112 -18.806 1.00 86.69 411 LEU A CA 1
ATOM 3353 C C . LEU A 1 411 ? 6.983 15.283 -18.615 1.00 86.69 411 LEU A C 1
ATOM 3355 O O . LEU A 1 411 ? 6.568 16.082 -17.778 1.00 86.69 411 LEU A O 1
ATOM 3359 N N . SER A 1 412 ? 6.170 14.557 -19.386 1.00 87.62 412 SER A N 1
ATOM 3360 C CA . SER A 1 412 ? 4.708 14.656 -19.314 1.00 87.62 412 SER A CA 1
ATOM 3361 C C . SER A 1 412 ? 4.111 14.026 -18.052 1.00 87.62 412 SER A C 1
ATOM 3363 O O . SER A 1 412 ? 3.064 14.478 -17.591 1.00 87.62 412 SER A O 1
ATOM 3365 N N . ILE A 1 413 ? 4.783 13.030 -17.465 1.00 88.81 413 ILE A N 1
ATOM 3366 C CA . ILE A 1 413 ? 4.252 12.267 -16.326 1.00 88.81 413 ILE A CA 1
ATOM 3367 C C . ILE A 1 413 ? 4.808 12.712 -14.975 1.00 88.81 413 ILE A C 1
ATOM 3369 O O . ILE A 1 413 ? 4.234 12.355 -13.956 1.00 88.81 413 ILE A O 1
ATOM 3373 N N . ILE A 1 414 ? 5.873 13.519 -14.920 1.00 91.06 414 ILE A N 1
ATOM 3374 C CA . ILE A 1 414 ? 6.440 13.994 -13.644 1.00 91.06 414 ILE A CA 1
ATOM 3375 C C . ILE A 1 414 ? 5.406 14.617 -12.697 1.00 91.06 414 ILE A C 1
ATOM 3377 O O . ILE A 1 414 ? 5.410 14.249 -11.524 1.00 91.06 414 ILE A O 1
ATOM 3381 N N . PRO A 1 415 ? 4.484 15.487 -13.150 1.00 90.62 415 PRO A N 1
ATOM 3382 C CA . PRO A 1 415 ? 3.433 15.986 -12.269 1.00 90.62 415 PRO A CA 1
ATOM 3383 C C . PRO A 1 415 ? 2.558 14.868 -11.680 1.00 90.62 415 PRO A C 1
ATOM 3385 O O . PRO A 1 415 ? 2.180 14.944 -10.515 1.00 90.62 415 PRO A O 1
ATOM 3388 N N . GLN A 1 416 ? 2.288 13.810 -12.453 1.00 89.00 416 GLN A N 1
ATOM 3389 C CA . GLN A 1 416 ? 1.523 12.643 -12.001 1.00 89.00 416 GLN A CA 1
ATOM 3390 C C . GLN A 1 416 ? 2.318 11.804 -10.995 1.00 89.00 416 GLN A C 1
ATOM 3392 O O . GLN A 1 416 ? 1.752 11.346 -10.010 1.00 89.00 416 GLN A O 1
ATOM 3397 N N . ILE A 1 417 ? 3.633 11.653 -11.198 1.00 89.88 417 ILE A N 1
ATOM 3398 C CA . ILE A 1 417 ? 4.539 10.985 -10.250 1.00 89.88 417 ILE A CA 1
ATOM 3399 C C . ILE A 1 417 ? 4.504 11.705 -8.902 1.00 89.88 417 ILE A C 1
ATOM 3401 O O . ILE A 1 417 ? 4.421 11.066 -7.855 1.00 89.88 417 ILE A O 1
ATOM 3405 N N . TYR A 1 418 ? 4.551 13.039 -8.927 1.00 93.00 418 TYR A N 1
ATOM 3406 C CA . TYR A 1 418 ? 4.519 13.847 -7.715 1.00 93.00 418 TYR A CA 1
ATOM 3407 C C . TYR A 1 418 ? 3.170 13.754 -7.003 1.00 93.00 418 TYR A C 1
ATOM 3409 O O . TYR A 1 418 ? 3.143 13.569 -5.789 1.00 93.00 418 TYR A O 1
ATOM 3417 N N . ASP A 1 419 ? 2.060 13.844 -7.738 1.00 89.38 419 ASP A N 1
ATOM 3418 C CA . ASP A 1 419 ? 0.716 13.722 -7.164 1.00 89.38 419 ASP A CA 1
ATOM 3419 C C . ASP A 1 419 ? 0.459 12.317 -6.593 1.00 89.38 419 ASP A C 1
ATOM 3421 O O . ASP A 1 419 ? -0.018 12.182 -5.464 1.00 89.38 419 ASP A O 1
ATOM 3425 N N . TYR A 1 420 ? 0.900 11.270 -7.298 1.00 86.25 420 TYR A N 1
ATOM 3426 C CA . TYR A 1 420 ? 0.877 9.898 -6.795 1.00 86.25 420 TYR A CA 1
ATOM 3427 C C . TYR A 1 420 ? 1.699 9.749 -5.517 1.00 86.25 420 TYR A C 1
ATOM 3429 O O . TYR A 1 420 ? 1.188 9.263 -4.510 1.00 86.25 420 TYR A O 1
ATOM 3437 N N . GLY A 1 421 ? 2.960 10.192 -5.537 1.00 89.62 421 GLY A N 1
ATOM 3438 C CA . GLY A 1 421 ? 3.839 10.130 -4.374 1.00 89.62 421 GLY A CA 1
ATOM 3439 C C . GLY A 1 421 ? 3.254 10.879 -3.182 1.00 89.62 421 GLY A C 1
ATOM 3440 O O . GLY A 1 421 ? 3.268 10.365 -2.066 1.00 89.62 421 GLY A O 1
ATOM 3441 N N . TYR A 1 422 ? 2.678 12.060 -3.419 1.00 92.19 422 TYR A N 1
ATOM 3442 C CA . TYR A 1 422 ? 2.041 12.869 -2.386 1.00 92.19 422 TYR A CA 1
ATOM 3443 C C . TYR A 1 422 ? 0.910 12.085 -1.722 1.00 92.19 422 TYR A C 1
ATOM 3445 O O . TYR A 1 422 ? 0.887 11.934 -0.502 1.00 92.19 422 TYR A O 1
ATOM 3453 N N . HIS A 1 423 ? 0.006 11.514 -2.519 1.00 86.69 423 HIS A N 1
ATOM 3454 C CA . HIS A 1 423 ? -1.126 10.760 -2.000 1.00 86.69 423 HIS A CA 1
ATOM 3455 C C . HIS A 1 423 ? -0.734 9.416 -1.375 1.00 86.69 423 HIS A C 1
ATOM 3457 O O . HIS A 1 423 ? -1.337 9.039 -0.366 1.00 86.69 423 HIS A O 1
ATOM 3463 N N . LEU A 1 424 ? 0.287 8.733 -1.900 1.00 83.69 424 LEU A N 1
ATOM 3464 C CA . LEU A 1 424 ? 0.862 7.523 -1.313 1.00 83.69 424 LEU A CA 1
ATOM 3465 C C . LEU A 1 424 ? 1.426 7.815 0.084 1.00 83.69 424 LEU A C 1
ATOM 3467 O O . LEU A 1 424 ? 1.041 7.166 1.058 1.00 83.69 424 LEU A O 1
ATOM 3471 N N . LEU A 1 425 ? 2.298 8.821 0.210 1.00 87.50 425 LEU A N 1
ATOM 3472 C CA . LEU A 1 425 ? 2.920 9.169 1.489 1.00 87.50 425 LEU A CA 1
ATOM 3473 C C . LEU A 1 425 ? 1.895 9.720 2.487 1.00 87.50 425 LEU A C 1
ATOM 3475 O O . LEU A 1 425 ? 1.923 9.351 3.664 1.00 87.50 425 LEU A O 1
ATOM 3479 N N . LEU A 1 426 ? 0.951 10.545 2.030 1.00 86.75 426 LEU A N 1
ATOM 3480 C CA . LEU A 1 426 ? -0.113 11.080 2.878 1.00 86.75 426 LEU A CA 1
ATOM 3481 C C . LEU A 1 426 ? -1.012 9.962 3.424 1.00 86.75 426 LEU A C 1
ATOM 3483 O O . LEU A 1 426 ? -1.394 9.996 4.592 1.00 86.75 426 LEU A O 1
ATOM 3487 N N . SER A 1 427 ? -1.297 8.946 2.606 1.00 79.62 427 SER A N 1
ATOM 3488 C CA . SER A 1 427 ? -2.163 7.823 2.979 1.00 79.62 427 SER A CA 1
ATOM 3489 C C . SER A 1 427 ? -1.441 6.731 3.773 1.00 79.62 427 SER A C 1
ATOM 3491 O O . SER A 1 427 ? -2.117 5.990 4.484 1.00 79.62 427 SER A O 1
ATOM 3493 N N . CYS A 1 428 ? -0.104 6.629 3.701 1.00 76.62 428 CYS A N 1
ATOM 3494 C CA . CYS A 1 428 ? 0.644 5.667 4.518 1.00 76.62 428 CYS A CA 1
ATOM 3495 C C . CYS A 1 428 ? 0.489 6.004 6.016 1.00 76.62 428 CYS A C 1
ATOM 3497 O O . CYS A 1 428 ? 0.742 7.161 6.387 1.00 76.62 428 CYS A O 1
ATOM 3499 N N . PRO A 1 429 ? 0.129 5.029 6.872 1.00 72.00 429 PRO A N 1
ATOM 3500 C CA . PRO A 1 429 ? 0.027 5.217 8.324 1.00 72.00 429 PRO A CA 1
ATOM 3501 C C . PRO A 1 429 ? 1.391 5.470 8.982 1.00 72.00 429 PRO A C 1
ATOM 3503 O O . PRO A 1 429 ? 1.489 6.277 9.896 1.00 72.00 429 PRO A O 1
ATOM 3506 N N . CYS A 1 430 ? 2.453 4.872 8.438 1.00 73.44 430 CYS A N 1
ATOM 3507 C CA . CYS A 1 430 ? 3.833 4.995 8.905 1.00 73.44 430 CYS A CA 1
ATOM 3508 C C . CYS A 1 430 ? 4.271 6.447 9.191 1.00 73.44 430 CYS A C 1
ATOM 3510 O O . CYS A 1 430 ? 4.031 7.333 8.370 1.00 73.44 430 CYS A O 1
ATOM 3512 N N . LEU A 1 431 ? 4.984 6.714 10.288 1.00 75.50 431 LEU A N 1
ATOM 3513 C CA . LEU A 1 431 ? 5.453 8.076 10.583 1.00 75.50 431 LEU A CA 1
ATOM 3514 C C . LEU A 1 431 ? 6.711 8.452 9.780 1.00 75.50 431 LEU A C 1
ATOM 3516 O O . LEU A 1 431 ? 6.727 9.465 9.081 1.00 75.50 431 LEU A O 1
ATOM 3520 N N . ASN A 1 432 ? 7.737 7.599 9.824 1.00 75.00 432 ASN A N 1
ATOM 3521 C CA . ASN A 1 432 ? 9.063 7.888 9.253 1.00 75.00 432 ASN A CA 1
ATOM 3522 C C . ASN A 1 432 ? 9.246 7.373 7.817 1.00 75.00 432 ASN A C 1
ATOM 3524 O O . ASN A 1 432 ? 10.181 7.762 7.119 1.00 75.00 432 ASN A O 1
ATOM 3528 N N . GLY A 1 433 ? 8.299 6.565 7.341 1.00 73.69 433 GLY A N 1
ATOM 3529 C CA . GLY A 1 433 ? 8.408 5.833 6.086 1.00 73.69 433 GLY A CA 1
ATOM 3530 C C . GLY A 1 433 ? 8.629 4.348 6.331 1.00 73.69 433 GLY A C 1
ATOM 3531 O O . GLY A 1 433 ? 9.307 3.962 7.273 1.00 73.69 433 GLY A O 1
ATOM 3532 N N . CYS A 1 434 ? 8.031 3.517 5.487 1.00 67.50 434 CYS A N 1
ATOM 3533 C CA . CYS A 1 434 ? 8.213 2.070 5.506 1.00 67.50 434 CYS A CA 1
ATOM 3534 C C . CYS A 1 434 ? 8.756 1.595 4.147 1.00 67.50 434 CYS A C 1
ATOM 3536 O O . CYS A 1 434 ? 8.653 2.335 3.153 1.00 67.50 434 CYS A O 1
ATOM 3538 N N . PRO A 1 435 ? 9.273 0.354 4.053 1.00 60.56 435 PRO A N 1
ATOM 3539 C CA . PRO A 1 435 ? 9.724 -0.234 2.787 1.00 60.56 435 PRO A CA 1
ATOM 3540 C C . PRO A 1 435 ? 8.662 -0.216 1.676 1.00 60.56 435 PRO A C 1
ATOM 3542 O O . PRO A 1 435 ? 8.972 -0.341 0.500 1.00 60.56 435 PRO A O 1
ATOM 3545 N N . LEU A 1 436 ? 7.395 -0.012 2.018 1.00 66.06 436 LEU A N 1
ATOM 3546 C CA . LEU A 1 436 ? 6.289 -0.053 1.070 1.00 66.06 436 LEU A CA 1
ATOM 3547 C C . LEU A 1 436 ? 5.909 1.328 0.522 1.00 66.06 436 LEU A C 1
ATOM 3549 O O . LEU A 1 436 ? 5.512 1.428 -0.634 1.00 66.06 436 LEU A O 1
ATOM 3553 N N . CYS A 1 437 ? 6.072 2.407 1.297 1.00 73.50 437 CYS A N 1
ATOM 3554 C CA . CYS A 1 437 ? 5.807 3.766 0.805 1.00 73.50 437 CYS A CA 1
ATOM 3555 C C . CYS A 1 437 ? 7.055 4.455 0.233 1.00 73.50 437 CYS A C 1
ATOM 3557 O O . CYS A 1 437 ? 6.928 5.384 -0.560 1.00 73.50 437 CYS A O 1
ATOM 3559 N N . LEU A 1 438 ? 8.248 4.022 0.653 1.00 76.06 438 LEU A N 1
ATOM 3560 C CA . LEU A 1 438 ? 9.524 4.610 0.251 1.00 76.06 438 LEU A CA 1
ATOM 3561 C C . LEU A 1 438 ? 10.575 3.575 -0.170 1.00 76.06 438 LEU A C 1
ATOM 3563 O O . LEU A 1 438 ? 11.712 3.978 -0.346 1.00 76.06 438 LEU A O 1
ATOM 3567 N N . LYS A 1 439 ? 10.269 2.274 -0.315 1.00 65.88 439 LYS A N 1
ATOM 3568 C CA . LYS A 1 439 ? 11.213 1.232 -0.806 1.00 65.88 439 LYS A CA 1
ATOM 3569 C C . LYS A 1 439 ? 12.660 1.381 -0.296 1.00 65.88 439 LYS A C 1
ATOM 3571 O O . LYS A 1 439 ? 13.628 1.136 -1.016 1.00 65.88 439 LYS A O 1
ATOM 3576 N N . SER A 1 440 ? 12.803 1.830 0.954 1.00 64.69 440 SER A N 1
ATOM 3577 C CA . SER A 1 440 ? 14.097 2.135 1.552 1.00 64.69 440 SER A CA 1
ATOM 3578 C C . SER A 1 440 ? 14.750 0.840 2.009 1.00 64.69 440 SER A C 1
ATOM 3580 O O . SER A 1 440 ? 14.110 0.019 2.658 1.00 64.69 440 SER A O 1
ATOM 3582 N N . ILE A 1 441 ? 16.025 0.677 1.662 1.00 53.78 441 ILE A N 1
ATOM 3583 C CA . ILE A 1 441 ? 16.879 -0.448 2.083 1.00 53.78 441 ILE A CA 1
ATOM 3584 C C . ILE A 1 441 ? 17.497 -0.169 3.469 1.00 53.78 441 ILE A C 1
ATOM 3586 O O . ILE A 1 441 ? 18.038 -1.059 4.126 1.00 53.78 441 ILE A O 1
ATOM 3590 N N . LYS A 1 442 ? 17.454 1.092 3.908 1.00 55.78 442 LYS A N 1
ATOM 3591 C CA . LYS A 1 442 ? 17.911 1.527 5.229 1.00 55.78 442 LYS A CA 1
ATOM 3592 C C . LYS A 1 442 ? 16.812 1.267 6.260 1.00 55.78 442 LYS A C 1
ATOM 3594 O O . LYS A 1 442 ? 15.631 1.431 5.931 1.00 55.78 442 LYS A O 1
ATOM 3599 N N . SER A 1 443 ? 17.192 0.875 7.475 1.00 50.44 443 SER A N 1
ATOM 3600 C CA . SER A 1 443 ? 16.227 0.642 8.559 1.00 50.44 443 SER A CA 1
ATOM 3601 C C . SER A 1 443 ? 15.472 1.940 8.904 1.00 50.44 443 SER A C 1
ATOM 3603 O O . SER A 1 443 ? 16.004 3.029 8.680 1.00 50.44 443 SER A O 1
ATOM 3605 N N . PRO A 1 444 ? 14.243 1.885 9.453 1.00 51.62 444 PRO A N 1
ATOM 3606 C CA . PRO A 1 444 ? 13.507 3.090 9.859 1.00 51.62 444 PRO A CA 1
ATOM 3607 C C . PRO A 1 444 ? 14.308 4.030 10.778 1.00 51.62 444 PRO A C 1
ATOM 3609 O O . PRO A 1 444 ? 14.133 5.247 10.720 1.00 51.62 444 PRO A O 1
ATOM 3612 N N . GLU A 1 445 ? 15.210 3.469 11.584 1.00 53.38 445 GLU A N 1
ATOM 3613 C CA . GLU A 1 445 ? 16.113 4.178 12.499 1.00 53.38 445 GLU A CA 1
ATOM 3614 C C . GLU A 1 445 ? 17.236 4.922 11.754 1.00 53.38 445 GLU A C 1
ATOM 3616 O O . GLU A 1 445 ? 17.574 6.050 12.108 1.00 53.38 445 GLU A O 1
ATOM 3621 N N . GLU A 1 446 ? 17.773 4.334 10.679 1.00 51.94 446 GLU A N 1
ATOM 3622 C CA . GLU A 1 446 ? 18.807 4.927 9.813 1.00 51.94 446 GLU A CA 1
ATOM 3623 C C . GLU A 1 446 ? 18.256 6.009 8.868 1.00 51.94 446 GLU A C 1
ATOM 3625 O O . GLU A 1 446 ? 18.994 6.870 8.387 1.00 51.94 446 GLU A O 1
ATOM 3630 N N . VAL A 1 447 ? 16.962 5.936 8.552 1.00 54.34 447 VAL A N 1
ATOM 3631 C CA . VAL A 1 447 ? 16.304 6.744 7.514 1.00 54.34 447 VAL A CA 1
ATOM 3632 C C . VAL A 1 447 ? 15.951 8.149 8.017 1.00 54.34 447 VAL A C 1
ATOM 3634 O O . VAL A 1 447 ? 15.859 9.073 7.216 1.00 54.34 447 VAL A O 1
ATOM 3637 N N . GLY A 1 448 ? 15.782 8.381 9.321 1.00 60.75 448 GLY A N 1
ATOM 3638 C CA . GLY A 1 448 ? 15.310 9.682 9.816 1.00 60.75 448 GLY A CA 1
ATOM 3639 C C . GLY A 1 448 ? 13.944 10.086 9.213 1.00 60.75 448 GLY A C 1
ATOM 3640 O O . GLY A 1 448 ? 13.208 9.239 8.705 1.00 60.75 448 GLY A O 1
ATOM 3641 N N . PRO A 1 449 ? 13.551 11.376 9.230 1.00 71.94 449 PRO A N 1
ATOM 3642 C CA . PRO A 1 449 ? 12.228 11.822 8.778 1.00 71.94 449 PRO A CA 1
ATOM 3643 C C . PRO A 1 449 ? 12.108 11.932 7.241 1.00 71.94 449 PRO A C 1
ATOM 3645 O O . PRO A 1 449 ? 11.454 12.858 6.744 1.00 71.94 449 PRO A O 1
ATOM 3648 N N . ILE A 1 450 ? 12.707 11.009 6.467 1.00 80.50 450 ILE A N 1
ATOM 3649 C CA . ILE A 1 450 ? 12.693 11.052 4.990 1.00 80.50 450 ILE A CA 1
ATOM 3650 C C . ILE A 1 450 ? 11.262 11.147 4.466 1.00 80.50 450 ILE A C 1
ATOM 3652 O O . ILE A 1 450 ? 11.014 11.934 3.552 1.00 80.50 450 ILE A O 1
ATOM 3656 N N . LYS A 1 451 ? 10.288 10.432 5.048 1.00 86.44 451 LYS A N 1
ATOM 3657 C CA . LYS A 1 451 ? 8.882 10.552 4.628 1.00 86.44 451 LYS A CA 1
ATOM 3658 C C . LYS A 1 451 ? 8.350 11.974 4.737 1.00 86.44 451 LYS A C 1
ATOM 3660 O O . LYS A 1 451 ? 7.804 12.476 3.758 1.00 86.44 451 LYS A O 1
ATOM 3665 N N . SER A 1 452 ? 8.490 12.611 5.896 1.00 89.69 452 SER A N 1
ATOM 3666 C CA . SER A 1 452 ? 7.978 13.965 6.122 1.00 89.69 452 SER A CA 1
ATOM 3667 C C . SER A 1 452 ? 8.655 14.963 5.189 1.00 89.69 452 SER A C 1
ATOM 3669 O O . SER A 1 452 ? 7.970 15.745 4.538 1.00 89.69 452 SER A O 1
ATOM 3671 N N . GLN A 1 453 ? 9.979 14.877 5.032 1.00 90.62 453 GLN A N 1
ATOM 3672 C CA . GLN A 1 453 ? 10.712 15.744 4.110 1.00 90.62 453 GLN A CA 1
ATOM 3673 C C . GLN A 1 453 ? 10.277 15.530 2.655 1.00 90.62 453 GLN A C 1
ATOM 3675 O O . GLN A 1 453 ? 10.025 16.492 1.935 1.00 90.62 453 GLN A O 1
ATOM 3680 N N . THR A 1 454 ? 10.121 14.275 2.228 1.00 92.06 454 THR A N 1
ATOM 3681 C CA . THR A 1 454 ? 9.646 13.928 0.879 1.00 92.06 454 THR A CA 1
ATOM 3682 C C . THR A 1 454 ? 8.228 14.426 0.649 1.00 92.06 454 THR A C 1
ATOM 3684 O O . THR A 1 454 ? 7.950 15.021 -0.387 1.00 92.06 454 THR A O 1
ATOM 3687 N N . LEU A 1 455 ? 7.336 14.241 1.623 1.00 93.25 455 LEU A N 1
ATOM 3688 C CA . LEU A 1 455 ? 5.959 14.710 1.543 1.00 93.25 455 LEU A CA 1
ATOM 3689 C C . LEU A 1 455 ? 5.899 16.236 1.416 1.00 93.25 455 LEU A C 1
ATOM 3691 O O . LEU A 1 455 ? 5.145 16.722 0.580 1.00 93.25 455 LEU A O 1
ATOM 3695 N N . ILE A 1 456 ? 6.719 16.983 2.164 1.00 94.44 456 ILE A N 1
ATOM 3696 C CA . ILE A 1 456 ? 6.815 18.445 2.030 1.00 94.44 456 ILE A CA 1
ATOM 3697 C C . ILE A 1 456 ? 7.335 18.845 0.649 1.00 94.44 456 ILE A C 1
ATOM 3699 O O . ILE A 1 456 ? 6.708 19.679 0.004 1.00 94.44 456 ILE A O 1
ATOM 3703 N N . THR A 1 457 ? 8.405 18.220 0.149 1.00 93.38 457 THR A N 1
ATOM 3704 C CA . THR A 1 457 ? 8.926 18.498 -1.201 1.00 93.38 457 THR A CA 1
ATOM 3705 C C . THR A 1 457 ? 7.864 18.268 -2.280 1.00 93.38 457 THR A C 1
ATOM 3707 O O . THR A 1 457 ? 7.660 19.102 -3.163 1.00 93.38 457 THR A O 1
ATOM 3710 N N . LEU A 1 458 ? 7.145 17.145 -2.203 1.00 94.50 458 LEU A N 1
ATOM 3711 C CA . LEU A 1 458 ? 6.047 16.835 -3.117 1.00 94.50 458 LEU A CA 1
ATOM 3712 C C . LEU A 1 458 ? 4.911 17.860 -2.994 1.00 94.50 458 LEU A C 1
ATOM 3714 O O . LEU A 1 458 ? 4.374 18.330 -3.996 1.00 94.50 458 LEU A O 1
ATOM 3718 N N . ALA A 1 459 ? 4.563 18.239 -1.766 1.00 95.19 459 ALA A N 1
ATOM 3719 C CA . ALA A 1 459 ? 3.506 19.195 -1.480 1.00 95.19 459 ALA A CA 1
ATOM 3720 C C . ALA A 1 459 ? 3.843 20.608 -1.970 1.00 95.19 459 ALA A C 1
ATOM 3722 O O . ALA A 1 459 ? 2.973 21.286 -2.509 1.00 95.19 459 ALA A O 1
ATOM 3723 N N . GLU A 1 460 ? 5.090 21.055 -1.839 1.00 94.81 460 GLU A N 1
ATOM 3724 C CA . GLU A 1 460 ? 5.565 22.338 -2.365 1.00 94.81 460 GLU A CA 1
ATOM 3725 C C . GLU A 1 460 ? 5.417 22.406 -3.885 1.00 94.81 460 GLU A C 1
ATOM 3727 O O . GLU A 1 460 ? 4.829 23.358 -4.409 1.00 94.81 460 GLU A O 1
ATOM 3732 N N . ALA A 1 461 ? 5.848 21.354 -4.585 1.00 93.50 461 ALA A N 1
ATOM 3733 C CA . ALA A 1 461 ? 5.695 21.232 -6.032 1.00 93.50 461 ALA A CA 1
ATOM 3734 C C . ALA A 1 461 ? 4.222 21.300 -6.478 1.00 93.50 461 ALA A C 1
ATOM 3736 O O . ALA A 1 461 ? 3.893 21.913 -7.497 1.00 93.50 461 ALA A O 1
ATOM 3737 N N . LEU A 1 462 ? 3.323 20.706 -5.685 1.00 94.94 462 LEU A N 1
ATOM 3738 C CA . LEU A 1 462 ? 1.882 20.643 -5.945 1.00 94.94 462 LEU A CA 1
ATOM 3739 C C . LEU A 1 462 ? 1.085 21.813 -5.350 1.00 94.94 462 LEU A C 1
ATOM 3741 O O . LEU A 1 462 ? -0.129 21.869 -5.537 1.00 94.94 462 LEU A O 1
ATOM 3745 N N . LYS A 1 463 ? 1.738 22.753 -4.651 1.00 95.69 463 LYS A N 1
ATOM 3746 C CA . LYS A 1 463 ? 1.096 23.848 -3.895 1.00 95.69 463 LYS A CA 1
ATOM 3747 C C . LYS A 1 463 ? 0.100 23.366 -2.823 1.00 95.69 463 LYS A C 1
ATOM 3749 O O . LYS A 1 463 ? -0.921 24.005 -2.593 1.00 95.69 463 LYS A O 1
ATOM 3754 N N . LYS A 1 464 ? 0.412 22.247 -2.167 1.00 96.06 464 LYS A N 1
ATOM 3755 C CA . LYS A 1 464 ? -0.343 21.618 -1.067 1.00 96.06 464 LYS A CA 1
ATOM 3756 C C . LYS A 1 464 ? 0.458 21.588 0.253 1.00 96.06 464 LYS A C 1
ATOM 3758 O O . LYS A 1 464 ? 0.215 20.727 1.096 1.00 96.06 464 LYS A O 1
ATOM 3763 N N . LYS A 1 465 ? 1.456 22.472 0.426 1.00 95.75 465 LYS A N 1
ATOM 3764 C CA . LYS A 1 465 ? 2.380 22.462 1.584 1.00 95.75 465 LYS A CA 1
ATOM 3765 C C . LYS A 1 465 ? 1.641 22.538 2.922 1.00 95.75 465 LYS A C 1
ATOM 3767 O O . LYS A 1 465 ? 1.868 21.681 3.767 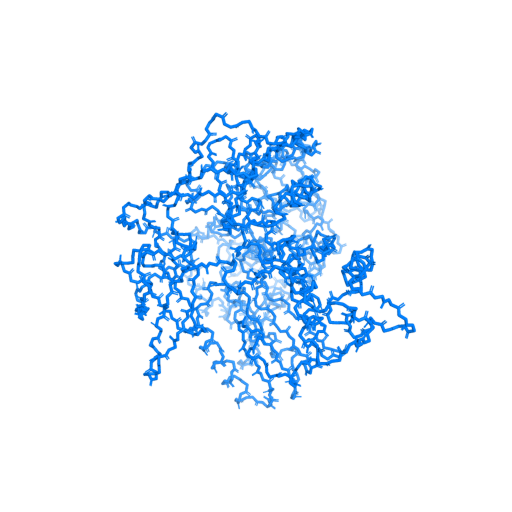1.00 95.75 465 LYS A O 1
ATOM 3772 N N . ASP A 1 466 ? 0.713 23.480 3.066 1.00 95.50 466 ASP A N 1
ATOM 3773 C CA . ASP A 1 466 ? -0.046 23.671 4.309 1.00 95.50 466 ASP A CA 1
ATOM 3774 C C . ASP A 1 466 ? -0.842 22.410 4.690 1.00 95.50 466 ASP A C 1
ATOM 3776 O O . ASP A 1 466 ? -0.878 22.012 5.852 1.00 95.50 466 ASP A O 1
ATOM 3780 N N . GLU A 1 467 ? -1.424 21.723 3.699 1.00 94.44 467 GLU A N 1
ATOM 3781 C CA . GLU A 1 467 ? -2.113 20.444 3.904 1.00 94.44 467 GLU A CA 1
ATOM 3782 C C . GLU A 1 467 ? -1.136 19.353 4.369 1.00 94.44 467 GLU A C 1
ATOM 3784 O O . GLU A 1 467 ? -1.445 18.597 5.290 1.00 94.44 467 GLU A O 1
ATOM 3789 N N . ALA A 1 468 ? 0.054 19.261 3.769 1.00 93.69 468 ALA A N 1
ATOM 3790 C CA . ALA A 1 468 ? 1.068 18.299 4.196 1.00 93.69 468 ALA A CA 1
ATOM 3791 C C . ALA A 1 468 ? 1.557 18.563 5.624 1.00 93.69 468 ALA A C 1
ATOM 3793 O O . ALA A 1 468 ? 1.599 17.633 6.426 1.00 93.69 468 ALA A O 1
ATOM 3794 N N . GLU A 1 469 ? 1.891 19.811 5.954 1.00 94.56 469 GLU A N 1
ATOM 3795 C CA . GLU A 1 469 ? 2.347 20.203 7.292 1.00 94.56 469 GLU A CA 1
ATOM 3796 C C . GLU A 1 469 ? 1.277 19.932 8.347 1.00 94.56 469 GLU A C 1
ATOM 3798 O O . GLU A 1 469 ? 1.581 19.370 9.401 1.00 94.56 469 GLU A O 1
ATOM 3803 N N . PHE A 1 470 ? 0.019 20.249 8.036 1.00 94.50 470 PHE A N 1
ATOM 3804 C CA . PHE A 1 470 ? -1.122 19.925 8.884 1.00 94.50 470 PHE A CA 1
ATOM 3805 C C . PHE A 1 470 ? -1.212 18.419 9.164 1.00 94.50 470 PHE A C 1
ATOM 3807 O O . PHE A 1 470 ? -1.315 18.008 10.319 1.00 94.50 470 PHE A O 1
ATOM 3814 N N . ASN A 1 471 ? -1.125 17.576 8.128 1.00 91.31 471 ASN A N 1
ATOM 3815 C CA . ASN A 1 471 ? -1.222 16.124 8.298 1.00 91.31 471 ASN A CA 1
ATOM 3816 C C . ASN A 1 471 ? 0.010 15.524 8.999 1.00 91.31 471 ASN A C 1
ATOM 3818 O O . ASN A 1 471 ? -0.144 14.610 9.803 1.00 91.31 471 ASN A O 1
ATOM 3822 N N . ILE A 1 472 ? 1.221 16.031 8.745 1.00 91.25 472 ILE A N 1
ATOM 3823 C CA . ILE A 1 472 ? 2.436 15.606 9.462 1.00 91.25 472 ILE A CA 1
ATOM 3824 C C . ILE A 1 472 ? 2.326 15.960 10.947 1.00 91.25 472 ILE A C 1
ATOM 3826 O O . ILE A 1 472 ? 2.620 15.123 11.804 1.00 91.25 472 ILE A O 1
ATOM 3830 N N . ARG A 1 473 ? 1.883 17.182 11.266 1.00 93.69 473 ARG A N 1
ATOM 3831 C CA . ARG A 1 473 ? 1.679 17.630 12.648 1.00 93.69 473 ARG A CA 1
ATOM 3832 C C . ARG A 1 473 ? 0.638 16.762 13.346 1.00 93.69 473 ARG A C 1
ATOM 3834 O O . ARG A 1 473 ? 0.918 16.238 14.419 1.00 93.69 473 ARG A O 1
ATOM 3841 N N . PHE A 1 474 ? -0.494 16.515 12.692 1.00 92.81 474 PHE A N 1
ATOM 3842 C CA . PHE A 1 474 ? -1.528 15.643 13.231 1.00 92.81 474 PHE A CA 1
ATOM 3843 C C . PHE A 1 474 ? -1.020 14.219 13.491 1.00 92.81 474 PHE A C 1
ATOM 3845 O O . PHE A 1 474 ? -1.243 13.691 14.572 1.00 92.81 474 PHE A O 1
ATOM 3852 N N . LYS A 1 475 ? -0.263 13.621 12.563 1.00 88.88 475 LYS A N 1
ATOM 3853 C CA . LYS A 1 475 ? 0.309 12.274 12.736 1.00 88.88 475 LYS A CA 1
ATOM 3854 C C . LYS A 1 475 ? 1.311 12.159 13.880 1.00 88.88 475 LYS A C 1
ATOM 3856 O O . LYS A 1 475 ? 1.394 11.109 14.498 1.00 88.88 475 LYS A O 1
ATOM 3861 N N . SER A 1 476 ? 2.092 13.208 14.126 1.00 88.75 476 SER A N 1
ATOM 3862 C CA . SER A 1 476 ? 3.236 13.153 15.046 1.00 88.75 476 SER A CA 1
ATOM 3863 C C . SER A 1 476 ? 2.957 13.713 16.436 1.00 88.75 476 SER A C 1
ATOM 3865 O O . SER A 1 476 ? 3.429 13.158 17.420 1.00 88.75 476 SER A O 1
ATOM 3867 N N . LYS A 1 477 ? 2.254 14.844 16.514 1.00 90.88 477 LYS A N 1
ATOM 3868 C CA . LYS A 1 477 ? 2.126 15.655 17.734 1.00 90.88 477 LYS A CA 1
ATOM 3869 C C . LYS A 1 477 ? 0.683 15.985 18.102 1.00 90.88 477 LYS A C 1
ATOM 3871 O O . LYS A 1 477 ? 0.456 16.464 19.200 1.00 90.88 477 LYS A O 1
ATOM 3876 N N . GLY A 1 478 ? -0.259 15.785 17.183 1.00 93.38 478 GLY A N 1
ATOM 3877 C CA . GLY A 1 478 ? -1.640 16.233 17.331 1.00 93.38 478 GLY A CA 1
ATOM 3878 C C . GLY A 1 478 ? -1.870 17.677 16.889 1.00 93.38 478 GLY A C 1
ATOM 3879 O O . GLY A 1 478 ? -1.005 18.304 16.279 1.00 93.38 478 GLY A O 1
ATOM 3880 N N . LEU A 1 479 ? -3.084 18.178 17.110 1.00 95.06 479 LEU A N 1
ATOM 3881 C CA . LEU A 1 479 ? -3.545 19.473 16.606 1.00 95.06 479 LEU A CA 1
ATOM 3882 C C . LEU A 1 479 ? -4.127 20.342 17.722 1.00 95.06 479 LEU A C 1
ATOM 3884 O O . LEU A 1 479 ? -4.757 19.833 18.652 1.00 95.06 479 LEU A O 1
ATOM 3888 N N . GLU A 1 480 ? -4.029 21.657 17.544 1.00 94.31 480 GLU A N 1
ATOM 3889 C CA . GLU A 1 480 ? -4.663 22.639 18.426 1.00 94.31 480 GLU A CA 1
ATOM 3890 C C . GLU A 1 480 ? -6.183 22.426 18.501 1.00 94.31 480 GLU A C 1
ATOM 3892 O O . GLU A 1 480 ? -6.791 21.866 17.586 1.00 94.31 480 GLU A O 1
ATOM 3897 N N . VAL A 1 481 ? -6.825 22.911 19.567 1.00 93.31 481 VAL A N 1
ATOM 3898 C CA . VAL A 1 481 ? -8.246 22.638 19.877 1.00 93.31 481 VAL A CA 1
ATOM 3899 C C . VAL A 1 481 ? -9.184 22.856 18.682 1.00 93.31 481 VAL A C 1
ATOM 3901 O O . VAL A 1 481 ? -9.987 21.982 18.351 1.00 93.31 481 VAL A O 1
ATOM 3904 N N . SER A 1 482 ? -9.087 24.002 18.001 1.00 93.75 482 SER A N 1
ATOM 3905 C CA . SER A 1 482 ? -9.985 24.350 16.888 1.00 93.75 482 SER A CA 1
ATOM 3906 C C . SER A 1 482 ? -9.792 23.452 15.660 1.00 93.75 482 SER A C 1
ATOM 3908 O O . SER A 1 482 ? -10.763 23.081 14.994 1.00 93.75 482 SER A O 1
ATOM 3910 N N . GLU A 1 483 ? -8.550 23.065 15.380 1.00 96.00 483 GLU A N 1
ATOM 3911 C CA . GLU A 1 483 ? -8.180 22.164 14.291 1.00 96.00 483 GLU A CA 1
ATOM 3912 C C . GLU A 1 483 ? -8.574 20.716 14.608 1.00 96.00 483 GLU A C 1
ATOM 3914 O O . GLU A 1 483 ? -9.211 20.053 13.781 1.00 96.00 483 GLU A O 1
ATOM 3919 N N . SER A 1 484 ? -8.277 20.259 15.829 1.00 95.81 484 SER A N 1
ATOM 3920 C CA . SER A 1 484 ? -8.688 18.963 16.374 1.00 95.81 484 SER A CA 1
ATOM 3921 C C . SER A 1 484 ? -10.197 18.793 16.296 1.00 95.81 484 SER A C 1
ATOM 3923 O O . SER A 1 484 ? -10.677 17.794 15.773 1.00 95.81 484 SER A O 1
ATOM 3925 N N . GLN A 1 485 ? -10.975 19.804 16.693 1.00 97.19 485 GLN A N 1
ATOM 3926 C CA . GLN A 1 485 ? -12.435 19.735 16.657 1.00 97.19 485 GLN A CA 1
ATOM 3927 C C . GLN A 1 485 ? -12.987 19.417 15.263 1.00 97.19 485 GLN A C 1
ATOM 3929 O O . GLN A 1 485 ? -13.948 18.649 15.145 1.00 97.19 485 GLN A O 1
ATOM 3934 N N . LYS A 1 486 ? -12.405 20.001 14.208 1.00 96.31 486 LYS A N 1
ATOM 3935 C CA . LYS A 1 486 ? -12.783 19.702 12.823 1.00 96.31 486 LYS A CA 1
ATOM 3936 C C . LYS A 1 486 ? -12.311 18.303 12.426 1.00 96.31 486 LYS A C 1
ATOM 3938 O O . LYS A 1 486 ? -13.112 17.512 11.930 1.00 96.31 486 LYS A O 1
ATOM 3943 N N . LYS A 1 487 ? -11.036 17.989 12.666 1.00 95.62 487 LYS A N 1
ATOM 3944 C CA . LYS A 1 487 ? -10.420 16.734 12.220 1.00 95.62 487 LYS A CA 1
ATOM 3945 C C . LYS A 1 487 ? -11.013 15.506 12.911 1.00 95.62 487 LYS A C 1
ATOM 3947 O O . LYS A 1 487 ? -11.260 14.495 12.262 1.00 95.62 487 LYS A O 1
ATOM 3952 N N . TYR A 1 488 ? -11.310 15.604 14.201 1.00 97.38 488 TYR A N 1
ATOM 3953 C CA . TYR A 1 488 ? -11.891 14.518 14.987 1.00 97.38 488 TYR A CA 1
ATOM 3954 C C . TYR A 1 488 ? -13.340 14.266 14.588 1.00 97.38 488 TYR A C 1
ATOM 3956 O O . TYR A 1 488 ? -13.761 13.120 14.537 1.00 97.38 488 TYR A O 1
ATOM 3964 N N . LYS A 1 489 ? -14.095 15.300 14.188 1.00 97.25 489 LYS A N 1
ATOM 3965 C CA . LYS A 1 489 ? -15.422 15.110 13.578 1.00 97.25 489 LYS A CA 1
ATOM 3966 C C . LYS A 1 489 ? -15.350 14.361 12.246 1.00 97.25 489 LYS A C 1
ATOM 3968 O O . LYS A 1 489 ? -16.204 13.515 11.991 1.00 97.25 489 LYS A O 1
ATOM 3973 N N . GLU A 1 490 ? -14.354 14.651 11.404 1.00 95.44 490 GLU A N 1
ATOM 3974 C CA . GLU A 1 490 ? -14.123 13.887 10.168 1.00 95.44 490 GLU A CA 1
ATOM 3975 C C . GLU A 1 490 ? -13.845 12.412 10.485 1.00 95.44 490 GLU A C 1
ATOM 3977 O O . GLU A 1 490 ? -14.463 11.536 9.882 1.00 95.44 490 GLU A O 1
ATOM 3982 N N . TRP A 1 491 ? -12.964 12.139 11.453 1.00 95.38 491 TRP A N 1
ATOM 3983 C CA . TRP A 1 491 ? -12.645 10.777 11.888 1.00 95.38 491 TRP A CA 1
ATOM 3984 C C . TRP A 1 491 ? -13.831 10.054 12.502 1.00 95.38 491 TRP A C 1
ATOM 3986 O O . TRP A 1 491 ? -14.154 8.960 12.065 1.00 95.38 491 TRP A O 1
ATOM 3996 N N . ARG A 1 492 ? -14.543 10.692 13.425 1.00 97.06 492 ARG A N 1
ATOM 3997 C CA . ARG A 1 492 ? -15.780 10.183 14.014 1.00 97.06 492 ARG A CA 1
ATOM 3998 C C . ARG A 1 492 ? -16.796 9.782 12.955 1.00 97.06 492 ARG A C 1
ATOM 4000 O O . ARG A 1 492 ? -17.379 8.712 13.043 1.00 97.06 492 ARG A O 1
ATOM 4007 N N . ASN A 1 493 ? -16.991 10.608 11.928 1.00 95.94 493 ASN A N 1
ATOM 4008 C CA . ASN A 1 493 ? -17.909 10.265 10.845 1.00 95.94 493 ASN A CA 1
ATOM 4009 C C . ASN A 1 493 ? -17.423 9.053 10.043 1.00 95.94 493 ASN A C 1
ATOM 4011 O O . ASN A 1 493 ? -18.244 8.208 9.710 1.00 95.94 493 ASN A O 1
ATOM 4015 N N . LYS A 1 494 ? -16.119 8.950 9.758 1.00 93.38 494 LYS A N 1
ATOM 4016 C CA . LYS A 1 494 ? -15.543 7.774 9.088 1.00 93.38 494 LYS A CA 1
ATOM 4017 C C . LYS A 1 494 ? -15.670 6.513 9.938 1.00 93.38 494 LYS A C 1
ATOM 4019 O O . LYS A 1 494 ? -16.102 5.493 9.432 1.00 93.38 494 LYS A O 1
ATOM 4024 N N . ILE A 1 495 ? -15.351 6.583 11.227 1.00 95.50 495 ILE A N 1
ATOM 4025 C CA . ILE A 1 495 ? -15.423 5.441 12.143 1.00 95.50 495 ILE A CA 1
ATOM 4026 C C . ILE A 1 495 ? -16.873 4.970 12.273 1.00 95.50 495 ILE A C 1
ATOM 4028 O O . ILE A 1 495 ? -17.170 3.822 11.960 1.00 95.50 495 ILE A O 1
ATOM 4032 N N . VAL A 1 496 ? -17.797 5.866 12.630 1.00 95.88 496 VAL A N 1
ATOM 4033 C CA . VAL A 1 496 ? -19.205 5.499 12.842 1.00 95.88 496 VAL A CA 1
ATOM 4034 C C . VAL A 1 496 ? -19.856 5.019 11.541 1.00 95.88 496 VAL A C 1
ATOM 4036 O O . VAL A 1 496 ? -20.510 3.981 11.510 1.00 95.88 496 VAL A O 1
ATOM 4039 N N . LYS A 1 497 ? -19.677 5.744 10.433 1.00 92.38 497 LYS A N 1
ATOM 4040 C CA . LYS A 1 497 ? -20.341 5.392 9.173 1.00 92.38 497 LYS A CA 1
ATOM 4041 C C . LYS A 1 497 ? -19.639 4.247 8.451 1.00 92.38 497 LYS A C 1
ATOM 4043 O O . LYS A 1 497 ? -20.280 3.277 8.059 1.00 92.38 497 LYS A O 1
ATOM 4048 N N . ASP A 1 498 ? -18.339 4.380 8.217 1.00 86.25 498 ASP A N 1
ATOM 4049 C CA . ASP A 1 498 ? -17.617 3.494 7.307 1.00 86.25 498 ASP A CA 1
ATOM 4050 C C . ASP A 1 498 ? -17.170 2.203 7.990 1.00 86.25 498 ASP A C 1
ATOM 4052 O O . ASP A 1 498 ? -16.979 1.214 7.286 1.00 86.25 498 ASP A O 1
ATOM 4056 N N . ILE A 1 499 ? -17.031 2.193 9.322 1.00 90.31 499 ILE A N 1
ATOM 4057 C CA . ILE A 1 499 ? -16.633 1.002 10.078 1.00 90.31 499 ILE A CA 1
ATOM 4058 C C . ILE A 1 499 ? -17.794 0.459 10.902 1.00 90.31 499 ILE A C 1
ATOM 4060 O O . ILE A 1 499 ? -18.241 -0.648 10.627 1.00 90.31 499 ILE A O 1
ATOM 4064 N N . PHE A 1 500 ? -18.322 1.207 11.870 1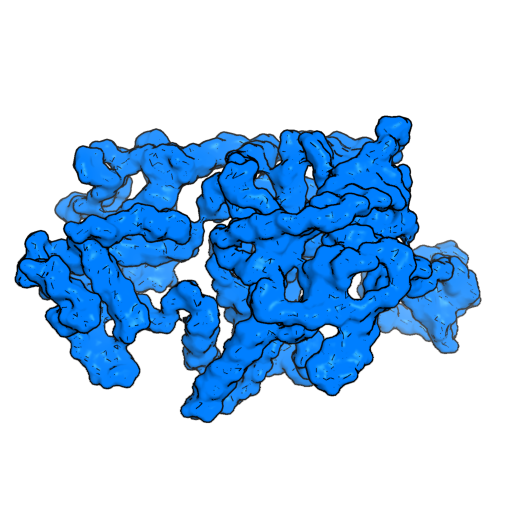.00 95.00 500 PHE A N 1
ATOM 4065 C CA . PHE A 1 500 ? -19.321 0.660 12.792 1.00 95.00 500 PHE A CA 1
ATOM 4066 C C . PHE A 1 500 ? -20.560 0.183 12.034 1.00 95.00 500 PHE A C 1
ATOM 4068 O O . PHE A 1 500 ? -20.909 -0.989 12.111 1.00 95.00 500 PHE A O 1
ATOM 4075 N N . VAL A 1 501 ? -21.165 1.048 11.218 1.00 91.19 501 VAL A N 1
ATOM 4076 C CA . VAL A 1 501 ? -22.350 0.682 10.429 1.00 91.19 501 VAL A CA 1
ATOM 4077 C C . VAL A 1 501 ? -21.989 -0.291 9.304 1.00 91.19 501 VAL A C 1
ATOM 4079 O O . VAL A 1 501 ? -22.548 -1.379 9.222 1.00 91.19 501 VAL A O 1
ATOM 4082 N N . ASN A 1 502 ? -21.050 0.083 8.431 1.00 85.25 502 ASN A N 1
ATOM 4083 C CA . ASN A 1 502 ? -20.825 -0.651 7.180 1.00 85.25 502 ASN A CA 1
ATOM 4084 C C . ASN A 1 502 ? -19.972 -1.923 7.318 1.00 85.25 502 ASN A C 1
ATOM 4086 O O . ASN A 1 502 ? -19.940 -2.721 6.379 1.00 85.25 502 ASN A O 1
ATOM 4090 N N . LYS A 1 503 ? -19.214 -2.083 8.409 1.00 85.06 503 LYS A N 1
ATOM 4091 C CA . LYS A 1 503 ? -18.314 -3.231 8.617 1.00 85.06 503 LYS A CA 1
ATOM 4092 C C . LYS A 1 503 ? -18.680 -4.047 9.843 1.00 85.06 503 LYS A C 1
ATOM 4094 O O . LYS A 1 503 ? -18.621 -5.266 9.762 1.00 85.06 503 LYS A O 1
ATOM 4099 N N . PHE A 1 504 ? -19.018 -3.397 10.952 1.00 91.31 504 PHE A N 1
ATOM 4100 C CA . PHE A 1 504 ? -19.249 -4.086 12.223 1.00 91.31 504 PHE A CA 1
ATOM 4101 C C . PHE A 1 504 ? -20.731 -4.345 12.505 1.00 91.31 504 PHE A C 1
ATOM 4103 O O . PHE A 1 504 ? -21.043 -5.082 13.431 1.00 91.31 504 PHE A O 1
ATOM 4110 N N . GLU A 1 505 ? -21.646 -3.766 11.720 1.00 92.38 505 GLU A N 1
ATOM 4111 C CA . GLU A 1 505 ? -23.096 -3.836 11.958 1.00 92.38 505 GLU A CA 1
ATOM 4112 C C . GLU A 1 505 ? -23.496 -3.303 13.354 1.00 92.38 505 GLU A C 1
ATOM 4114 O O . GLU A 1 505 ? -24.443 -3.762 13.999 1.00 92.38 505 GLU A O 1
ATOM 4119 N N . MET A 1 506 ? -22.752 -2.297 13.817 1.00 94.88 506 MET A N 1
ATOM 4120 C CA . MET A 1 506 ? -22.956 -1.555 15.059 1.00 94.88 506 MET A CA 1
ATOM 4121 C C . MET A 1 506 ? -23.595 -0.197 14.748 1.00 94.88 506 MET A C 1
ATOM 4123 O O . MET A 1 506 ? -22.946 0.847 14.774 1.00 94.88 506 MET A O 1
ATOM 4127 N N . GLU A 1 507 ? -24.876 -0.195 14.385 1.00 96.00 507 GLU A N 1
ATOM 4128 C CA . GLU A 1 507 ? -25.593 1.059 14.142 1.00 96.00 507 GLU A CA 1
ATOM 4129 C C . GLU A 1 507 ? -25.803 1.832 15.451 1.00 96.00 507 GLU A C 1
ATOM 4131 O O . GLU A 1 507 ? -26.364 1.296 16.404 1.00 96.00 507 GLU A O 1
ATOM 4136 N N . ILE A 1 508 ? -25.361 3.093 15.475 1.00 96.06 508 ILE A N 1
ATOM 4137 C CA . ILE A 1 508 ? -25.655 4.053 16.544 1.00 96.06 508 ILE A CA 1
ATOM 4138 C C . ILE A 1 508 ? -26.808 4.928 16.058 1.00 96.06 508 ILE A C 1
ATOM 4140 O O . ILE A 1 508 ? -26.633 5.713 15.117 1.00 96.06 508 ILE A O 1
ATOM 4144 N N . LYS A 1 509 ? -27.982 4.787 16.674 1.00 95.62 509 LYS A N 1
ATOM 4145 C CA . LYS A 1 509 ? -29.195 5.522 16.282 1.00 95.62 509 LYS A CA 1
ATOM 4146 C C . LYS A 1 509 ? -29.048 7.015 16.542 1.00 95.62 509 LYS A C 1
ATOM 4148 O O . LYS A 1 509 ? -29.451 7.831 15.712 1.00 95.62 509 LYS A O 1
ATOM 4153 N N . GLU A 1 510 ? -28.438 7.371 17.670 1.00 95.62 510 GLU A N 1
ATOM 4154 C CA . GLU A 1 510 ? -28.212 8.756 18.075 1.00 95.62 510 GLU A CA 1
ATOM 4155 C C . GLU A 1 510 ? -26.724 9.013 18.355 1.00 95.62 510 GLU A C 1
ATOM 4157 O O . GLU A 1 510 ? -26.304 9.062 19.514 1.00 95.62 510 GLU A O 1
ATOM 4162 N N . PRO A 1 511 ? -25.897 9.224 17.306 1.00 96.62 511 PRO A N 1
ATOM 4163 C CA . PRO A 1 511 ? -24.466 9.426 17.483 1.00 96.62 511 PRO A CA 1
ATOM 4164 C C . PRO A 1 511 ? -24.160 10.642 18.354 1.00 96.62 511 PRO A C 1
ATOM 4166 O O . PRO A 1 511 ? -24.458 11.782 17.973 1.00 96.62 511 PRO A O 1
ATOM 4169 N N . ALA A 1 512 ? -23.473 10.394 19.467 1.00 97.69 512 ALA A N 1
ATOM 4170 C CA . ALA A 1 512 ? -23.066 11.378 20.452 1.00 97.69 512 ALA A CA 1
ATOM 4171 C C . ALA A 1 512 ? -22.421 12.599 19.797 1.00 97.69 512 ALA A C 1
ATOM 4173 O O . ALA A 1 512 ? -21.736 12.519 18.764 1.00 97.69 512 ALA A O 1
ATOM 4174 N N . ARG A 1 513 ? -22.594 13.771 20.399 1.00 98.00 513 ARG A N 1
ATOM 4175 C CA . ARG A 1 513 ? -21.919 14.984 19.931 1.00 98.00 513 ARG A CA 1
ATOM 4176 C C . ARG A 1 513 ? -20.448 14.947 20.353 1.00 98.00 513 ARG A C 1
ATOM 4178 O O . ARG A 1 513 ? -20.161 14.881 21.539 1.00 98.00 513 ARG A O 1
ATOM 4185 N N . LEU A 1 514 ? -19.527 15.063 19.391 1.00 98.19 514 LEU A N 1
ATOM 4186 C CA . LEU A 1 514 ? -18.087 15.134 19.674 1.00 98.19 514 LEU A CA 1
ATOM 4187 C C . LEU A 1 514 ? -17.665 16.557 20.064 1.00 98.19 514 LEU A C 1
ATOM 4189 O O . LEU A 1 514 ? -17.862 17.500 19.283 1.00 98.19 514 LEU A O 1
ATOM 4193 N N . VAL A 1 515 ? -17.036 16.689 21.231 1.00 97.94 515 VAL A N 1
ATOM 4194 C CA . VAL A 1 515 ? -16.462 17.928 21.775 1.00 97.94 515 VAL A CA 1
ATOM 4195 C C . VAL A 1 515 ? -14.971 17.734 22.019 1.00 97.94 515 VAL A C 1
ATOM 4197 O O . VAL A 1 515 ? -14.567 16.736 22.602 1.00 97.94 515 VAL A O 1
ATOM 4200 N N . VAL A 1 516 ? -14.155 18.687 21.575 1.00 97.81 516 VAL A N 1
ATOM 4201 C CA . VAL A 1 516 ? -12.723 18.705 21.883 1.00 97.81 516 VAL A CA 1
ATOM 4202 C C . VAL A 1 516 ? -12.459 19.723 22.980 1.00 97.81 516 VAL A C 1
ATOM 4204 O O . VAL A 1 516 ? -12.656 20.920 22.770 1.00 97.81 516 VAL A O 1
ATOM 4207 N N . GLU A 1 517 ? -12.024 19.244 24.140 1.00 96.19 517 GLU A N 1
ATOM 4208 C CA . GLU A 1 517 ? -11.667 20.060 25.302 1.00 96.19 517 GLU A CA 1
ATOM 4209 C C . GLU A 1 517 ? -10.625 19.339 26.159 1.00 96.19 517 GLU A C 1
ATOM 4211 O O . GLU A 1 517 ? -10.478 18.126 26.058 1.00 96.19 517 GLU A O 1
ATOM 4216 N N . GLU A 1 518 ? -9.892 20.085 26.985 1.00 95.56 518 GLU A N 1
ATOM 4217 C CA . GLU A 1 518 ? -8.944 19.492 27.928 1.00 95.56 518 GLU A CA 1
ATOM 4218 C C . GLU A 1 518 ? -9.688 18.794 29.074 1.00 95.56 518 GLU A C 1
ATOM 4220 O O . GLU A 1 518 ? -10.418 19.413 29.854 1.00 95.56 518 GLU A O 1
ATOM 4225 N N . LEU A 1 519 ? -9.467 17.493 29.182 1.00 94.12 519 LEU A N 1
ATOM 4226 C CA . LEU A 1 519 ? -9.929 16.599 30.221 1.00 94.12 519 LEU A CA 1
ATOM 4227 C C . LEU A 1 519 ? -8.801 16.381 31.225 1.00 94.12 519 LEU A C 1
ATOM 4229 O O . LEU A 1 519 ? -7.637 16.178 30.873 1.00 94.12 519 LEU A O 1
ATOM 4233 N N . LYS A 1 520 ? -9.167 16.408 32.505 1.00 89.44 520 LYS A N 1
ATOM 4234 C CA . LYS A 1 520 ? -8.278 15.979 33.580 1.00 89.44 520 LYS A CA 1
ATOM 4235 C C . LYS A 1 520 ? -8.375 14.458 33.675 1.00 89.44 520 LYS A C 1
ATOM 4237 O O . LYS A 1 520 ? -9.476 13.916 33.628 1.00 89.44 520 LYS A O 1
ATOM 4242 N N . ASP A 1 521 ? -7.228 13.802 33.786 1.00 87.56 521 ASP A N 1
ATOM 4243 C CA . ASP A 1 521 ? -7.091 12.379 34.130 1.00 87.56 521 ASP A CA 1
ATOM 4244 C C . ASP A 1 521 ? -7.414 11.350 33.025 1.00 87.56 521 ASP A C 1
ATOM 4246 O O . ASP A 1 521 ? -7.212 10.161 33.242 1.00 87.56 521 ASP A O 1
ATOM 4250 N N . CYS A 1 522 ? -7.867 11.764 31.838 1.00 91.44 522 CYS A N 1
ATOM 4251 C CA . CYS A 1 522 ? -8.120 10.858 30.708 1.00 91.44 522 CYS A CA 1
ATOM 4252 C C . CYS A 1 522 ? -7.957 11.569 29.359 1.00 91.44 522 CYS A C 1
ATOM 4254 O O . CYS A 1 522 ? -7.959 12.800 29.295 1.00 91.44 522 CYS A O 1
ATOM 4256 N N . SER A 1 523 ? -7.815 10.793 28.281 1.00 93.56 523 SER A N 1
ATOM 4257 C CA . SER A 1 523 ? -7.671 11.315 26.913 1.00 93.56 523 SER A CA 1
ATOM 4258 C C . SER A 1 523 ? -8.996 11.391 26.145 1.00 93.56 523 SER A C 1
ATOM 4260 O O . SER A 1 523 ? -9.111 12.170 25.197 1.00 93.56 523 SER A O 1
ATOM 4262 N N . GLY A 1 524 ? -10.006 10.643 26.584 1.00 96.44 524 GLY A N 1
ATOM 4263 C CA . GLY A 1 524 ? -11.376 10.687 26.094 1.00 96.44 524 GLY A CA 1
ATOM 4264 C C . GLY A 1 524 ? -12.354 10.264 27.181 1.00 96.44 524 GLY A C 1
ATOM 4265 O O . GLY A 1 524 ? -11.940 9.711 28.201 1.00 96.44 524 GLY A O 1
ATOM 4266 N N . LYS A 1 525 ? -13.628 10.629 27.001 1.00 97.19 525 LYS A N 1
ATOM 4267 C CA . LYS A 1 525 ? -14.730 10.146 27.834 1.00 97.19 525 LYS A CA 1
ATOM 4268 C C . LYS A 1 525 ? -16.094 10.335 27.175 1.00 97.19 525 LYS A C 1
ATOM 4270 O O . LYS A 1 525 ? -16.438 11.442 26.740 1.00 97.19 525 LYS A O 1
ATOM 4275 N N . PHE A 1 526 ? -16.915 9.295 27.207 1.00 97.56 526 PHE A N 1
ATOM 4276 C CA . PHE A 1 526 ? -18.336 9.350 26.902 1.00 97.56 526 PHE A CA 1
ATOM 4277 C C . PHE A 1 526 ? -19.167 9.736 28.137 1.00 97.56 526 PHE A C 1
ATOM 4279 O O . PHE A 1 526 ? -18.965 9.248 29.249 1.00 97.56 526 PHE A O 1
ATOM 4286 N N . PHE A 1 527 ? -20.127 10.639 27.937 1.00 96.62 527 PHE A N 1
ATOM 4287 C CA . PHE A 1 527 ? -21.075 11.107 28.945 1.00 96.62 527 PHE A CA 1
ATOM 4288 C C . PHE A 1 527 ? -22.494 10.704 28.518 1.00 96.62 527 PHE A C 1
ATOM 4290 O O . PHE A 1 527 ? -23.146 11.477 27.804 1.00 96.62 527 PHE A O 1
ATOM 4297 N N . PRO A 1 528 ? -23.003 9.535 28.964 1.00 94.06 528 PRO A N 1
ATOM 4298 C CA . PRO A 1 528 ? -24.291 9.003 28.513 1.00 94.06 528 PRO A CA 1
ATOM 4299 C C . PRO A 1 528 ? -25.459 9.970 28.735 1.00 94.06 528 PRO A C 1
ATOM 4301 O O . PRO A 1 528 ? -26.284 10.164 27.849 1.00 94.06 528 PRO A O 1
ATOM 4304 N N . GLY A 1 529 ? -25.492 10.654 29.887 1.00 94.81 529 GLY A N 1
ATOM 4305 C CA . GLY A 1 529 ? -26.580 11.575 30.241 1.00 94.81 529 GLY A CA 1
ATOM 4306 C C . GLY A 1 529 ? -26.685 12.826 29.360 1.00 94.81 529 GLY A C 1
ATOM 4307 O O . GLY A 1 529 ? -27.759 13.414 29.269 1.00 94.81 529 GLY A O 1
ATOM 4308 N N . GLU A 1 530 ? -25.597 13.230 28.702 1.00 96.56 530 GLU A N 1
ATOM 4309 C CA . GLU A 1 530 ? -25.584 14.355 27.754 1.00 96.56 530 GLU A CA 1
ATOM 4310 C C . GLU A 1 530 ? -25.530 13.886 26.292 1.00 96.56 530 GLU A C 1
ATOM 4312 O O . GLU A 1 530 ? -25.644 14.706 25.380 1.00 96.56 530 GLU A O 1
ATOM 4317 N N . ASN A 1 531 ? -25.324 12.583 26.071 1.00 97.44 531 ASN A N 1
ATOM 4318 C CA . ASN A 1 531 ? -24.951 11.985 24.793 1.00 97.44 531 ASN A CA 1
ATOM 4319 C C . ASN A 1 531 ? -23.793 12.750 24.109 1.00 97.44 531 ASN A C 1
ATOM 4321 O O . ASN A 1 531 ? -23.879 13.223 22.968 1.00 97.44 531 ASN A O 1
ATOM 4325 N N . VAL A 1 532 ? -22.700 12.941 24.856 1.00 98.19 532 VAL A N 1
ATOM 4326 C CA . VAL A 1 532 ? -21.508 13.688 24.425 1.00 98.19 532 VAL A CA 1
ATOM 4327 C C . VAL A 1 532 ? -20.270 12.813 24.567 1.00 98.19 532 VAL A C 1
ATOM 4329 O O . VAL A 1 532 ? -20.037 12.238 25.623 1.00 98.19 532 VAL A O 1
ATOM 4332 N N . VAL A 1 533 ? -19.443 12.780 23.524 1.00 98.38 533 VAL A N 1
ATOM 4333 C CA . VAL A 1 533 ? -18.075 12.249 23.582 1.00 98.38 533 VAL A CA 1
ATOM 4334 C C . VAL A 1 533 ? -17.121 13.430 23.667 1.00 98.38 533 VAL A C 1
ATOM 4336 O O . VAL A 1 533 ? -17.152 14.318 22.807 1.00 98.38 533 VAL A O 1
ATOM 4339 N N . LYS A 1 534 ? -16.282 13.452 24.700 1.00 98.44 534 LYS A N 1
ATOM 4340 C CA . LYS A 1 534 ? -15.231 14.453 24.869 1.00 98.44 534 LYS A CA 1
ATOM 4341 C C . LYS A 1 534 ? -13.874 13.826 24.607 1.00 98.44 534 LYS A C 1
ATOM 4343 O O . LYS A 1 534 ? -13.635 12.712 25.050 1.00 98.44 534 LYS A O 1
ATOM 4348 N N . VAL A 1 535 ? -13.003 14.534 23.897 1.00 97.88 535 VAL A N 1
ATOM 4349 C CA . VAL A 1 535 ? -11.657 14.055 23.547 1.00 97.88 535 VAL A CA 1
ATOM 4350 C C . VAL A 1 535 ? -10.651 15.183 23.745 1.00 97.88 535 VAL A C 1
ATOM 4352 O O . VAL A 1 535 ? -10.921 16.320 23.348 1.00 97.88 535 VAL A O 1
ATOM 4355 N N . ASN A 1 536 ? -9.492 14.868 24.322 1.00 97.31 536 ASN A N 1
ATOM 4356 C CA . ASN A 1 536 ? -8.403 15.825 24.488 1.00 97.31 536 ASN A CA 1
ATOM 4357 C C . ASN A 1 536 ? -7.913 16.366 23.138 1.00 97.31 536 ASN A C 1
ATOM 4359 O O . ASN A 1 536 ? -7.816 15.613 22.170 1.00 97.31 536 ASN A O 1
ATOM 4363 N N . PRO A 1 537 ? -7.558 17.658 23.042 1.00 96.50 537 PRO A N 1
ATOM 4364 C CA . PRO A 1 537 ? -6.818 18.166 21.891 1.00 96.50 537 PRO A CA 1
ATOM 4365 C C . PRO A 1 537 ? -5.390 17.597 21.873 1.00 96.50 537 PRO A C 1
ATOM 4367 O O . PRO A 1 537 ? -4.951 16.940 22.813 1.00 96.50 537 PRO A O 1
ATOM 4370 N N . ASN A 1 538 ? -4.622 17.920 20.830 1.00 95.44 538 ASN A N 1
ATOM 4371 C CA . ASN A 1 538 ? -3.191 17.612 20.749 1.00 95.44 538 ASN A CA 1
ATOM 4372 C C . ASN A 1 538 ? -2.845 16.112 20.819 1.00 95.44 538 ASN A C 1
ATOM 4374 O O . ASN A 1 538 ? -1.712 15.756 21.129 1.00 95.44 538 ASN A O 1
ATOM 4378 N N . LEU A 1 539 ? -3.780 15.225 20.469 1.00 94.38 539 LEU A N 1
ATOM 4379 C CA . LEU A 1 539 ? -3.488 13.798 20.337 1.00 94.38 539 LEU A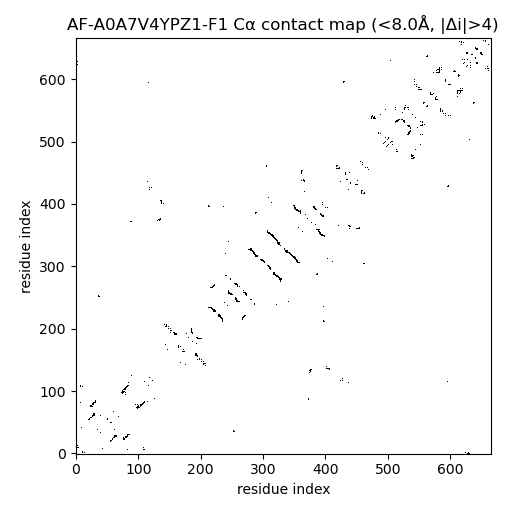 CA 1
ATOM 4380 C C . LEU A 1 539 ? -2.973 13.486 18.922 1.00 94.38 539 LEU A C 1
ATOM 4382 O O . LEU A 1 539 ? -3.596 13.939 17.947 1.00 94.38 539 LEU A O 1
ATOM 4386 N N . PRO A 1 540 ? -1.873 12.716 18.785 1.00 93.12 540 PRO A N 1
ATOM 4387 C CA . PRO A 1 540 ? -1.436 12.164 17.505 1.00 93.12 540 PRO A CA 1
ATOM 4388 C C . PRO A 1 540 ? -2.550 11.377 16.801 1.00 93.12 540 PRO A C 1
ATOM 4390 O O . PRO A 1 540 ? -3.437 10.838 17.455 1.00 93.12 540 PRO A O 1
ATOM 4393 N N . GLU A 1 541 ? -2.496 11.286 15.468 1.00 92.38 541 GLU A N 1
ATOM 4394 C CA . GLU A 1 541 ? -3.578 10.710 14.650 1.00 92.38 541 GLU A CA 1
ATOM 4395 C C . GLU A 1 541 ? -4.039 9.330 15.121 1.00 92.38 541 GLU A C 1
ATOM 4397 O O . GLU A 1 541 ? -5.241 9.130 15.262 1.00 92.38 541 GLU A O 1
ATOM 4402 N N . ALA A 1 542 ? -3.113 8.404 15.375 1.00 89.50 542 ALA A N 1
ATOM 4403 C CA . ALA A 1 542 ? -3.469 7.051 15.792 1.00 89.50 542 ALA A CA 1
ATOM 4404 C C . ALA A 1 542 ? -4.210 7.043 17.136 1.00 89.50 542 ALA A C 1
ATOM 4406 O O . ALA A 1 542 ? -5.309 6.507 17.210 1.00 89.50 542 ALA A O 1
ATOM 4407 N N . LEU A 1 543 ? -3.671 7.744 18.137 1.00 92.06 543 LEU A N 1
ATOM 4408 C CA . LEU A 1 543 ? -4.273 7.853 19.466 1.00 92.06 543 LEU A CA 1
ATOM 4409 C C . LEU A 1 543 ? -5.635 8.566 19.421 1.00 92.06 543 LEU A C 1
ATOM 4411 O O . LEU A 1 543 ? -6.584 8.165 20.082 1.00 92.06 543 LEU A O 1
ATOM 4415 N N . ALA A 1 544 ? -5.775 9.607 18.595 1.00 95.25 544 ALA A N 1
ATOM 4416 C CA . ALA A 1 544 ? -7.064 10.259 18.388 1.00 95.25 544 ALA A CA 1
ATOM 4417 C C . ALA A 1 544 ? -8.098 9.302 17.768 1.00 95.25 544 ALA A C 1
ATOM 4419 O O . ALA A 1 544 ? -9.259 9.319 18.165 1.00 95.25 544 ALA A O 1
ATOM 4420 N N . VAL A 1 545 ? -7.697 8.491 16.783 1.00 94.81 545 VAL A N 1
ATOM 4421 C CA . VAL A 1 545 ? -8.572 7.500 16.133 1.00 94.81 545 VAL A CA 1
ATOM 4422 C C . VAL A 1 545 ? -8.989 6.406 17.113 1.00 94.81 545 VAL A C 1
ATOM 4424 O O . VAL A 1 545 ? -10.173 6.083 17.157 1.00 94.81 545 VAL A O 1
ATOM 4427 N N . GLU A 1 546 ? -8.045 5.888 17.894 1.00 94.50 546 GLU A N 1
ATOM 4428 C CA . GLU A 1 546 ? -8.256 4.910 18.966 1.00 94.50 546 GLU A CA 1
ATOM 4429 C C . GLU A 1 546 ? -9.291 5.409 19.974 1.00 94.50 546 GLU A C 1
ATOM 4431 O O . GLU A 1 546 ? -10.354 4.812 20.102 1.00 94.50 546 GLU A O 1
ATOM 4436 N N . ILE A 1 547 ? -9.049 6.571 20.587 1.00 95.81 547 ILE A N 1
ATOM 4437 C CA . ILE A 1 547 ? -9.943 7.140 21.600 1.00 95.81 547 ILE A CA 1
ATOM 4438 C C . ILE A 1 547 ? -11.321 7.437 21.012 1.00 95.81 547 ILE A C 1
ATOM 4440 O O . ILE A 1 547 ? -12.337 7.135 21.623 1.00 95.81 547 ILE A O 1
ATOM 4444 N N . ILE A 1 548 ? -11.402 8.011 19.808 1.00 97.88 548 ILE A N 1
ATOM 4445 C CA . ILE A 1 548 ? -12.708 8.252 19.182 1.00 97.88 548 ILE A CA 1
ATOM 4446 C C . ILE A 1 548 ? -13.443 6.926 18.955 1.00 97.88 548 ILE A C 1
ATOM 4448 O O . ILE A 1 548 ? -14.651 6.876 19.161 1.00 97.88 548 ILE A O 1
ATOM 4452 N N . ALA A 1 549 ? -12.759 5.867 18.525 1.00 97.44 549 ALA A N 1
ATOM 4453 C CA . ALA A 1 549 ? -13.384 4.560 18.358 1.00 97.44 549 ALA A CA 1
ATOM 4454 C C . ALA A 1 549 ? -13.857 3.977 19.696 1.00 97.44 549 ALA A C 1
ATOM 4456 O O . ALA A 1 549 ? -15.010 3.558 19.777 1.00 97.44 549 ALA A O 1
ATOM 4457 N N . HIS A 1 550 ? -13.015 4.037 20.730 1.00 97.00 550 HIS A N 1
ATOM 4458 C CA . HIS A 1 550 ? -13.316 3.597 22.094 1.00 97.00 550 HIS A CA 1
ATOM 4459 C C . HIS A 1 550 ? -14.569 4.283 22.644 1.00 97.00 550 HIS A C 1
ATOM 4461 O O . HIS A 1 550 ? -15.575 3.647 22.947 1.00 97.00 550 HIS A O 1
ATOM 4467 N N . GLU A 1 551 ? -14.582 5.616 22.657 1.00 98.06 551 GLU A N 1
ATOM 4468 C CA . GLU A 1 551 ? -15.690 6.369 23.248 1.00 98.06 551 GLU A CA 1
ATOM 4469 C C . GLU A 1 551 ? -17.003 6.232 22.461 1.00 98.06 551 GLU A C 1
ATOM 4471 O O . GLU A 1 551 ? -18.095 6.320 23.028 1.00 98.06 551 GLU A O 1
ATOM 4476 N N . TYR A 1 552 ? -16.934 6.025 21.141 1.00 98.44 552 TYR A N 1
ATOM 4477 C CA . TYR A 1 552 ? -18.135 5.749 20.349 1.00 98.44 552 TYR A CA 1
ATOM 4478 C C . TYR A 1 552 ? -18.612 4.300 20.473 1.00 98.44 552 TYR A C 1
ATOM 4480 O O . TYR A 1 552 ? -19.801 4.056 20.261 1.00 98.44 552 TYR A O 1
ATOM 4488 N N . ALA A 1 553 ? -17.746 3.355 20.847 1.00 98.06 553 ALA A N 1
ATOM 4489 C CA . ALA A 1 553 ? -18.184 2.023 21.249 1.00 98.06 553 ALA A CA 1
ATOM 4490 C C . ALA A 1 553 ? -19.035 2.113 22.523 1.00 98.06 553 ALA A C 1
ATOM 4492 O O . ALA A 1 553 ? -20.145 1.590 22.522 1.00 98.06 553 ALA A O 1
ATOM 4493 N N . HIS A 1 554 ? -18.629 2.913 23.517 1.00 97.62 554 HIS A N 1
ATOM 4494 C CA . HIS A 1 554 ? -19.492 3.207 24.668 1.00 97.62 554 HIS A CA 1
ATOM 4495 C C . HIS A 1 554 ? -20.817 3.853 24.267 1.00 97.62 554 HIS A C 1
ATOM 4497 O O . HIS A 1 554 ? -21.879 3.461 24.745 1.00 97.62 554 HIS A O 1
ATOM 4503 N N . ASN A 1 555 ? -20.805 4.816 23.342 1.00 97.56 555 ASN A N 1
ATOM 4504 C CA . ASN A 1 555 ? -22.060 5.380 22.844 1.00 97.56 555 ASN A CA 1
ATOM 4505 C C . ASN A 1 555 ? -23.000 4.296 22.290 1.00 97.56 555 ASN A C 1
ATOM 4507 O O . ASN A 1 555 ? -24.201 4.366 22.546 1.00 97.56 555 ASN A O 1
ATOM 4511 N N . TRP A 1 556 ? -22.464 3.304 21.581 1.00 97.81 556 TRP A N 1
ATOM 4512 C CA . TRP A 1 556 ? -23.237 2.169 21.097 1.00 97.81 556 TRP A CA 1
ATOM 4513 C C . TRP A 1 556 ? -23.729 1.258 22.234 1.00 97.81 556 TRP A C 1
ATOM 4515 O O . TRP A 1 556 ? -24.903 0.901 22.240 1.00 97.81 556 TRP A O 1
ATOM 4525 N N . GLU A 1 557 ? -22.882 0.914 23.208 1.00 96.19 557 GLU A N 1
ATOM 4526 C CA . GLU A 1 557 ? -23.222 0.023 24.334 1.00 96.19 557 GLU A CA 1
ATOM 4527 C C . GLU A 1 557 ? -24.375 0.550 25.195 1.00 96.19 557 GLU A C 1
ATOM 4529 O O . GLU A 1 557 ? -25.250 -0.215 25.602 1.00 96.19 557 GLU A O 1
ATOM 4534 N N . PHE A 1 558 ? -24.382 1.860 25.457 1.00 93.94 558 PHE A N 1
ATOM 4535 C CA . PHE A 1 558 ? -25.376 2.517 26.310 1.00 93.94 558 PHE A CA 1
ATOM 4536 C C . PHE A 1 558 ? -26.712 2.802 25.598 1.00 93.94 558 PHE A C 1
ATOM 4538 O O . PHE A 1 558 ? -27.658 3.260 26.246 1.00 93.94 558 PHE A O 1
ATOM 4545 N N . GLU A 1 559 ? -26.829 2.539 24.291 1.00 92.75 559 GLU A N 1
ATOM 4546 C CA . GLU A 1 559 ? -28.130 2.520 23.618 1.00 92.75 559 GLU A CA 1
ATOM 4547 C C . GLU A 1 559 ? -28.936 1.274 24.030 1.00 92.75 559 GLU A C 1
ATOM 4549 O O . GLU A 1 559 ? -28.416 0.164 24.165 1.00 92.75 559 GLU A O 1
ATOM 4554 N N . GLU A 1 560 ? -30.245 1.451 24.223 1.00 90.12 560 GLU A N 1
ATOM 4555 C CA . GLU A 1 560 ? -31.121 0.386 24.713 1.00 90.12 560 GLU A CA 1
ATOM 4556 C C . GLU A 1 560 ? -31.080 -0.855 23.801 1.00 90.12 560 GLU A C 1
ATOM 4558 O O . GLU A 1 560 ? -31.428 -0.798 22.618 1.00 90.12 560 GLU A O 1
ATOM 4563 N N . GLY A 1 561 ? -30.691 -1.992 24.389 1.00 88.25 561 GLY A N 1
ATOM 4564 C CA . GLY A 1 561 ? -30.673 -3.303 23.735 1.00 88.25 561 GLY A CA 1
ATOM 4565 C C . GLY A 1 561 ? -29.370 -3.672 23.020 1.00 88.25 561 GLY A C 1
ATOM 4566 O O . GLY A 1 561 ? -29.302 -4.768 22.465 1.00 88.25 561 GLY A O 1
ATOM 4567 N N . ASN A 1 562 ? -28.346 -2.812 23.034 1.00 92.88 562 ASN A N 1
ATOM 4568 C CA . ASN A 1 562 ? -27.064 -3.109 22.386 1.00 92.88 562 ASN A CA 1
ATOM 4569 C C . ASN A 1 562 ? -26.095 -3.897 23.278 1.00 92.88 562 ASN A C 1
ATOM 4571 O O . ASN A 1 562 ? -25.354 -4.731 22.761 1.00 92.88 562 ASN A O 1
ATOM 4575 N N . MET A 1 563 ? -26.140 -3.699 24.599 1.00 94.38 563 MET A N 1
ATOM 4576 C CA . MET A 1 563 ? -25.353 -4.474 25.561 1.00 94.38 563 MET A CA 1
ATOM 4577 C C . MET A 1 563 ? -26.242 -5.218 26.562 1.00 94.38 563 MET A C 1
ATOM 4579 O O . MET A 1 563 ? -27.195 -4.668 27.121 1.00 94.38 563 MET A O 1
ATOM 4583 N N . CYS A 1 564 ? -25.917 -6.486 26.813 1.00 93.50 564 CYS A N 1
ATOM 4584 C CA . CYS A 1 564 ? -26.613 -7.310 27.790 1.00 93.50 564 CYS A CA 1
ATOM 4585 C C . CYS A 1 564 ? -26.367 -6.796 29.215 1.00 93.50 564 CYS A C 1
ATOM 4587 O O . CYS A 1 564 ? -25.228 -6.697 29.670 1.00 93.50 564 CYS A O 1
ATOM 4589 N N . ALA A 1 565 ? -27.447 -6.542 29.961 1.00 90.69 565 ALA A N 1
ATOM 4590 C CA . ALA A 1 565 ? -27.378 -5.996 31.318 1.00 90.69 565 ALA A CA 1
ATOM 4591 C C . ALA A 1 565 ? -26.596 -6.873 32.314 1.00 90.69 565 ALA A C 1
ATOM 4593 O O . ALA A 1 565 ? -26.038 -6.357 33.279 1.00 90.69 565 ALA A O 1
ATOM 4594 N N . GLU A 1 566 ? -26.530 -8.189 32.089 1.00 88.56 566 GLU A N 1
ATOM 4595 C CA . GLU A 1 566 ? -25.757 -9.103 32.940 1.00 88.56 566 GLU A CA 1
ATOM 4596 C C . GLU A 1 566 ? -24.243 -8.863 32.833 1.00 88.56 566 GLU A C 1
ATOM 4598 O O . GLU A 1 566 ? -23.526 -9.049 33.815 1.00 88.56 566 GLU A O 1
ATOM 4603 N N . LEU A 1 567 ? -23.763 -8.397 31.675 1.00 89.88 567 LEU A N 1
ATOM 4604 C CA . LEU A 1 567 ? -22.343 -8.123 31.436 1.00 89.88 567 LEU A CA 1
ATOM 4605 C C . LEU A 1 567 ? -21.852 -6.851 32.142 1.00 89.88 567 LEU A C 1
ATOM 4607 O O . LEU A 1 567 ? -20.652 -6.696 32.327 1.00 89.88 567 LEU A O 1
ATOM 4611 N N . MET A 1 568 ? -22.775 -5.984 32.572 1.00 86.69 568 MET A N 1
ATOM 4612 C CA . MET A 1 568 ? -22.496 -4.768 33.350 1.00 86.69 568 MET A CA 1
ATOM 4613 C C . MET A 1 568 ? -22.580 -5.006 34.871 1.00 86.69 568 MET A C 1
ATOM 4615 O O . MET A 1 568 ? -22.586 -4.067 35.665 1.00 86.69 568 MET A O 1
ATOM 4619 N N . ASN A 1 569 ? -22.729 -6.260 35.309 1.00 80.50 569 ASN A N 1
ATOM 4620 C CA . ASN A 1 569 ? -22.945 -6.587 36.715 1.00 80.50 569 ASN A CA 1
ATOM 4621 C C . ASN A 1 569 ? -21.625 -6.606 37.509 1.00 80.50 569 ASN A C 1
ATOM 4623 O O . ASN A 1 569 ? -20.689 -7.333 37.172 1.00 80.50 569 ASN A O 1
ATOM 4627 N N . GLU A 1 570 ? -21.598 -5.903 38.646 1.00 81.31 570 GLU A N 1
ATOM 4628 C CA . GLU A 1 570 ? -20.462 -5.848 39.585 1.00 81.31 570 GLU A CA 1
ATOM 4629 C C . GLU A 1 570 ? -20.067 -7.210 40.184 1.00 81.31 570 GLU A C 1
ATOM 4631 O O . GLU A 1 570 ? -19.025 -7.336 40.822 1.00 81.31 570 GLU A O 1
ATOM 4636 N N . LYS A 1 571 ? -20.873 -8.261 39.987 1.00 79.38 571 LYS A N 1
ATOM 4637 C CA . LYS A 1 571 ? -20.523 -9.630 40.389 1.00 79.38 571 LYS A CA 1
ATOM 4638 C C . LYS A 1 571 ? -19.184 -10.090 39.798 1.00 79.38 571 LYS A C 1
ATOM 4640 O O . LYS A 1 571 ? -18.523 -10.926 40.412 1.00 79.38 571 LYS A O 1
ATOM 4645 N N . TYR A 1 572 ? -18.829 -9.605 38.610 1.00 69.25 572 TYR A N 1
ATOM 4646 C CA . TYR A 1 572 ? -17.678 -10.103 37.862 1.00 69.25 572 TYR A CA 1
ATOM 4647 C C . TYR A 1 572 ? -16.443 -9.205 37.961 1.00 69.25 572 TYR A C 1
ATOM 4649 O O . TYR A 1 572 ? -15.353 -9.753 37.887 1.00 69.25 572 TYR A O 1
ATOM 4657 N N . THR A 1 573 ? -16.580 -7.895 38.221 1.00 67.44 573 THR A N 1
ATOM 4658 C CA . THR A 1 573 ? -15.455 -7.000 38.566 1.00 67.44 573 THR A CA 1
ATOM 4659 C C . THR A 1 573 ? -15.851 -5.857 39.486 1.00 67.44 573 THR A C 1
ATOM 4661 O O . THR A 1 573 ? -17.028 -5.534 39.647 1.00 67.44 573 THR A O 1
ATOM 4664 N N . SER A 1 574 ? -14.848 -5.195 40.068 1.00 59.88 574 SER A N 1
ATOM 4665 C CA . SER A 1 574 ? -15.035 -3.960 40.823 1.00 59.88 574 SER A CA 1
ATOM 4666 C C . SER A 1 574 ? -15.692 -2.882 39.952 1.00 59.88 574 SER A C 1
ATOM 4668 O O . SER A 1 574 ? -15.001 -2.221 39.192 1.00 59.88 574 SER A O 1
ATOM 4670 N N . LYS A 1 575 ? -17.000 -2.651 40.143 1.00 66.81 575 LYS A N 1
ATOM 4671 C CA . LYS A 1 575 ? -17.863 -1.701 39.399 1.00 66.81 575 LYS A CA 1
ATOM 4672 C C . LYS A 1 575 ? -18.413 -2.196 38.052 1.00 66.81 575 LYS A C 1
ATOM 4674 O O . LYS A 1 575 ? -19.101 -1.432 37.389 1.00 66.81 575 LYS A O 1
ATOM 4679 N N . GLY A 1 576 ? -18.184 -3.457 37.675 1.00 71.94 576 GLY A N 1
ATOM 4680 C CA . GLY A 1 576 ? -18.836 -4.071 36.509 1.00 71.94 576 GLY A CA 1
ATOM 4681 C C . GLY A 1 576 ? -18.351 -3.577 35.141 1.00 71.94 576 GLY A C 1
ATOM 4682 O O . GLY A 1 576 ? -19.068 -3.751 34.158 1.00 71.94 576 GLY A O 1
ATOM 4683 N N . ASN A 1 577 ? -17.158 -2.979 35.049 1.00 87.06 577 ASN A N 1
ATOM 4684 C CA . ASN A 1 577 ? -16.689 -2.368 33.801 1.00 87.06 577 ASN A CA 1
ATOM 4685 C C . ASN A 1 577 ? -15.851 -3.296 32.909 1.00 87.06 577 ASN A C 1
ATOM 4687 O O . ASN A 1 577 ? -15.508 -2.889 31.807 1.00 87.06 577 ASN A O 1
ATOM 4691 N N . LEU A 1 578 ? -15.515 -4.522 33.331 1.00 90.44 578 LEU A N 1
ATOM 4692 C CA . LEU A 1 578 ? -14.609 -5.402 32.569 1.00 90.44 578 LEU A CA 1
ATOM 4693 C C . LEU A 1 578 ? -15.017 -5.585 31.113 1.00 90.44 578 LEU A C 1
ATOM 4695 O O . LEU A 1 578 ? -14.202 -5.444 30.211 1.00 90.44 578 LEU A O 1
ATOM 4699 N N . ILE A 1 579 ? -16.286 -5.923 30.883 1.00 93.94 579 ILE A N 1
ATOM 4700 C CA . ILE A 1 579 ? -16.769 -6.162 29.524 1.00 93.94 579 ILE A CA 1
ATOM 4701 C C . ILE A 1 579 ? -17.014 -4.843 28.794 1.00 93.94 579 ILE A C 1
ATOM 4703 O O . ILE A 1 579 ? -16.803 -4.793 27.592 1.00 93.94 579 ILE A O 1
ATOM 4707 N N . VAL A 1 580 ? -17.414 -3.793 29.515 1.00 93.94 580 VAL A N 1
ATOM 4708 C CA . VAL A 1 580 ? -17.709 -2.465 28.954 1.00 93.94 580 VAL A CA 1
ATOM 4709 C C . VAL A 1 580 ? -16.432 -1.824 28.399 1.00 93.94 580 VAL A C 1
ATOM 4711 O O . VAL A 1 580 ? -16.333 -1.505 27.220 1.00 93.94 580 VAL A O 1
ATOM 4714 N N . GLU A 1 581 ? -15.398 -1.698 29.229 1.00 93.25 581 GLU A N 1
ATOM 4715 C CA . GLU A 1 581 ? -14.114 -1.124 28.810 1.00 93.25 581 GLU A CA 1
ATOM 4716 C C . GLU A 1 581 ? -13.371 -2.071 27.867 1.00 93.25 581 GLU A C 1
ATOM 4718 O O . GLU A 1 581 ? -12.838 -1.639 26.848 1.00 93.25 581 GLU A O 1
ATOM 4723 N N . GLY A 1 582 ? -13.408 -3.380 28.140 1.00 94.00 582 GLY A N 1
ATOM 4724 C CA . GLY A 1 582 ? -12.802 -4.381 27.269 1.00 94.00 582 GLY A CA 1
ATOM 4725 C C . GLY A 1 582 ? -13.385 -4.396 25.857 1.00 94.00 582 GLY A C 1
ATOM 4726 O O . GLY A 1 582 ? -12.641 -4.564 24.889 1.00 94.00 582 GLY A O 1
ATOM 4727 N N . PHE A 1 583 ? -14.705 -4.227 25.708 1.00 96.31 583 PHE A N 1
ATOM 4728 C CA . PHE A 1 583 ? -15.341 -4.191 24.390 1.00 96.31 583 PHE A CA 1
ATOM 4729 C C . PHE A 1 583 ? -15.032 -2.905 23.650 1.00 96.31 583 PHE A C 1
ATOM 4731 O O . PHE A 1 583 ? -14.699 -2.972 22.466 1.00 96.31 583 PHE A O 1
ATOM 4738 N N . ALA A 1 584 ? -15.073 -1.762 24.328 1.00 96.12 584 ALA A N 1
ATOM 4739 C CA . ALA A 1 584 ? -14.663 -0.505 23.725 1.00 96.12 584 ALA A CA 1
ATOM 4740 C C . ALA A 1 584 ? -13.205 -0.549 23.229 1.00 96.12 584 ALA A C 1
ATOM 4742 O O . ALA A 1 584 ? -12.945 -0.183 22.077 1.00 96.12 584 ALA A O 1
ATOM 4743 N N . GLU A 1 585 ? -12.301 -1.135 24.018 1.00 93.75 585 GLU A N 1
ATOM 4744 C CA . GLU A 1 585 ? -10.896 -1.328 23.648 1.00 93.75 585 GLU A CA 1
ATOM 4745 C C . GLU A 1 585 ? -10.755 -2.308 22.469 1.00 93.75 585 GLU A C 1
ATOM 4747 O O . GLU A 1 585 ? -10.030 -2.060 21.501 1.00 93.75 585 GLU A O 1
ATOM 4752 N N . TRP A 1 586 ? -11.515 -3.411 22.477 1.00 94.69 586 TRP A N 1
ATOM 4753 C CA . TRP A 1 586 ? -11.548 -4.363 21.363 1.00 94.69 586 TRP A CA 1
ATOM 4754 C C . TRP A 1 586 ? -12.040 -3.704 20.070 1.00 94.69 586 TRP A C 1
ATOM 4756 O O . TRP A 1 586 ? -11.452 -3.911 19.007 1.00 94.69 586 TRP A O 1
ATOM 4766 N N . VAL A 1 587 ? -13.066 -2.855 20.134 1.00 95.81 587 VAL A N 1
ATOM 4767 C CA . VAL A 1 587 ? -13.547 -2.093 18.975 1.00 95.81 587 VAL A CA 1
ATOM 4768 C C . VAL A 1 587 ? -12.485 -1.104 18.487 1.00 95.81 587 VAL A C 1
ATOM 4770 O O . VAL A 1 587 ? -12.245 -1.027 17.276 1.00 95.81 587 VAL A O 1
ATOM 4773 N N . ALA A 1 588 ? -11.817 -0.382 19.392 1.00 94.19 588 ALA A N 1
ATOM 4774 C CA . ALA A 1 588 ? -10.733 0.538 19.049 1.00 94.19 588 ALA A CA 1
ATOM 4775 C C . ALA A 1 588 ? -9.587 -0.186 18.327 1.00 94.19 588 ALA A C 1
ATOM 4777 O O . ALA A 1 588 ? -9.180 0.231 17.236 1.00 94.19 588 ALA A O 1
ATOM 4778 N N . PHE A 1 589 ? -9.166 -1.340 18.847 1.00 90.94 589 PHE A N 1
ATOM 4779 C CA . PHE A 1 589 ? -8.193 -2.228 18.214 1.00 90.94 589 PHE A CA 1
ATOM 4780 C C . PHE A 1 589 ? -8.605 -2.615 16.785 1.00 90.94 589 PHE A C 1
ATOM 4782 O O . PHE A 1 589 ? -7.801 -2.513 15.856 1.00 90.94 589 PHE A O 1
ATOM 4789 N N . LYS A 1 590 ? -9.870 -3.000 16.563 1.00 90.44 590 LYS A N 1
ATOM 4790 C CA . LYS A 1 590 ? -10.372 -3.370 15.224 1.00 90.44 590 LYS A CA 1
ATOM 4791 C C . LYS A 1 590 ? -10.422 -2.187 14.263 1.00 90.44 590 LYS A C 1
ATOM 4793 O O . LYS A 1 590 ? -10.177 -2.354 13.067 1.00 90.44 590 LYS A O 1
ATOM 4798 N N . VAL A 1 591 ? -10.712 -0.986 14.761 1.00 90.88 591 VAL A N 1
ATOM 4799 C CA . VAL A 1 591 ? -10.660 0.246 13.963 1.00 90.88 591 VAL A CA 1
ATOM 4800 C C . VAL A 1 591 ? -9.222 0.586 13.562 1.00 90.88 591 VAL A C 1
ATOM 4802 O O . VAL A 1 591 ? -8.975 0.896 12.392 1.00 90.88 591 VAL A O 1
ATOM 4805 N N . LEU A 1 592 ? -8.267 0.511 14.493 1.00 86.62 592 LEU A N 1
ATOM 4806 C CA . LEU A 1 592 ? -6.848 0.751 14.210 1.00 86.62 592 LEU A CA 1
ATOM 4807 C C . LEU A 1 592 ? -6.310 -0.237 13.172 1.00 86.62 592 LEU A C 1
ATOM 4809 O O . LEU A 1 592 ? -5.682 0.178 12.192 1.00 86.62 592 LEU A O 1
ATOM 4813 N N . ASP A 1 593 ? -6.633 -1.518 13.335 1.00 80.56 593 ASP A N 1
ATOM 4814 C CA . ASP A 1 593 ? -6.278 -2.585 12.404 1.00 80.56 593 ASP A CA 1
ATOM 4815 C C . ASP A 1 593 ? -6.897 -2.376 11.008 1.00 80.56 593 ASP A C 1
ATOM 4817 O O . ASP A 1 593 ? -6.221 -2.480 9.980 1.00 80.56 593 ASP A O 1
ATOM 4821 N N . PHE A 1 594 ? -8.172 -1.975 10.922 1.00 81.19 594 PHE A N 1
ATOM 4822 C CA . PHE A 1 594 ? -8.800 -1.623 9.640 1.00 81.19 594 PHE A CA 1
ATOM 4823 C C . PHE A 1 594 ? -8.017 -0.534 8.894 1.00 81.19 594 PHE A C 1
ATOM 4825 O O . PHE A 1 594 ? -7.879 -0.562 7.666 1.00 81.19 594 PHE A O 1
ATOM 4832 N N . TYR A 1 595 ? -7.463 0.415 9.643 1.00 77.75 595 TYR A N 1
ATOM 4833 C CA . TYR A 1 595 ? -6.642 1.489 9.118 1.00 77.75 595 TYR A CA 1
ATOM 4834 C C . TYR A 1 595 ? -5.150 1.125 8.991 1.00 77.75 595 TYR A C 1
ATOM 4836 O O . TYR A 1 595 ? -4.393 1.951 8.479 1.00 77.75 595 TYR A O 1
ATOM 4844 N N . GLY A 1 596 ? -4.706 -0.078 9.352 1.00 71.44 596 GLY A N 1
ATOM 4845 C CA . GLY A 1 596 ? -3.294 -0.464 9.286 1.00 71.44 596 GLY A CA 1
ATOM 4846 C C . GLY A 1 596 ? -2.406 0.378 10.209 1.00 71.44 596 GLY A C 1
ATOM 4847 O O . GLY A 1 596 ? -1.266 0.686 9.863 1.00 71.44 596 GLY A O 1
ATOM 4848 N N . LEU A 1 597 ? -2.941 0.809 11.353 1.00 75.75 597 LEU A N 1
ATOM 4849 C CA . LEU A 1 597 ? -2.215 1.514 12.414 1.00 75.75 597 LEU A CA 1
ATOM 4850 C C . LEU A 1 597 ? -1.636 0.511 13.433 1.00 75.75 597 LEU A C 1
ATOM 4852 O O . LEU A 1 597 ? -1.656 0.761 14.633 1.00 75.75 597 LEU A O 1
ATOM 4856 N N . ALA A 1 598 ? -1.126 -0.624 12.940 1.00 64.50 598 ALA A N 1
ATOM 4857 C CA . ALA A 1 598 ? -0.734 -1.775 13.753 1.00 64.50 598 ALA A CA 1
ATOM 4858 C C . ALA A 1 598 ? 0.414 -1.499 14.729 1.00 64.50 598 ALA A C 1
ATOM 4860 O O . ALA A 1 598 ? 0.375 -1.977 15.856 1.00 64.50 598 ALA A O 1
ATOM 4861 N N . ASP A 1 599 ? 1.368 -0.644 14.355 1.00 64.75 599 ASP A N 1
ATOM 4862 C CA . ASP A 1 599 ? 2.470 -0.244 15.242 1.00 64.75 599 ASP A CA 1
ATOM 4863 C C . ASP A 1 599 ? 1.965 0.407 16.550 1.00 64.75 599 ASP A C 1
ATOM 4865 O O . ASP A 1 599 ? 2.650 0.370 17.567 1.00 64.75 599 ASP A O 1
ATOM 4869 N N . TYR A 1 600 ? 0.763 1.001 16.540 1.00 69.06 600 TYR A N 1
ATOM 4870 C CA . TYR A 1 600 ? 0.132 1.554 17.742 1.00 69.06 600 TYR A CA 1
ATOM 4871 C C . TYR A 1 600 ? -0.639 0.506 18.546 1.00 69.06 600 TYR A C 1
ATOM 4873 O O . TYR A 1 600 ? -0.823 0.691 19.741 1.00 69.06 600 TYR A O 1
ATOM 4881 N N . MET A 1 601 ? -1.025 -0.618 17.935 1.00 66.94 601 MET A N 1
ATOM 4882 C CA . MET A 1 601 ? -1.652 -1.734 18.650 1.00 66.94 601 MET A CA 1
ATOM 4883 C C . MET A 1 601 ? -0.667 -2.399 19.625 1.00 66.94 601 MET A C 1
ATOM 4885 O O . MET A 1 601 ? -1.099 -2.944 20.632 1.00 66.94 601 MET A O 1
ATOM 4889 N N . GLU A 1 602 ? 0.646 -2.324 19.364 1.00 63.00 602 GLU A N 1
ATOM 4890 C CA . GLU A 1 602 ? 1.694 -2.771 20.301 1.00 63.00 602 GLU A CA 1
ATOM 4891 C C . GLU A 1 602 ? 1.905 -1.804 21.482 1.00 63.00 602 GLU A C 1
ATOM 4893 O O . GLU A 1 602 ? 2.515 -2.182 22.481 1.00 63.00 602 GLU A O 1
ATOM 4898 N N . LEU A 1 603 ? 1.428 -0.558 21.363 1.00 62.12 603 LEU A N 1
ATOM 4899 C CA . LEU A 1 603 ? 1.534 0.478 22.397 1.00 62.12 603 LEU A CA 1
ATOM 4900 C C . LEU A 1 603 ? 0.330 0.510 23.339 1.00 62.12 603 LEU A C 1
ATOM 4902 O O . LEU A 1 603 ? 0.404 1.195 24.359 1.00 62.12 603 LEU A O 1
ATOM 4906 N N . ILE A 1 604 ? -0.749 -0.208 23.010 1.00 64.44 604 ILE A N 1
ATOM 4907 C CA . ILE A 1 604 ? -1.841 -0.459 23.948 1.00 64.44 604 ILE A CA 1
ATOM 4908 C C . ILE A 1 604 ? -1.225 -1.277 25.085 1.00 64.44 604 ILE A C 1
ATOM 4910 O O . ILE A 1 604 ? -0.930 -2.464 24.926 1.00 64.44 604 ILE A O 1
ATOM 4914 N N . ASP A 1 605 ? -0.927 -0.616 26.203 1.00 58.16 605 ASP A N 1
ATOM 4915 C CA . ASP A 1 605 ? -0.256 -1.238 27.340 1.00 58.16 605 ASP A CA 1
ATOM 4916 C C . ASP A 1 605 ? -1.246 -2.109 28.119 1.00 58.16 605 ASP A C 1
ATOM 4918 O O . ASP A 1 605 ? -1.778 -1.737 29.162 1.00 58.16 605 ASP A O 1
ATOM 4922 N N . LEU A 1 606 ? -1.500 -3.298 27.578 1.00 61.66 606 LEU A N 1
ATOM 4923 C CA . LEU A 1 606 ? -2.334 -4.329 28.192 1.00 61.66 606 LEU A CA 1
ATOM 4924 C C . LEU A 1 606 ? -1.631 -5.008 29.387 1.00 61.66 606 LEU A C 1
ATOM 4926 O O . LEU A 1 606 ? -2.192 -5.926 29.981 1.00 61.66 606 LEU A O 1
ATOM 4930 N N . ASN A 1 607 ? -0.389 -4.622 29.725 1.00 47.72 607 ASN A N 1
ATOM 4931 C CA . ASN A 1 607 ? 0.392 -5.289 30.773 1.00 47.72 607 ASN A CA 1
ATOM 4932 C C . ASN A 1 607 ? 0.070 -4.795 32.188 1.00 47.72 607 ASN A C 1
ATOM 4934 O O . ASN A 1 607 ? 0.467 -5.444 33.160 1.00 47.72 607 ASN A O 1
ATOM 4938 N N . GLU A 1 608 ? -0.631 -3.670 32.335 1.00 52.88 608 GLU A N 1
ATOM 4939 C CA . GLU A 1 608 ? -1.182 -3.279 33.628 1.00 52.88 608 GLU A CA 1
ATOM 4940 C C . GLU A 1 608 ? -2.520 -3.989 33.847 1.00 52.88 608 GLU A C 1
ATOM 4942 O O . GLU A 1 608 ? -3.445 -3.837 33.056 1.00 52.88 608 GLU A O 1
ATOM 4947 N N . TYR A 1 609 ? -2.627 -4.762 34.936 1.00 56.94 609 TYR A N 1
ATOM 4948 C CA . TYR A 1 609 ? -3.877 -5.398 35.364 1.00 56.94 609 TYR A CA 1
ATOM 4949 C C . TYR A 1 609 ? -4.960 -4.334 35.577 1.00 56.94 609 TYR A C 1
ATOM 4951 O O . TYR A 1 609 ? -5.037 -3.701 36.634 1.00 56.94 609 TYR A O 1
ATOM 4959 N N . ASN A 1 610 ? -5.783 -4.117 34.559 1.00 75.19 610 ASN A N 1
ATOM 4960 C CA . ASN A 1 610 ? -6.875 -3.165 34.566 1.00 75.19 610 ASN A CA 1
ATOM 4961 C C . ASN A 1 610 ? -8.062 -3.726 33.764 1.00 75.19 610 ASN A C 1
ATOM 4963 O O . ASN A 1 610 ? -7.933 -4.673 32.987 1.00 75.19 610 ASN A O 1
ATOM 4967 N N . GLU A 1 611 ? -9.248 -3.160 33.995 1.00 80.25 611 GLU A N 1
ATOM 4968 C CA . GLU A 1 611 ? -10.500 -3.630 33.383 1.00 80.25 611 GLU A CA 1
ATOM 4969 C C . GLU A 1 611 ? -10.466 -3.570 31.840 1.00 80.25 611 GLU A C 1
ATOM 4971 O O . GLU A 1 611 ? -11.172 -4.339 31.192 1.00 80.25 611 GLU A O 1
ATOM 4976 N N . TYR A 1 612 ? -9.598 -2.728 31.262 1.00 83.56 612 TYR A N 1
ATOM 4977 C CA . TYR A 1 612 ? -9.366 -2.617 29.820 1.00 83.56 612 TYR A CA 1
ATOM 4978 C C . TYR A 1 612 ? -8.650 -3.859 29.282 1.00 83.56 612 TYR A C 1
ATOM 4980 O O . TYR A 1 612 ? -9.171 -4.543 28.402 1.00 83.56 612 TYR A O 1
ATOM 4988 N N . GLY A 1 613 ? -7.482 -4.183 29.843 1.00 86.25 613 GLY A N 1
ATOM 4989 C CA . GLY A 1 613 ? -6.617 -5.249 29.347 1.00 86.25 613 GLY A CA 1
ATOM 4990 C C . GLY A 1 613 ? -7.241 -6.634 29.470 1.00 86.25 613 GLY A C 1
ATOM 4991 O O . GLY A 1 613 ? -7.316 -7.377 28.492 1.00 86.25 613 GLY A O 1
ATOM 4992 N N . ASP A 1 614 ? -7.766 -6.965 30.650 1.00 88.81 614 ASP A N 1
ATOM 4993 C CA . ASP A 1 614 ? -8.357 -8.285 30.887 1.00 88.81 614 ASP A CA 1
ATOM 4994 C C . ASP A 1 614 ? -9.682 -8.478 30.129 1.00 88.81 614 ASP A C 1
ATOM 4996 O O . ASP A 1 614 ? -9.988 -9.583 29.665 1.00 88.81 614 ASP A O 1
ATOM 5000 N N . GLY A 1 615 ? -10.464 -7.406 29.971 1.00 92.50 615 GLY A N 1
ATOM 5001 C CA . GLY A 1 615 ? -11.684 -7.415 29.171 1.00 92.50 615 GLY A CA 1
ATOM 5002 C C . GLY A 1 615 ? -11.388 -7.590 27.681 1.00 92.50 615 GLY A C 1
ATOM 5003 O O . GLY A 1 615 ? -11.999 -8.433 27.020 1.00 92.50 615 GLY A O 1
ATOM 5004 N N . PHE A 1 616 ? -10.403 -6.852 27.164 1.00 92.56 616 PHE A N 1
ATOM 5005 C CA . PHE A 1 616 ? -9.906 -6.996 25.799 1.00 92.56 616 PHE A CA 1
ATOM 5006 C C . PHE A 1 616 ? -9.397 -8.417 25.528 1.00 92.56 616 PHE A C 1
ATOM 5008 O O . PHE A 1 616 ? -9.804 -9.035 24.541 1.00 92.56 616 PHE A O 1
ATOM 5015 N N . ASP A 1 617 ? -8.555 -8.963 26.413 1.00 90.69 617 ASP A N 1
ATOM 5016 C CA . ASP A 1 617 ? -8.000 -10.315 26.297 1.00 90.69 617 ASP A CA 1
ATOM 5017 C C . ASP A 1 617 ? -9.105 -11.373 26.223 1.00 90.69 617 ASP A C 1
ATOM 5019 O O . ASP A 1 617 ? -9.040 -12.287 25.396 1.00 90.69 617 ASP A O 1
ATOM 5023 N N . LEU A 1 618 ? -10.151 -11.239 27.047 1.00 93.88 618 LEU A N 1
ATOM 5024 C CA . LEU A 1 618 ? -11.308 -12.129 27.007 1.00 93.88 618 LEU A CA 1
ATOM 5025 C C . LEU A 1 618 ? -12.018 -12.073 25.650 1.00 93.88 618 LEU A C 1
ATOM 5027 O O . LEU A 1 618 ? -12.311 -13.117 25.067 1.00 93.88 618 LEU A O 1
ATOM 5031 N N . LEU A 1 619 ? -12.315 -10.876 25.143 1.00 95.50 619 LEU A N 1
ATOM 5032 C CA . LEU A 1 619 ? -13.051 -10.712 23.886 1.00 95.50 619 LEU A CA 1
ATOM 5033 C C . LEU A 1 619 ? -12.218 -11.153 22.685 1.00 95.50 619 LEU A C 1
ATOM 5035 O O . LEU A 1 619 ? -12.731 -11.819 21.786 1.00 95.50 619 LEU A O 1
ATOM 5039 N N . LYS A 1 620 ? -10.913 -10.879 22.709 1.00 91.94 620 LYS A N 1
ATOM 5040 C CA . LYS A 1 620 ? -9.958 -11.410 21.739 1.00 91.94 620 LYS A CA 1
ATOM 5041 C C . LYS A 1 620 ? -9.877 -12.933 21.806 1.00 91.94 620 LYS A C 1
ATOM 5043 O O . LYS A 1 620 ? -9.825 -13.581 20.767 1.00 91.94 620 LYS A O 1
ATOM 5048 N N . TRP A 1 621 ? -9.929 -13.527 22.998 1.00 93.44 621 TRP A N 1
ATOM 5049 C CA . TRP A 1 621 ? -9.984 -14.979 23.151 1.00 93.44 621 TRP A CA 1
ATOM 5050 C C . TRP A 1 621 ? -11.286 -15.569 22.589 1.00 93.44 621 TRP A C 1
ATOM 5052 O O . TRP A 1 621 ? -11.232 -16.584 21.895 1.00 93.44 621 TRP A O 1
ATOM 5062 N N . ILE A 1 622 ? -12.438 -14.927 22.823 1.00 93.69 622 ILE A N 1
ATOM 5063 C CA . ILE A 1 622 ? -13.736 -15.318 22.238 1.00 93.69 622 ILE A CA 1
ATOM 5064 C C . ILE A 1 622 ? -13.679 -15.257 20.709 1.00 93.69 622 ILE A C 1
ATOM 5066 O O . ILE A 1 622 ? -14.146 -16.178 20.031 1.00 93.69 622 ILE A O 1
ATOM 5070 N N . GLU A 1 623 ? -13.096 -14.191 20.160 1.00 92.31 623 GLU A N 1
ATOM 5071 C CA . GLU A 1 623 ? -12.883 -14.050 18.724 1.00 92.31 623 GLU A CA 1
ATOM 5072 C C . GLU A 1 623 ? -12.006 -15.179 18.175 1.00 92.31 623 GLU A C 1
ATOM 5074 O O . GLU A 1 623 ? -12.412 -15.876 17.245 1.00 92.31 623 GLU A O 1
ATOM 5079 N N . ASP A 1 624 ? -10.831 -15.379 18.769 1.00 85.56 624 ASP A N 1
ATOM 5080 C CA . ASP A 1 624 ? -9.822 -16.308 18.269 1.00 85.56 624 ASP A CA 1
ATOM 5081 C C . ASP A 1 624 ? -10.240 -17.780 18.425 1.00 85.56 624 ASP A C 1
ATOM 5083 O O . ASP A 1 624 ? -9.874 -18.602 17.586 1.00 85.56 624 ASP A O 1
ATOM 5087 N N . ASN A 1 625 ? -10.997 -18.127 19.474 1.00 87.12 625 ASN A N 1
ATOM 5088 C CA . ASN A 1 625 ? -11.237 -19.526 19.852 1.00 87.12 625 ASN A CA 1
ATOM 5089 C C . ASN A 1 625 ? -12.707 -19.958 19.742 1.00 87.12 625 ASN A C 1
ATOM 5091 O O . ASN A 1 625 ? -12.975 -21.105 19.392 1.00 87.12 625 ASN A O 1
ATOM 5095 N N . VAL A 1 626 ? -13.673 -19.071 20.006 1.00 88.38 626 VAL A N 1
ATOM 5096 C CA . VAL A 1 626 ? -15.074 -19.485 20.216 1.00 88.38 626 VAL A CA 1
ATOM 5097 C C . VAL A 1 626 ? -15.956 -19.223 19.005 1.00 88.38 626 VAL A C 1
ATOM 5099 O O . VAL A 1 626 ? -16.570 -20.155 18.493 1.00 88.38 626 VAL A O 1
ATOM 5102 N N . ALA A 1 627 ? -16.029 -17.986 18.505 1.00 84.69 627 ALA A N 1
ATOM 5103 C CA . ALA A 1 627 ? -17.048 -17.629 17.504 1.00 84.69 627 ALA A CA 1
ATOM 5104 C C . ALA A 1 627 ? -16.642 -16.539 16.488 1.00 84.69 627 ALA A C 1
ATOM 5106 O O . ALA A 1 627 ? -17.420 -16.195 15.585 1.00 84.69 627 ALA A O 1
ATOM 5107 N N . GLY A 1 628 ? -15.407 -16.033 16.547 1.00 86.44 628 GLY A N 1
ATOM 5108 C CA . GLY A 1 628 ? -14.924 -15.029 15.597 1.00 86.44 628 GLY A CA 1
ATOM 5109 C C . GLY A 1 628 ? -15.495 -13.640 15.853 1.00 86.44 628 GLY A C 1
ATOM 5110 O O . GLY A 1 628 ? -16.187 -13.411 16.842 1.00 86.44 628 GLY A O 1
ATOM 5111 N N . PHE A 1 629 ? -15.246 -12.721 14.918 1.00 88.44 629 PHE A N 1
ATOM 5112 C CA . PHE A 1 629 ? -15.573 -11.298 15.061 1.00 88.44 629 PHE A CA 1
ATOM 5113 C C . PHE A 1 629 ? -17.040 -11.055 15.461 1.00 88.44 629 PHE A C 1
ATOM 5115 O O . PHE A 1 629 ? -17.333 -10.458 16.492 1.00 88.44 629 PHE A O 1
ATOM 5122 N N . TYR A 1 630 ? -17.982 -11.587 14.677 1.00 89.44 630 TYR A N 1
ATOM 5123 C CA . TYR A 1 630 ? -19.416 -11.435 14.953 1.00 89.44 630 TYR A CA 1
ATOM 5124 C C . TYR A 1 630 ? -19.875 -12.151 16.229 1.00 89.44 630 TYR A C 1
ATOM 5126 O O . TYR A 1 630 ? -20.851 -11.724 16.837 1.00 89.44 630 TYR A O 1
ATOM 5134 N N . GLY A 1 631 ? -19.165 -13.199 16.654 1.00 91.56 631 GLY A N 1
ATOM 5135 C CA . GLY A 1 631 ? -19.451 -13.889 17.907 1.00 91.56 631 GLY A CA 1
ATOM 5136 C C . GLY A 1 631 ? -19.172 -13.025 19.135 1.00 91.56 631 GLY A C 1
ATOM 5137 O O . GLY A 1 631 ? -19.908 -13.106 20.111 1.00 91.56 631 GLY A O 1
ATOM 5138 N N . VAL A 1 632 ? -18.170 -12.141 19.065 1.00 95.44 632 VAL A N 1
ATOM 5139 C CA . VAL A 1 632 ? -17.923 -11.127 20.104 1.00 95.44 632 VAL A CA 1
ATOM 5140 C C . VAL A 1 632 ? -19.095 -10.149 20.193 1.00 95.44 632 VAL A C 1
ATOM 5142 O O . VAL A 1 632 ? -19.589 -9.868 21.280 1.00 95.44 632 VAL A O 1
ATOM 5145 N N . ILE A 1 633 ? -19.596 -9.668 19.053 1.00 94.75 633 ILE A N 1
ATOM 5146 C CA . ILE A 1 633 ? -20.732 -8.734 19.024 1.00 94.75 633 ILE A CA 1
ATOM 5147 C C . ILE A 1 633 ? -22.012 -9.406 19.546 1.00 94.75 633 ILE A C 1
ATOM 5149 O O . ILE A 1 633 ? -22.758 -8.805 20.319 1.00 94.75 633 ILE A O 1
ATOM 5153 N N . GLU A 1 634 ? -22.274 -10.654 19.152 1.00 93.88 634 GLU A N 1
ATOM 5154 C CA . GLU A 1 634 ? -23.402 -11.439 19.667 1.00 93.88 634 GLU A CA 1
ATOM 5155 C C . GLU A 1 634 ? -23.287 -11.676 21.177 1.00 93.88 634 GLU A C 1
ATOM 5157 O O . GLU A 1 634 ? -24.272 -11.502 21.904 1.00 93.88 634 GLU A O 1
ATOM 5162 N N . PHE A 1 635 ? -22.080 -11.994 21.655 1.00 96.12 635 PHE A N 1
ATOM 5163 C CA . PHE A 1 635 ? -21.785 -12.122 23.076 1.00 96.12 635 PHE A CA 1
ATOM 5164 C C . PHE A 1 635 ? -22.147 -10.853 23.839 1.00 96.12 635 PHE A C 1
ATOM 5166 O O . PHE A 1 635 ? -22.893 -10.928 24.811 1.00 96.12 635 PHE A O 1
ATOM 5173 N N . VAL A 1 636 ? -21.695 -9.688 23.375 1.00 96.12 636 VAL A N 1
ATOM 5174 C CA . VAL A 1 636 ? -21.970 -8.409 24.043 1.00 96.12 636 VAL A CA 1
ATOM 5175 C C . VAL A 1 636 ? -23.464 -8.082 24.052 1.00 96.12 636 VAL A C 1
ATOM 5177 O O . VAL A 1 636 ? -23.990 -7.651 25.078 1.00 96.12 636 VAL A O 1
ATOM 5180 N N . LYS A 1 637 ? -24.185 -8.373 22.962 1.00 95.00 637 LYS A N 1
ATOM 5181 C CA . LYS A 1 637 ? -25.640 -8.155 22.874 1.00 95.00 637 LYS A CA 1
ATOM 5182 C C . LYS A 1 637 ? -26.449 -9.068 23.791 1.00 95.00 637 LYS A C 1
ATOM 5184 O O . LYS A 1 637 ? -27.460 -8.643 24.345 1.00 95.00 637 LYS A O 1
ATOM 5189 N N . THR A 1 638 ? -26.048 -10.331 23.931 1.00 95.19 638 THR A N 1
ATOM 5190 C CA . THR A 1 638 ? -26.905 -11.375 24.528 1.00 95.19 638 THR A CA 1
ATOM 5191 C C . THR A 1 638 ? -26.396 -11.926 25.862 1.00 95.19 638 THR A C 1
ATOM 5193 O O . THR A 1 638 ? -27.150 -12.573 26.586 1.00 95.19 638 THR A O 1
ATOM 5196 N N . GLY A 1 639 ? -25.133 -11.676 26.213 1.00 94.25 639 GLY A N 1
ATOM 5197 C CA . GLY A 1 639 ? -24.435 -12.300 27.343 1.00 94.25 639 GLY A CA 1
ATOM 5198 C C . GLY A 1 639 ? -23.979 -13.739 27.080 1.00 94.25 639 GLY A C 1
ATOM 5199 O O . GLY A 1 639 ? -23.472 -14.403 27.989 1.00 94.25 639 GLY A O 1
ATOM 5200 N N . LYS A 1 640 ? -24.186 -14.242 25.858 1.00 94.62 640 LYS A N 1
ATOM 5201 C CA . LYS A 1 640 ? -23.975 -15.638 25.477 1.00 94.62 640 LYS A CA 1
ATOM 5202 C C . LYS A 1 640 ? -23.354 -15.740 24.095 1.00 94.62 640 LYS A C 1
ATOM 5204 O O . LYS A 1 640 ? -23.576 -14.893 23.242 1.00 94.62 640 LYS A O 1
ATOM 5209 N N . VAL A 1 641 ? -22.601 -16.805 23.861 1.00 94.38 641 VAL A N 1
ATOM 5210 C CA . VAL A 1 641 ? -22.040 -17.083 22.538 1.00 94.38 641 VAL A CA 1
ATOM 5211 C C . VAL A 1 641 ? -22.074 -18.574 22.256 1.00 94.38 641 VAL A C 1
ATOM 5213 O O . VAL A 1 641 ? -21.769 -19.389 23.127 1.00 94.38 641 VAL A O 1
ATOM 5216 N N . LEU A 1 642 ? -22.489 -18.935 21.048 1.00 91.75 642 LEU A N 1
ATOM 5217 C CA . LEU A 1 642 ? -22.488 -20.312 20.580 1.00 91.75 642 LEU A CA 1
ATOM 5218 C C . LEU A 1 642 ? -21.170 -20.583 19.860 1.00 91.75 642 LEU A C 1
ATOM 5220 O O . LEU A 1 642 ? -20.840 -19.882 18.906 1.00 91.75 642 LEU A O 1
ATOM 5224 N N . ASP A 1 643 ? -20.448 -21.621 20.275 1.00 88.62 643 ASP A N 1
ATOM 5225 C CA . ASP A 1 643 ? -19.415 -22.200 19.423 1.00 88.62 643 ASP A CA 1
ATOM 5226 C C . ASP A 1 643 ? -20.102 -23.076 18.364 1.00 88.62 643 ASP A C 1
ATOM 5228 O O . ASP A 1 643 ? -20.660 -24.123 18.717 1.00 88.62 643 ASP A O 1
ATOM 5232 N N . PRO A 1 644 ? -20.105 -22.675 17.080 1.00 77.88 644 PRO A N 1
ATOM 5233 C CA . PRO A 1 644 ? -20.792 -23.426 16.037 1.00 77.88 644 PRO A CA 1
ATOM 5234 C C . PRO A 1 644 ? -20.157 -24.798 15.780 1.00 77.88 644 PRO A C 1
ATOM 5236 O O . PRO A 1 644 ? -20.839 -25.691 15.283 1.00 77.88 644 PRO A O 1
ATOM 5239 N N . GLU A 1 645 ? -18.875 -24.983 16.109 1.00 76.12 645 GLU A N 1
ATOM 5240 C CA . GLU A 1 645 ? -18.154 -26.233 15.853 1.00 76.12 645 GLU A CA 1
ATOM 5241 C C . GLU A 1 645 ? -18.412 -27.252 16.960 1.00 76.12 645 GLU A C 1
ATOM 5243 O O . GLU A 1 645 ? -18.754 -28.403 16.684 1.00 76.12 645 GLU A O 1
ATOM 5248 N N . ALA A 1 646 ? -18.308 -26.823 18.219 1.00 83.94 646 ALA A N 1
ATOM 5249 C CA . ALA A 1 646 ? -18.605 -27.681 19.361 1.00 83.94 646 ALA A CA 1
ATOM 5250 C C . ALA A 1 646 ? -20.114 -27.826 19.627 1.00 83.94 646 ALA A C 1
ATOM 5252 O O . ALA A 1 646 ? -20.526 -28.741 20.343 1.00 83.94 646 ALA A O 1
ATOM 5253 N N . ASN A 1 647 ? -20.939 -26.932 19.067 1.00 88.75 647 ASN A N 1
ATOM 5254 C CA . ASN A 1 647 ? -22.357 -26.778 19.391 1.00 88.75 647 ASN A CA 1
ATOM 5255 C C . ASN A 1 647 ? -22.579 -26.592 20.907 1.00 88.75 647 ASN A C 1
ATOM 5257 O O . ASN A 1 647 ? -23.456 -27.208 21.518 1.00 88.75 647 ASN A O 1
ATOM 5261 N N . ILE A 1 648 ? -21.727 -25.768 21.524 1.00 90.75 648 ILE A N 1
ATOM 5262 C CA . ILE A 1 648 ? -21.733 -25.471 22.959 1.00 90.75 648 ILE A CA 1
ATOM 5263 C C . ILE A 1 648 ? -22.045 -23.991 23.153 1.00 90.75 648 ILE A C 1
ATOM 5265 O O . ILE A 1 648 ? -21.360 -23.128 22.611 1.00 90.75 648 ILE A O 1
ATOM 5269 N N . GLU A 1 649 ? -23.056 -23.700 23.970 1.00 94.69 649 GLU A N 1
ATOM 5270 C CA . GLU A 1 649 ? -23.329 -22.340 24.434 1.00 94.69 649 GLU A CA 1
ATOM 5271 C C . GLU A 1 649 ? -22.424 -22.004 25.625 1.00 94.69 649 GLU A C 1
ATOM 5273 O O . GLU A 1 649 ? -22.313 -22.755 26.603 1.00 94.69 649 GLU A O 1
ATOM 5278 N N . TYR A 1 650 ? -21.782 -20.850 25.535 1.00 93.38 650 TYR A N 1
ATOM 5279 C CA . TYR A 1 650 ? -20.926 -20.277 26.551 1.00 93.38 650 TYR A CA 1
ATOM 5280 C C . TYR A 1 650 ? -21.612 -19.076 27.202 1.00 93.38 650 TYR A C 1
ATOM 5282 O O . TYR A 1 650 ? -22.150 -18.209 26.516 1.00 93.38 650 TYR A O 1
ATOM 5290 N N . ASN A 1 651 ? -21.562 -19.011 28.534 1.00 93.31 651 ASN A N 1
ATOM 5291 C CA . ASN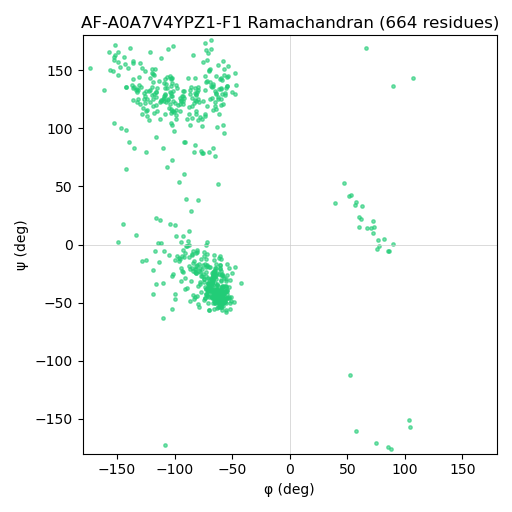 A 1 651 ? -21.916 -17.822 29.311 1.00 93.31 651 ASN A CA 1
ATOM 5292 C C . ASN A 1 651 ? -20.646 -17.151 29.862 1.00 93.31 651 ASN A C 1
ATOM 5294 O O . ASN A 1 651 ? -19.568 -17.751 29.842 1.00 93.31 651 ASN A O 1
ATOM 5298 N N . LEU A 1 652 ? -20.776 -15.932 30.394 1.00 92.31 652 LEU A N 1
ATOM 5299 C CA . LEU A 1 652 ? -19.640 -15.150 30.897 1.00 92.31 652 LEU A CA 1
ATOM 5300 C C . LEU A 1 652 ? -18.772 -15.921 31.910 1.00 92.31 652 LEU A C 1
ATOM 5302 O O . LEU A 1 652 ? -17.553 -15.943 31.781 1.00 92.31 652 LEU A O 1
ATOM 5306 N N . GLU A 1 653 ? -19.376 -16.601 32.890 1.00 92.12 653 GLU A N 1
ATOM 5307 C CA . GLU A 1 653 ? -18.614 -17.337 33.911 1.00 92.12 653 GLU A CA 1
ATOM 5308 C C . GLU A 1 653 ? -17.763 -18.463 33.307 1.00 92.12 653 GLU A C 1
ATOM 5310 O O . GLU A 1 653 ? -16.623 -18.672 33.723 1.00 92.12 653 GLU A O 1
ATOM 5315 N N . LYS A 1 654 ? -18.303 -19.198 32.330 1.00 93.50 654 LYS A N 1
ATOM 5316 C CA . LYS A 1 654 ? -17.562 -20.262 31.651 1.00 93.50 654 LYS A CA 1
ATOM 5317 C C . LYS A 1 654 ? -16.436 -19.692 30.788 1.00 93.50 654 LYS A C 1
ATOM 5319 O O . LYS A 1 654 ? -15.329 -20.219 30.837 1.00 93.50 654 LYS A O 1
ATOM 5324 N N . LEU A 1 655 ? -16.700 -18.603 30.064 1.00 94.00 655 LEU A N 1
ATOM 5325 C CA . LEU A 1 655 ? -15.703 -17.926 29.228 1.00 94.00 655 LEU A CA 1
ATOM 5326 C C . LEU A 1 655 ? -14.530 -17.411 30.057 1.00 94.00 655 LEU A C 1
ATOM 5328 O O . LEU A 1 655 ? -13.389 -17.680 29.710 1.00 94.00 655 LEU A O 1
ATOM 5332 N N . LEU A 1 656 ? -14.806 -16.751 31.184 1.00 92.56 656 LEU A N 1
ATOM 5333 C CA . LEU A 1 656 ? -13.766 -16.259 32.087 1.00 92.56 656 LEU A CA 1
ATOM 5334 C C . LEU A 1 656 ? -12.872 -17.393 32.610 1.00 92.56 656 LEU A C 1
ATOM 5336 O O . LEU A 1 656 ? -11.667 -17.208 32.766 1.00 92.56 656 LEU A O 1
ATOM 5340 N N . LYS A 1 657 ? -13.451 -18.564 32.907 1.00 93.56 657 LYS A N 1
ATOM 5341 C CA . LYS A 1 657 ? -12.685 -19.726 33.382 1.00 93.56 657 LYS A CA 1
ATOM 5342 C C . LYS A 1 657 ? -11.822 -20.329 32.279 1.00 93.56 657 LYS A C 1
ATOM 5344 O O . LYS A 1 657 ? -10.671 -20.654 32.537 1.00 93.56 657 LYS A O 1
ATOM 5349 N N . GLU A 1 658 ? -12.361 -20.489 31.072 1.00 94.12 658 GLU A N 1
ATOM 5350 C CA . GLU A 1 658 ? -11.624 -21.100 29.958 1.00 94.12 658 GLU A CA 1
ATOM 5351 C C . GLU A 1 658 ? -10.557 -20.175 29.361 1.00 94.12 658 GLU A C 1
ATOM 5353 O O . GLU A 1 658 ? -9.514 -20.662 28.929 1.00 94.12 658 GLU A O 1
ATOM 5358 N N . SER A 1 659 ? -10.759 -18.856 29.408 1.00 92.12 659 SER A N 1
ATOM 5359 C CA . SER A 1 659 ? -9.744 -17.877 29.003 1.00 92.12 659 SER A CA 1
ATOM 5360 C C . SER A 1 659 ? -8.644 -17.667 30.051 1.00 92.12 659 SER A C 1
ATOM 5362 O O . SER A 1 659 ? -7.631 -17.036 29.759 1.00 92.12 659 SER A O 1
ATOM 5364 N N . GLY A 1 660 ? -8.833 -18.165 31.279 1.00 92.19 660 GLY A N 1
ATOM 5365 C CA . GLY A 1 660 ? -7.922 -17.953 32.409 1.00 92.19 660 GLY A CA 1
ATOM 5366 C C . GLY A 1 660 ? -8.042 -16.578 33.079 1.00 92.19 660 GLY A C 1
ATOM 5367 O O . GLY A 1 660 ? -7.376 -16.332 34.082 1.00 92.19 660 GLY A O 1
ATOM 5368 N N . ILE A 1 661 ? -8.913 -15.689 32.586 1.00 89.88 661 ILE A N 1
ATOM 5369 C CA . ILE A 1 661 ? -9.137 -14.354 33.169 1.00 89.88 661 ILE A CA 1
ATOM 5370 C C . ILE A 1 661 ? -9.785 -14.444 34.557 1.00 89.88 661 ILE A C 1
ATOM 5372 O O . ILE A 1 661 ? -9.517 -13.615 35.423 1.00 89.88 661 ILE A O 1
ATOM 5376 N N . TRP A 1 662 ? -10.582 -15.485 34.816 1.00 89.44 662 TRP A N 1
ATOM 5377 C CA . TRP A 1 662 ? -11.243 -15.701 36.109 1.00 89.44 662 TRP A CA 1
ATOM 5378 C C . TRP A 1 662 ? -10.280 -15.724 37.299 1.00 89.44 662 TRP A C 1
ATOM 5380 O O . TRP A 1 662 ? -10.635 -15.266 38.383 1.00 89.44 662 TRP A O 1
ATOM 5390 N N . ASP A 1 663 ? -9.078 -16.265 37.101 1.00 87.38 663 ASP A N 1
ATOM 5391 C CA . ASP A 1 663 ? -8.069 -16.355 38.154 1.00 87.38 663 ASP A CA 1
ATOM 5392 C C . ASP A 1 663 ? -7.290 -15.042 38.327 1.00 87.38 663 ASP A C 1
ATOM 5394 O O . ASP A 1 663 ? -6.699 -14.835 39.381 1.00 87.38 663 ASP A O 1
ATOM 5398 N N . LYS A 1 664 ? -7.309 -14.146 37.328 1.00 82.69 664 LYS A N 1
ATOM 5399 C CA . LYS A 1 664 ? -6.685 -12.816 37.409 1.00 82.69 664 LYS A CA 1
ATOM 5400 C C . LYS A 1 664 ? -7.544 -11.805 38.175 1.00 82.69 664 LYS A C 1
ATOM 5402 O O . LYS A 1 664 ? -7.009 -10.950 38.868 1.00 82.69 664 LYS A O 1
ATOM 5407 N N . ILE A 1 665 ? -8.869 -11.896 38.029 1.00 79.50 665 ILE A N 1
ATOM 5408 C CA . ILE A 1 665 ? -9.832 -10.923 38.583 1.00 79.50 665 ILE A CA 1
ATOM 5409 C C . ILE A 1 665 ? -10.309 -11.259 40.009 1.00 79.50 665 ILE A C 1
ATOM 5411 O O . ILE A 1 665 ? -11.120 -10.526 40.577 1.00 79.50 665 ILE A O 1
ATOM 5415 N N . LYS A 1 666 ? -9.847 -12.379 40.573 1.00 73.25 666 LYS A N 1
ATOM 5416 C CA . LYS A 1 666 ? -10.097 -12.806 41.956 1.00 73.25 666 LYS A CA 1
ATOM 5417 C C . LYS A 1 666 ? -8.961 -12.398 42.876 1.00 73.25 666 LYS A C 1
ATOM 5419 O O . LYS A 1 666 ? -9.278 -12.017 44.027 1.00 73.25 666 LYS A O 1
#

Solvent-accessible surface area (backbone atoms only — not comparable to full-atom values): 36255 Å² total; per-residue (Å²): 86,72,56,63,83,92,37,66,66,52,44,47,53,52,48,48,67,74,76,53,56,73,65,34,29,33,35,40,41,42,46,58,90,81,64,52,39,63,59,53,48,52,49,50,51,53,52,50,53,62,33,72,77,46,97,37,63,59,51,74,43,77,40,74,50,78,88,76,52,61,80,84,50,52,38,53,20,42,34,38,39,29,41,35,60,52,75,61,56,74,51,46,66,63,52,45,66,47,33,31,28,99,88,34,48,78,45,76,47,55,48,104,40,69,67,33,45,46,53,73,76,40,47,65,64,60,72,64,52,73,63,63,91,44,62,43,50,58,55,50,53,52,51,49,28,50,50,31,43,50,58,37,66,38,94,54,59,58,44,54,41,66,59,48,25,70,76,65,36,53,72,59,39,52,53,53,51,51,55,36,35,76,69,62,34,28,48,79,55,97,65,24,42,34,56,70,34,46,66,61,34,35,58,72,35,43,90,71,48,93,44,62,76,41,96,55,50,32,34,35,37,40,67,46,96,88,68,51,75,47,82,44,80,42,57,52,74,38,50,64,79,76,43,39,61,55,28,58,43,76,56,88,65,45,54,26,25,35,48,75,85,69,49,94,82,49,52,70,45,60,50,39,79,48,56,91,88,41,56,74,38,53,46,66,40,70,47,68,44,78,69,56,82,84,64,78,59,80,42,82,46,79,42,89,62,67,33,37,44,34,33,30,82,72,33,46,38,36,40,36,35,60,21,30,41,36,27,74,57,92,56,96,80,66,73,69,48,78,46,75,50,80,76,43,82,47,78,44,59,19,37,32,38,40,34,35,38,98,50,21,71,46,49,48,26,36,46,68,56,47,46,52,45,50,25,61,70,36,82,79,44,40,46,77,51,61,53,97,60,26,28,38,44,30,43,57,40,67,72,66,95,32,64,75,61,44,51,63,52,53,66,71,40,47,67,55,51,38,52,50,39,32,53,48,53,71,67,42,68,59,76,45,44,44,58,67,70,37,64,50,92,59,53,66,83,77,50,46,59,45,39,55,55,35,37,42,55,34,16,54,43,69,74,39,38,70,61,39,52,50,52,51,36,24,56,70,56,17,32,59,50,77,57,29,43,55,53,50,50,54,48,47,50,45,47,50,50,64,36,27,38,69,68,66,70,50,71,56,92,76,72,50,50,80,43,53,46,88,55,84,97,45,64,51,48,60,38,79,96,75,42,32,31,37,31,38,45,46,43,24,44,67,61,43,51,32,42,51,38,22,34,50,38,48,56,37,43,74,39,92,76,46,40,25,71,74,52,52,36,51,91,73,32,96,79,8,42,30,52,57,41,3,46,14,49,44,49,12,51,53,54,35,52,76,63,58,42,51,82,54,63,75,64,58,73,55,83,54,98,41,48,45,29,58,21,24,52,48,47,50,46,37,22,74,73,45,34,3,61,56,30,40,56,44,22,46,35,65,44,36,38,59,20,81,86,78,71,44,80,41,42,61,72,58,47,30,55,76,68,51,49,49,74,73,73,107

Radius of gyration: 29.73 Å; Cα contacts (8 Å, |Δi|>4): 1124; chains: 1; bounding box: 66×59×95 Å

Foldseek 3Di:
DQDDLPDLLSVVLVCCVPVDDAAAAEEEEEADPADALVNQVVSVVVSVVVQVVDPHPYNYDYDPDPVPPDPVQFQRGQEYEYEADHLQNLCVVVSCNRRHHPNHDYHYRHRLFLVSVCCVVCVVLNVVPPQDQPAPVLVLLVLLLVLLLCCLPPPDQKDQLVVVCVVSNVVSSVVSLVVCVVVVQWDDDPRITGGDHSVVSNVVSPPPPVALQHPAWEWEWEQDPVRDTDTDTDRLLCPPFQAAAQAWDDDNNFIWGWHLPDDSPHRYTYTHGADLQRFSGKGWDKDKDFPCPPDAFPDWDADVLFFIKGKDAWTKMKIKTQAIWGARHPDQDTPTDGDGGDIDIDIAIWIKMKTFAPQAQQLLQLCVSPVCNNYPPQVSFWDWDDDRGIIMTTGSRRDGPPNVVVRVVCVVCSLVSLVVLLSSLLLRLDLQDDCRSRVDPDRSVRRGNSSLVSNCSSCSSVVNNVVSVLSSQQQPWFDDQVSCLVVLVVLLCCCQPVDCVVPQVLHQPDQAAEHEDDDPPDQWAADQVRSHIYGYGGDHPLVSNLRSQLRRLLSSLPPPQQFDPVQQDCVQAPRSCLQVLLVSNLRSLVRCVSSSVVVCVVVPCLVPPDSNNLNVLLLVCCQNPAAHSVQSSVCRRHQWGARPVVRDIDHPVRSCVVSVVSVVRD